Protein AF-A0A241VW50-F1 (afdb_monomer_lite)

Sequence (568 aa):
MLEAFLEDLKKFKINITIPTWKNSWKRPGNKAQGTSKEDREWQEERLLSSFEIGALADAFRLAKTPYQKFYSAQSALLLAAPSRGGELGFLTVDCLSSEELSEIEKKNTGLDQLWNIAWKAEKGGGLIKKPIHPYIVPTIQLAIERLKEIGEPARKATQWAIEHPDEFYRHEECITSPDHGEDEPLTIEQFAGAMCIQSLPSDTKAWRLTDTEVFAQVFTQKWIHKLIKGKKCITYRDLAKYTIDKYKEKFTNWPFIPETGKPVSELLCLVRENEFHAVFAPKLYSFECPNLNLLNDALGAIHERISGKDSLFSQLGLVNEDGTNLVITSHQIRVWLSTEAERGEMNSLDLAMYAGRSRVEDNLAYDLRTLEEKTEESRKLLTKLGLESLDGTKSLTAVKLNVPVTFKMLGHKDRVGTVQVSGYGYCEHDWTMTPCTKAGECISCKEHACVKGLPKNLEKLKELEVVYQDELNRAAAATNDGFAGANSWLIYHGKKLAIIKTLIKYLENDQLPDGLILRIPEELDISLTKIALGEQKLVNAVNEKNPISAQIIKESSTSFLALLTGEL

pLDDT: mean 87.78, std 12.62, range [35.25, 98.69]

Secondary structure (DSSP, 8-state):
-HHHHHHHHHHTT--SS---PPPSSPPPP-GGG--SHHHHHHHHHHSPPHHHHHHHHHHHHH--SHHHHHHHHHHHHHHHS---GGGGGG-BTT-EEEEEPPHHHHHHHS-SEEEEEEEEETTTTEEEEEE--GGGHHHHHHHHHHHHHHHHHHHHHHHHHHH-TTS----TT--S-TT--TTSPPPHHHHHHHTT-----S-TTGGG---HHHHHHH---HHHHHHHTT-SS--HHHHHHHHHHHHHHHSTTTTB-TTT--BGGGBTT-B-TTTT-SSSPP-TT--BPPPHHHHHIIIIITTTTSTT---HHHHTT-B-TTSPBP---HHHHHHHHHHHHHHTT--HHHHHHHTT-S-GGGGGGT----HHHHHHHHHHHHHHTT--SS-HHHHHHHHHTT-PPBTGGGT-TT--SBPEE-SSSEE---TTSSPPTTTT--TT-TTEEEETT-TTHHHHHHHHHHHHHHHHHHHHHHHHTT-TTHHHHHHHHHHHHHHHHHHHHHHH-TTSPTT-EEE--GGG---HHHHHHHHTT---------HHHHHHHHHHHHHHHHHHHT--

Foldseek 3Di:
DVVVVVVVCVVVVPDPPPPPDDPPDDDDDLLLPDPDPVSLVVLVVLADDPLLVVLLVVLCVLDDDLLSLQLSLLLLVCLFFLAFSQQLLFFFLPQKDKDADDPVVCVVPVDRIWIWGFTFHPPPLGTATFTGDPVCVVVNVSSLVSLCVQQVLQLVLLVCCQVPLQAADDDPLQPDDPPQDQPHFDFQSNVCSLQVPDDFPPDPPSRRDFAVVSVVVGDVDPLSVVLCPPHGGDGRSSVSNSQVVVVCVVQVPPQAHPRPRHGPSRRSQKHFVCSPPPPGDGGSSGIDHDGQVLSQVLQPVVCVVDPPDDHSCVVSVHDDPVRHRGGDHSNSSSLNVLQVCVVVVPDLVRSCSSNSHPDSVVSSSSNNDDPVSVVVVLVVVCVVVVLQAQFLVSVQVCVVVVHFAFPRNVRDPPDGDGFDDLLQFTQQDDPVDDPDPCVSVQLLAQRGKGFAPHPCNLVVLVVVLVVLVVQLVVLVVCVVVPPPPSVVSNVVSVLSNVSSVVVNVQNPDPVDDGSDIDGNDPVSHDDPVCVVCVVVVNDDPPPPPPVVVVVVVVVVVVVVVCVVVVND

Structure (mmCIF, N/CA/C/O backbone):
data_AF-A0A241VW50-F1
#
_entry.id   AF-A0A241VW50-F1
#
loop_
_atom_site.group_PDB
_atom_site.id
_atom_site.type_symbol
_atom_site.label_atom_id
_atom_site.label_alt_id
_atom_site.label_comp_id
_atom_site.label_asym_id
_atom_site.label_entity_id
_atom_site.label_seq_id
_atom_site.pdbx_PDB_ins_code
_atom_site.Cartn_x
_atom_site.Cartn_y
_atom_site.Cartn_z
_atom_site.occupancy
_atom_site.B_iso_or_equiv
_atom_site.auth_seq_id
_atom_site.auth_comp_id
_atom_site.auth_asym_id
_atom_site.auth_atom_id
_atom_site.pdbx_PDB_model_num
ATOM 1 N N . MET A 1 1 ? -4.156 -56.706 14.209 1.00 63.91 1 MET A N 1
ATOM 2 C CA . MET A 1 1 ? -3.513 -55.952 13.103 1.00 63.91 1 MET A CA 1
ATOM 3 C C . MET A 1 1 ? -3.191 -54.516 13.522 1.00 63.91 1 MET A C 1
ATOM 5 O O . MET A 1 1 ? -2.037 -54.136 13.416 1.00 63.91 1 MET A O 1
ATOM 9 N N . LEU A 1 2 ? -4.148 -53.749 14.064 1.00 60.38 2 LEU A N 1
ATOM 10 C CA . LEU A 1 2 ? -3.903 -52.382 14.559 1.00 60.38 2 LEU A CA 1
ATOM 11 C C . LEU A 1 2 ? -2.971 -52.329 15.786 1.00 60.38 2 LEU A C 1
ATOM 13 O O . LEU A 1 2 ? -2.111 -51.462 15.865 1.00 60.38 2 LEU A O 1
ATOM 17 N N . GLU A 1 3 ? -3.102 -53.276 16.717 1.00 67.81 3 GLU A N 1
ATOM 18 C CA . GLU A 1 3 ? -2.244 -53.339 17.912 1.00 67.81 3 GLU A CA 1
ATOM 19 C C . GLU A 1 3 ? -0.782 -53.619 17.558 1.00 67.81 3 GLU A C 1
ATOM 21 O O . GLU A 1 3 ? 0.088 -52.867 17.979 1.00 67.81 3 GLU A O 1
ATOM 26 N N . ALA A 1 4 ? -0.529 -54.606 16.693 1.00 78.94 4 ALA A N 1
ATOM 27 C CA . ALA A 1 4 ? 0.810 -54.896 16.177 1.00 78.94 4 ALA A CA 1
ATOM 28 C C . ALA A 1 4 ? 1.421 -53.688 15.441 1.00 78.94 4 ALA A C 1
ATOM 30 O O . ALA A 1 4 ? 2.586 -53.367 15.640 1.00 78.94 4 ALA A O 1
ATOM 31 N N . PHE A 1 5 ? 0.615 -52.957 14.662 1.00 78.44 5 PHE A N 1
ATOM 32 C CA . PHE A 1 5 ? 1.053 -51.729 13.994 1.00 78.44 5 PHE A CA 1
ATOM 33 C C . PHE A 1 5 ? 1.441 -50.623 14.992 1.00 78.44 5 PHE A C 1
ATOM 35 O O . PHE A 1 5 ? 2.476 -49.981 14.834 1.00 78.44 5 PHE A O 1
ATOM 42 N N . LEU A 1 6 ? 0.658 -50.415 16.055 1.00 74.50 6 LEU A N 1
ATOM 43 C CA . LEU A 1 6 ? 0.988 -49.452 17.115 1.00 74.50 6 LEU A CA 1
ATOM 44 C C . LEU A 1 6 ? 2.232 -49.869 17.917 1.00 74.50 6 LEU A C 1
ATOM 46 O O . LEU A 1 6 ? 2.992 -49.011 18.373 1.00 74.50 6 LEU A O 1
ATOM 50 N N . GLU A 1 7 ? 2.444 -51.172 18.090 1.00 78.81 7 GLU A N 1
ATOM 51 C CA . GLU A 1 7 ? 3.606 -51.742 18.770 1.00 78.81 7 GLU A CA 1
ATOM 52 C C . GLU A 1 7 ? 4.885 -51.577 17.938 1.00 78.81 7 GLU A C 1
ATOM 54 O O . GLU A 1 7 ? 5.913 -51.149 18.468 1.00 78.81 7 GLU A O 1
ATOM 59 N N . ASP A 1 8 ? 4.794 -51.777 16.622 1.00 84.94 8 ASP A N 1
ATOM 60 C CA . ASP A 1 8 ? 5.868 -51.484 15.675 1.00 84.94 8 ASP A CA 1
ATOM 61 C C . ASP A 1 8 ? 6.217 -49.989 15.673 1.00 84.94 8 ASP A C 1
ATOM 63 O O . ASP A 1 8 ? 7.388 -49.631 15.799 1.00 84.94 8 ASP A O 1
ATOM 67 N N . LEU A 1 9 ? 5.226 -49.090 15.633 1.00 80.19 9 LEU A N 1
ATOM 68 C CA . LEU A 1 9 ? 5.469 -47.641 15.700 1.00 80.19 9 LEU A CA 1
ATOM 69 C C . LEU A 1 9 ? 6.212 -47.236 16.985 1.00 80.19 9 LEU A C 1
ATOM 71 O O . LEU A 1 9 ? 7.160 -46.447 16.929 1.00 80.19 9 LEU A O 1
ATOM 75 N N . LYS A 1 10 ? 5.849 -47.822 18.136 1.00 76.19 10 LYS A N 1
ATOM 76 C CA . LYS A 1 10 ? 6.571 -47.625 19.406 1.00 76.19 10 LYS A CA 1
ATOM 77 C C . LYS A 1 10 ? 7.991 -48.188 19.351 1.00 76.19 10 LYS A C 1
ATOM 79 O O . LYS A 1 10 ? 8.926 -47.506 19.774 1.00 76.19 10 LYS A O 1
ATOM 84 N N . LYS A 1 11 ? 8.169 -49.396 18.808 1.00 83.19 11 LYS A N 1
ATOM 85 C CA . LYS A 1 11 ? 9.473 -50.062 18.655 1.00 83.19 11 LYS A CA 1
ATOM 86 C C . LYS A 1 11 ? 10.430 -49.252 17.781 1.00 83.19 11 LYS A C 1
ATOM 88 O O . LYS A 1 11 ? 11.602 -49.116 18.124 1.00 83.19 11 LYS A O 1
ATOM 93 N N . PHE A 1 12 ? 9.928 -48.660 16.700 1.00 84.81 12 PHE A N 1
ATOM 94 C CA . PHE A 1 12 ? 10.703 -47.799 15.805 1.00 84.81 12 PHE A CA 1
ATOM 95 C C . PHE A 1 12 ? 10.819 -46.345 16.292 1.00 84.81 12 PHE A C 1
ATOM 97 O O . PHE A 1 12 ? 11.417 -45.523 15.602 1.00 84.81 12 PHE A O 1
ATOM 104 N N . LYS A 1 13 ? 10.284 -46.014 17.480 1.00 77.88 13 LYS A N 1
ATOM 105 C CA . LYS A 1 13 ? 10.232 -44.647 18.035 1.00 77.88 13 LYS A CA 1
ATOM 106 C C . LYS A 1 13 ? 9.589 -43.629 17.082 1.00 77.88 13 LYS A C 1
ATOM 108 O O . LYS A 1 13 ? 9.896 -42.438 17.135 1.00 77.88 13 LYS A O 1
ATOM 113 N N . ILE A 1 14 ? 8.688 -44.092 16.219 1.00 77.25 14 ILE A N 1
ATOM 114 C CA . ILE A 1 14 ? 7.940 -43.242 15.301 1.00 77.25 14 ILE A CA 1
ATOM 115 C C . ILE A 1 14 ? 6.793 -42.635 16.102 1.00 77.25 14 ILE A C 1
ATOM 117 O O . ILE A 1 14 ? 5.795 -43.288 16.409 1.00 77.25 14 ILE A O 1
ATOM 121 N N . ASN A 1 15 ? 6.969 -41.376 16.494 1.00 65.19 15 ASN A N 1
ATOM 122 C CA . ASN A 1 15 ? 5.942 -40.631 17.200 1.00 65.19 15 ASN A CA 1
ATOM 123 C C . ASN A 1 15 ? 4.818 -40.252 16.220 1.00 65.19 15 ASN A C 1
ATOM 125 O O . ASN A 1 15 ? 5.018 -39.446 15.316 1.00 65.19 15 ASN A O 1
ATOM 129 N N . ILE A 1 16 ? 3.642 -40.855 16.402 1.00 67.38 16 ILE A N 1
ATOM 130 C CA . ILE A 1 16 ? 2.446 -40.643 15.566 1.00 67.38 16 ILE A CA 1
ATOM 131 C C . ILE A 1 16 ? 1.844 -39.245 15.767 1.00 67.38 16 ILE A C 1
ATOM 133 O O . ILE A 1 16 ? 1.127 -38.737 14.908 1.00 67.38 16 ILE A O 1
ATOM 137 N N . THR A 1 17 ? 2.156 -38.602 16.894 1.00 63.72 17 THR A N 1
ATOM 138 C CA . THR A 1 17 ? 1.928 -37.172 17.078 1.00 63.72 17 THR A CA 1
ATOM 139 C C . THR A 1 17 ? 3.135 -36.424 16.540 1.00 63.72 17 THR A C 1
ATOM 141 O O . THR A 1 17 ? 4.173 -36.364 17.197 1.00 63.72 17 THR A O 1
ATOM 144 N N . ILE A 1 18 ? 3.001 -35.843 15.345 1.00 62.31 18 ILE A N 1
ATOM 145 C CA . ILE A 1 18 ? 3.923 -34.804 14.881 1.00 62.31 18 ILE A CA 1
ATOM 146 C C . ILE A 1 18 ? 3.883 -33.716 15.962 1.00 62.31 18 ILE A C 1
ATOM 148 O O . ILE A 1 18 ? 2.818 -33.121 16.156 1.00 62.31 18 ILE A O 1
ATOM 152 N N . PRO A 1 19 ? 4.968 -33.470 16.720 1.00 64.06 19 PRO A N 1
ATOM 153 C CA . PRO A 1 19 ? 4.963 -32.383 17.679 1.00 64.06 19 PRO A CA 1
ATOM 154 C C . PRO A 1 19 ? 4.684 -31.107 16.892 1.00 64.06 19 PRO A C 1
ATOM 156 O O . PRO A 1 19 ? 5.433 -30.765 15.978 1.00 64.06 19 PRO A O 1
ATOM 159 N N . THR A 1 20 ? 3.578 -30.428 17.203 1.00 62.78 20 THR A N 1
ATOM 160 C CA . THR A 1 20 ? 3.281 -29.118 16.623 1.00 62.78 20 THR A CA 1
ATOM 161 C C . THR A 1 20 ? 4.454 -28.208 16.938 1.00 62.78 20 THR A C 1
ATOM 163 O O . THR A 1 20 ? 4.623 -27.777 18.081 1.00 62.78 20 THR A O 1
ATOM 166 N N . TRP A 1 21 ? 5.293 -27.955 15.936 1.00 71.31 21 TRP A N 1
ATOM 167 C CA . TRP A 1 21 ? 6.380 -27.006 16.057 1.00 71.31 21 TRP A CA 1
ATOM 168 C C . TRP A 1 21 ? 5.770 -25.651 16.418 1.00 71.31 21 TRP A C 1
ATOM 170 O O . TRP A 1 21 ? 4.972 -25.090 15.666 1.00 71.31 21 TRP A O 1
ATOM 180 N N . LYS A 1 22 ? 6.106 -25.151 17.606 1.00 67.25 22 LYS A N 1
ATOM 181 C CA . LYS A 1 22 ? 5.809 -23.783 18.022 1.00 67.25 22 LYS A CA 1
ATOM 182 C C . LYS A 1 22 ? 7.102 -22.995 17.922 1.00 67.25 22 LYS A C 1
ATOM 184 O O . LYS A 1 22 ? 8.088 -23.348 18.563 1.00 67.25 22 LYS A O 1
ATOM 189 N N . ASN A 1 23 ? 7.082 -21.934 17.122 1.00 76.25 23 ASN A N 1
ATOM 190 C CA . ASN A 1 23 ? 8.193 -20.999 17.034 1.00 76.25 23 ASN A CA 1
ATOM 191 C C . ASN A 1 23 ? 8.508 -20.438 18.436 1.00 76.25 23 ASN A C 1
ATOM 193 O O . ASN A 1 23 ? 7.620 -19.878 19.081 1.00 76.25 23 ASN A O 1
ATOM 197 N N . SER A 1 24 ? 9.744 -20.605 18.915 1.00 81.75 24 SER A N 1
ATOM 198 C CA . SER A 1 24 ? 10.206 -20.065 20.203 1.00 81.75 24 SER A CA 1
ATOM 199 C C . SER A 1 24 ? 10.354 -18.542 20.179 1.00 81.75 24 SER A C 1
ATOM 201 O O . SER A 1 24 ? 10.317 -17.899 21.229 1.00 81.75 24 SER A O 1
ATOM 203 N N . TRP A 1 25 ? 10.479 -17.956 18.988 1.00 75.81 25 TRP A N 1
ATOM 204 C CA . TRP A 1 25 ? 10.490 -16.518 18.783 1.00 75.81 25 TRP A CA 1
ATOM 205 C C . TRP A 1 25 ? 9.055 -16.007 18.732 1.00 75.81 25 TRP A C 1
ATOM 207 O O . TRP A 1 25 ? 8.262 -16.400 17.869 1.00 75.81 25 TRP A O 1
ATOM 217 N N . LYS A 1 26 ? 8.713 -15.104 19.656 1.00 72.25 26 LYS A N 1
ATOM 218 C CA . LYS A 1 26 ? 7.445 -14.379 19.579 1.00 72.25 26 LYS A CA 1
ATOM 219 C C . LYS A 1 26 ? 7.416 -13.623 18.255 1.00 72.25 26 LYS A C 1
ATOM 221 O O . LYS A 1 26 ? 8.382 -12.946 17.903 1.00 72.25 26 LYS A O 1
ATOM 226 N N . ARG A 1 27 ? 6.306 -13.736 17.525 1.00 69.19 27 ARG A N 1
ATOM 227 C CA . ARG A 1 27 ? 6.069 -12.886 16.357 1.00 69.19 27 ARG A CA 1
ATOM 228 C C . ARG A 1 27 ? 6.183 -11.427 16.829 1.00 69.19 27 ARG A C 1
ATOM 230 O O . ARG A 1 27 ? 5.581 -11.120 17.862 1.00 69.19 27 ARG A O 1
ATOM 237 N N . PRO A 1 28 ? 6.956 -10.564 16.144 1.00 68.62 28 PRO A N 1
ATOM 238 C CA . PRO A 1 28 ? 7.027 -9.153 16.496 1.00 68.62 28 PRO A CA 1
ATOM 239 C C . PRO A 1 28 ? 5.618 -8.572 16.616 1.00 68.62 28 PRO A C 1
ATOM 241 O O . PRO A 1 28 ? 4.725 -8.963 15.855 1.00 68.62 28 PRO A O 1
ATOM 244 N N . GLY A 1 29 ? 5.417 -7.681 17.588 1.00 71.25 29 GLY A N 1
ATOM 245 C CA . GLY A 1 29 ? 4.154 -6.966 17.735 1.00 71.25 29 GLY A CA 1
ATOM 246 C C . GLY A 1 29 ? 3.799 -6.227 16.443 1.00 71.25 29 GLY A C 1
ATOM 247 O O . GLY A 1 29 ? 4.680 -5.809 15.690 1.00 71.25 29 GLY A O 1
ATOM 248 N N . ASN A 1 30 ? 2.506 -6.094 16.159 1.00 82.56 30 ASN A N 1
ATOM 249 C CA . ASN A 1 30 ? 2.053 -5.312 15.017 1.00 82.56 30 ASN A CA 1
ATOM 250 C C . ASN A 1 30 ? 2.243 -3.820 15.329 1.00 82.56 30 ASN A C 1
ATOM 252 O O . ASN A 1 30 ? 1.431 -3.257 16.063 1.00 82.56 30 ASN A O 1
ATOM 256 N N . LYS A 1 31 ? 3.289 -3.190 14.771 1.00 88.69 31 LYS A N 1
ATOM 257 C CA . LYS A 1 31 ? 3.595 -1.765 14.996 1.00 88.69 31 LYS A CA 1
ATOM 258 C C . LYS A 1 31 ? 2.418 -0.844 14.667 1.00 88.69 31 LYS A C 1
ATOM 260 O O . LYS A 1 31 ? 2.238 0.152 15.350 1.00 88.69 31 LYS A O 1
ATOM 265 N N . ALA A 1 32 ? 1.551 -1.205 13.715 1.00 88.50 32 ALA A N 1
ATOM 266 C CA . ALA A 1 32 ? 0.341 -0.436 13.394 1.00 88.50 32 ALA A CA 1
ATOM 267 C C . ALA A 1 32 ? -0.674 -0.367 14.555 1.00 88.50 32 ALA A C 1
ATOM 269 O O . ALA A 1 32 ? -1.449 0.577 14.659 1.00 88.50 32 ALA A O 1
ATOM 270 N N . GLN A 1 33 ? -0.667 -1.359 15.450 1.00 85.75 33 GLN A N 1
ATOM 271 C CA . GLN A 1 33 ? -1.524 -1.409 16.643 1.00 85.75 33 GLN A CA 1
ATOM 272 C C . GLN A 1 33 ? -0.757 -1.103 17.934 1.00 85.75 33 GLN A C 1
ATOM 274 O O . GLN A 1 33 ? -1.339 -1.107 19.019 1.00 85.75 33 GLN A O 1
ATOM 279 N N . GLY A 1 34 ? 0.551 -0.884 17.827 1.00 85.81 34 GLY A N 1
ATOM 280 C CA . GLY A 1 34 ? 1.416 -0.625 18.958 1.00 85.81 34 GLY A CA 1
ATOM 281 C C . GLY A 1 34 ? 1.137 0.732 19.599 1.00 85.81 34 GLY A C 1
ATOM 282 O O . GLY A 1 34 ? 0.740 1.697 18.940 1.00 85.81 34 GLY A O 1
ATOM 283 N N . THR A 1 35 ? 1.329 0.795 20.914 1.00 87.25 35 THR A N 1
ATOM 284 C CA . THR A 1 35 ? 1.142 2.009 21.720 1.00 87.25 35 THR A CA 1
ATOM 285 C C . THR A 1 35 ? 2.455 2.540 22.286 1.00 87.25 35 THR A C 1
ATOM 287 O O . THR A 1 35 ? 2.430 3.505 23.048 1.00 87.25 35 THR A O 1
ATOM 290 N N . SER A 1 36 ? 3.592 1.907 21.971 1.00 89.62 36 SER A N 1
ATOM 291 C CA . SER A 1 36 ? 4.901 2.399 22.402 1.00 89.62 36 SER A CA 1
ATOM 292 C C . SER A 1 36 ? 5.288 3.661 21.629 1.00 89.62 36 SER A C 1
ATOM 294 O O . SER A 1 36 ? 4.763 3.920 20.548 1.00 89.62 36 SER A O 1
ATOM 296 N N . LYS A 1 37 ? 6.227 4.446 22.169 1.00 91.69 37 LYS A N 1
ATOM 297 C CA . LYS A 1 37 ? 6.739 5.642 21.485 1.00 91.69 37 LYS A CA 1
ATOM 298 C C . LYS A 1 37 ? 7.322 5.305 20.105 1.00 91.69 37 LYS A C 1
ATOM 300 O O . LYS A 1 37 ? 6.998 5.980 19.140 1.00 91.69 37 LYS A O 1
ATOM 305 N N . GLU A 1 38 ? 8.094 4.220 20.016 1.00 92.25 38 GLU A N 1
ATOM 306 C CA . GLU A 1 38 ? 8.671 3.734 18.754 1.00 92.25 38 GLU A CA 1
ATOM 307 C C . GLU A 1 38 ? 7.583 3.337 17.743 1.00 92.25 38 GLU A C 1
ATOM 309 O O . GLU A 1 38 ? 7.715 3.602 16.551 1.00 92.25 38 GLU A O 1
ATOM 314 N N . ASP A 1 39 ? 6.487 2.719 18.202 1.00 91.50 39 ASP A N 1
ATOM 315 C CA . ASP A 1 39 ? 5.367 2.379 17.320 1.00 91.50 39 ASP A CA 1
ATOM 316 C C . ASP A 1 39 ? 4.674 3.635 16.784 1.00 91.50 39 ASP A C 1
ATOM 318 O O . ASP A 1 39 ? 4.290 3.652 15.619 1.00 91.50 39 ASP A O 1
ATOM 322 N N . ARG A 1 40 ? 4.527 4.685 17.607 1.00 90.56 40 ARG A N 1
ATOM 323 C CA . ARG A 1 40 ? 3.927 5.964 17.190 1.00 90.56 40 ARG A CA 1
ATOM 324 C C . ARG A 1 40 ? 4.791 6.704 16.177 1.00 90.56 40 ARG A C 1
ATOM 326 O O . ARG A 1 40 ? 4.276 7.075 15.132 1.00 90.56 40 ARG A O 1
ATOM 333 N N . GLU A 1 41 ? 6.090 6.828 16.442 1.00 92.75 41 GLU A N 1
ATOM 334 C CA . GLU A 1 41 ? 7.045 7.426 15.498 1.00 92.75 41 GLU A CA 1
ATOM 335 C C . GLU A 1 41 ? 7.032 6.659 14.162 1.00 92.75 41 GLU A C 1
ATOM 337 O O . GLU A 1 41 ? 6.929 7.259 13.095 1.00 92.75 41 GLU A O 1
ATOM 342 N N . TRP A 1 42 ? 7.016 5.321 14.214 1.00 93.00 42 TRP A N 1
ATOM 343 C CA . TRP A 1 42 ? 6.899 4.486 13.016 1.00 93.00 42 TRP A CA 1
ATOM 344 C C . TRP A 1 42 ? 5.569 4.683 12.271 1.00 93.00 42 TRP A C 1
ATOM 346 O O . TRP A 1 42 ? 5.555 4.667 11.044 1.00 93.00 42 TRP A O 1
ATOM 356 N N . GLN A 1 43 ? 4.445 4.836 12.979 1.00 93.44 43 GLN A N 1
ATOM 357 C CA . GLN A 1 43 ? 3.132 5.087 12.368 1.00 93.44 43 GLN A CA 1
ATOM 358 C C . GLN A 1 43 ? 3.106 6.440 11.645 1.00 93.44 43 GLN A C 1
ATOM 360 O O . GLN A 1 43 ? 2.625 6.504 10.516 1.00 93.44 43 GLN A O 1
ATOM 365 N N . GLU A 1 44 ? 3.638 7.488 12.278 1.00 91.31 44 GLU A N 1
ATOM 366 C CA . GLU A 1 44 ? 3.706 8.846 11.725 1.00 91.31 44 GLU A CA 1
ATOM 367 C C . GLU A 1 44 ? 4.584 8.902 10.472 1.00 91.31 44 GLU A C 1
ATOM 369 O O . GLU A 1 44 ? 4.142 9.403 9.446 1.00 91.31 44 GLU A O 1
ATOM 374 N N . GLU A 1 45 ? 5.776 8.299 10.503 1.00 91.31 45 GLU A N 1
ATOM 375 C CA . GLU A 1 45 ? 6.664 8.215 9.333 1.00 91.31 45 GLU A CA 1
ATOM 376 C C . GLU A 1 45 ? 6.036 7.399 8.185 1.00 91.31 45 GLU A C 1
ATOM 378 O O . GLU A 1 45 ? 6.264 7.641 6.997 1.00 91.31 45 GLU A O 1
ATOM 383 N N . ARG A 1 46 ? 5.232 6.381 8.518 1.00 93.81 46 ARG A N 1
ATOM 384 C CA . ARG A 1 46 ? 4.665 5.456 7.528 1.00 93.81 46 ARG A CA 1
ATOM 385 C C . ARG A 1 46 ? 3.370 5.953 6.889 1.00 93.81 46 ARG A C 1
ATOM 387 O O . ARG A 1 46 ? 3.006 5.442 5.825 1.00 93.81 46 ARG A O 1
ATOM 394 N N . LEU A 1 47 ? 2.658 6.881 7.515 1.00 95.88 47 LEU A N 1
ATOM 395 C CA . LEU A 1 47 ? 1.437 7.453 6.963 1.00 95.88 47 LEU A CA 1
ATOM 396 C C . LEU A 1 47 ? 1.775 8.724 6.184 1.00 95.88 47 LEU A C 1
ATOM 398 O O . LEU A 1 47 ? 2.252 9.689 6.764 1.00 95.88 47 LEU A O 1
ATOM 402 N N . LEU A 1 48 ? 1.489 8.739 4.879 1.00 96.06 48 LEU A N 1
ATOM 403 C CA . LEU A 1 48 ? 1.746 9.927 4.062 1.00 96.06 48 LEU A CA 1
ATOM 404 C C . LEU A 1 48 ? 0.927 11.123 4.551 1.00 96.06 48 LEU A C 1
ATOM 406 O O . LEU A 1 48 ? -0.286 11.029 4.760 1.00 96.06 48 LEU A O 1
ATOM 410 N N . SER A 1 49 ? 1.599 12.257 4.664 1.00 94.62 49 SER A N 1
ATOM 411 C CA . SER A 1 49 ? 0.997 13.561 4.896 1.00 94.62 49 SER A CA 1
ATOM 412 C C . SER A 1 49 ? 0.265 14.072 3.650 1.00 94.62 49 SER A C 1
ATOM 414 O O . SER A 1 49 ? 0.540 13.674 2.515 1.00 94.62 49 SER A O 1
ATOM 416 N N . SER A 1 50 ? -0.643 15.034 3.837 1.00 94.25 50 SER A N 1
ATOM 417 C CA . SER A 1 50 ? -1.302 15.721 2.716 1.00 94.25 50 SER A CA 1
ATOM 418 C C . SER A 1 50 ? -0.302 16.402 1.777 1.00 94.25 50 SER A C 1
ATOM 420 O O . SER A 1 50 ? -0.546 16.471 0.573 1.00 94.25 50 SER A O 1
ATOM 422 N N . PHE A 1 51 ? 0.827 16.879 2.314 1.00 95.62 51 PHE A N 1
ATOM 423 C CA . PHE A 1 51 ? 1.907 17.474 1.532 1.00 95.62 51 PHE A CA 1
ATOM 424 C C . PHE A 1 51 ? 2.538 16.450 0.580 1.00 95.62 51 PHE A C 1
ATOM 426 O O . PHE A 1 51 ? 2.637 16.701 -0.617 1.00 95.62 51 PHE A O 1
ATOM 433 N N . GLU A 1 52 ? 2.890 15.267 1.081 1.00 96.31 52 GLU A N 1
ATOM 434 C CA . GLU A 1 52 ? 3.482 14.187 0.280 1.00 96.31 52 GLU A CA 1
ATOM 435 C C . GLU A 1 52 ? 2.526 13.661 -0.799 1.00 96.31 52 GLU A C 1
ATOM 437 O O . GLU A 1 52 ? 2.939 13.405 -1.933 1.00 96.31 52 GLU A O 1
ATOM 442 N N . ILE A 1 53 ? 1.230 13.557 -0.486 1.00 96.75 53 ILE A N 1
ATOM 443 C CA . ILE A 1 53 ? 0.197 13.243 -1.485 1.00 96.75 53 ILE A CA 1
ATOM 444 C C . ILE A 1 53 ? 0.119 14.346 -2.550 1.00 96.75 53 ILE A C 1
ATOM 446 O O . ILE A 1 53 ? 0.047 14.050 -3.746 1.00 96.75 53 ILE A O 1
ATOM 450 N N . GLY A 1 54 ? 0.198 15.614 -2.136 1.00 96.94 54 GLY A N 1
ATOM 451 C CA . GLY A 1 54 ? 0.305 16.761 -3.035 1.00 96.94 54 GLY A CA 1
ATOM 452 C C . GLY A 1 54 ? 1.535 16.681 -3.941 1.00 96.94 54 GLY A C 1
ATOM 453 O O . GLY A 1 54 ? 1.415 16.870 -5.149 1.00 96.94 54 GLY A O 1
ATOM 454 N N . ALA A 1 55 ? 2.692 16.296 -3.402 1.00 97.44 55 ALA A N 1
ATOM 455 C CA . ALA A 1 55 ? 3.926 16.134 -4.165 1.00 97.44 55 ALA A CA 1
ATOM 456 C C . ALA A 1 55 ? 3.834 15.009 -5.210 1.00 97.44 55 ALA A C 1
ATOM 458 O O . ALA A 1 55 ? 4.339 15.167 -6.322 1.00 97.44 55 ALA A O 1
ATOM 459 N N . LEU A 1 56 ? 3.153 13.895 -4.910 1.00 97.94 56 LEU A N 1
ATOM 460 C CA . LEU A 1 56 ? 2.863 12.852 -5.905 1.00 97.94 56 LEU A CA 1
ATOM 461 C C . LEU A 1 56 ? 1.981 13.388 -7.044 1.00 97.94 56 LEU A C 1
ATOM 463 O O . LEU A 1 56 ? 2.241 13.102 -8.217 1.00 97.94 56 LEU A O 1
ATOM 467 N N . ALA A 1 57 ? 0.963 14.188 -6.712 1.00 97.62 57 ALA A N 1
ATOM 468 C CA . ALA A 1 57 ? 0.085 14.812 -7.699 1.00 97.62 57 ALA A CA 1
ATOM 469 C C . ALA A 1 57 ? 0.830 15.847 -8.562 1.00 97.62 57 ALA A C 1
ATOM 471 O O . ALA A 1 57 ? 0.706 15.837 -9.791 1.00 97.62 57 ALA A O 1
ATOM 472 N N . ASP A 1 58 ? 1.658 16.695 -7.950 1.00 98.25 58 ASP A N 1
ATOM 473 C CA . ASP A 1 58 ? 2.497 17.654 -8.665 1.00 98.25 58 ASP A CA 1
ATOM 474 C C . ASP A 1 58 ? 3.540 16.958 -9.534 1.00 98.25 58 ASP A C 1
ATOM 476 O O . ASP A 1 58 ? 3.738 17.366 -10.678 1.00 98.25 58 ASP A O 1
ATOM 480 N N . ALA A 1 59 ? 4.139 15.860 -9.066 1.00 98.44 59 ALA A N 1
ATOM 481 C CA . ALA A 1 59 ? 5.057 15.069 -9.874 1.00 98.44 59 ALA A CA 1
ATOM 482 C C . ALA A 1 59 ? 4.377 14.552 -11.152 1.00 98.44 59 ALA A C 1
ATOM 484 O O . ALA A 1 59 ? 4.940 14.656 -12.243 1.00 98.44 59 ALA A O 1
ATOM 485 N N . PHE A 1 60 ? 3.137 14.060 -11.049 1.00 98.56 60 PHE A N 1
ATOM 486 C CA . PHE A 1 60 ? 2.350 13.629 -12.208 1.00 98.56 60 PHE A CA 1
ATOM 487 C C . PHE A 1 60 ? 1.990 14.778 -13.153 1.00 98.56 60 PHE A C 1
ATOM 48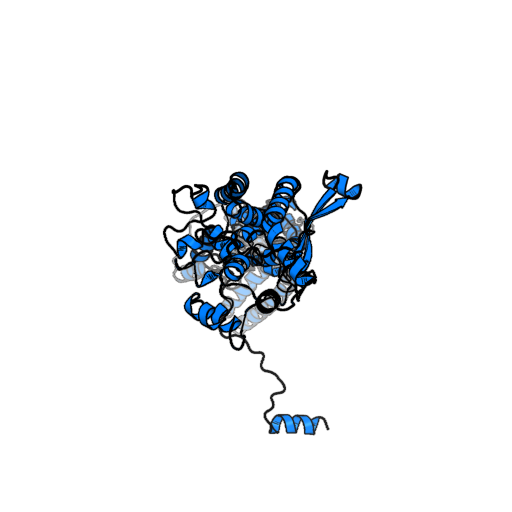9 O O . PHE A 1 60 ? 2.057 14.623 -14.380 1.00 98.56 60 PHE A O 1
ATOM 496 N N . ARG A 1 61 ? 1.629 15.939 -12.602 1.00 98.19 61 ARG A N 1
ATOM 497 C CA . ARG A 1 61 ? 1.265 17.135 -13.369 1.00 98.19 61 ARG A CA 1
ATOM 498 C C . ARG A 1 61 ? 2.463 17.748 -14.098 1.00 98.19 61 ARG A C 1
ATOM 500 O O . ARG A 1 61 ? 2.327 18.160 -15.247 1.00 98.19 61 ARG A O 1
ATOM 507 N N . LEU A 1 62 ? 3.620 17.814 -13.441 1.00 98.38 62 LEU A N 1
ATOM 508 C CA . LEU A 1 62 ? 4.835 18.463 -13.940 1.00 98.38 62 LEU A CA 1
ATOM 509 C C . LEU A 1 62 ? 5.696 17.554 -14.825 1.00 98.38 62 LEU A C 1
ATOM 511 O O . LEU A 1 62 ? 6.602 18.058 -15.490 1.00 98.38 62 LEU A O 1
ATOM 515 N N . ALA A 1 63 ? 5.428 16.246 -14.855 1.00 98.38 63 ALA A N 1
ATOM 516 C CA . ALA A 1 63 ? 6.195 15.273 -15.622 1.00 98.38 63 ALA A CA 1
ATOM 517 C C . ALA A 1 63 ? 6.265 15.598 -17.126 1.00 98.38 63 ALA A C 1
ATOM 519 O O . ALA A 1 63 ? 5.249 15.645 -17.827 1.00 98.38 63 ALA A O 1
ATOM 520 N N . LYS A 1 64 ? 7.490 15.750 -17.643 1.00 97.19 64 LYS A N 1
ATOM 521 C CA . LYS A 1 64 ? 7.772 16.063 -19.056 1.00 97.19 64 LYS A CA 1
ATOM 522 C C . LYS A 1 64 ? 8.560 14.965 -19.756 1.00 97.19 64 LYS A C 1
ATOM 524 O O . LYS A 1 64 ? 8.207 14.587 -20.872 1.00 97.19 64 LYS A O 1
ATOM 529 N N . THR A 1 65 ? 9.613 14.457 -19.119 1.00 97.31 65 THR A N 1
ATOM 530 C CA . THR A 1 65 ? 10.487 13.431 -19.711 1.00 97.31 65 THR A CA 1
ATOM 531 C C . THR A 1 65 ? 9.830 12.044 -19.671 1.00 97.31 65 THR A C 1
ATOM 533 O O . THR A 1 65 ? 8.941 11.824 -18.842 1.00 97.31 65 THR A O 1
ATOM 536 N N . PRO A 1 66 ? 10.256 11.080 -20.514 1.00 97.25 66 PRO A N 1
ATOM 537 C CA . PRO A 1 66 ? 9.770 9.700 -20.439 1.00 97.25 66 PRO A CA 1
ATOM 538 C C . PRO A 1 66 ? 9.928 9.091 -19.040 1.00 97.25 66 PRO A C 1
ATOM 540 O O . PRO A 1 66 ? 8.972 8.540 -18.508 1.00 97.25 66 PRO A O 1
ATOM 543 N N . TYR A 1 67 ? 11.084 9.291 -18.396 1.00 97.50 67 TYR A N 1
ATOM 544 C CA . TYR A 1 67 ? 11.329 8.861 -17.015 1.00 97.50 67 TYR A CA 1
ATOM 545 C C . TYR A 1 67 ? 10.290 9.432 -16.039 1.00 97.50 67 TYR A C 1
ATOM 547 O O . TYR A 1 67 ? 9.666 8.689 -15.281 1.00 97.50 67 TYR A O 1
ATOM 555 N N . GLN A 1 68 ? 10.057 10.749 -16.092 1.00 98.25 68 GLN A N 1
ATOM 556 C CA . GLN A 1 68 ? 9.118 11.413 -15.190 1.00 98.25 68 GLN A CA 1
ATOM 557 C C . GLN A 1 68 ? 7.683 10.935 -15.415 1.00 98.25 68 GLN A C 1
ATOM 559 O O . GLN A 1 68 ? 6.967 10.632 -14.461 1.00 98.25 68 GLN A O 1
ATOM 564 N N . LYS A 1 69 ? 7.259 10.844 -16.680 1.00 98.62 69 LYS A N 1
ATOM 565 C CA . LYS A 1 69 ? 5.915 10.391 -17.056 1.00 98.62 69 LYS A CA 1
ATOM 566 C C . LYS A 1 69 ? 5.680 8.940 -16.647 1.00 98.62 69 LYS A C 1
ATOM 568 O O . LYS A 1 69 ? 4.604 8.642 -16.143 1.00 98.62 69 LYS A O 1
ATOM 573 N N . PHE A 1 70 ? 6.678 8.072 -16.813 1.00 98.56 70 PHE A N 1
ATOM 574 C CA . PHE A 1 70 ? 6.587 6.655 -16.471 1.00 98.56 70 PHE A CA 1
ATOM 575 C C . PHE A 1 70 ? 6.377 6.442 -14.968 1.00 98.56 70 PHE A C 1
ATOM 577 O O . PHE A 1 70 ? 5.369 5.867 -14.559 1.00 98.56 70 PHE A O 1
ATOM 584 N N . TYR A 1 71 ? 7.282 6.955 -14.129 1.00 98.38 71 TYR A N 1
ATOM 585 C CA . TYR A 1 71 ? 7.205 6.708 -12.685 1.00 98.38 71 TYR A CA 1
ATOM 586 C C . TYR A 1 71 ? 6.072 7.480 -12.008 1.00 98.38 71 TYR A C 1
ATOM 588 O O . TYR A 1 71 ? 5.414 6.937 -11.124 1.00 98.38 71 TYR A O 1
ATOM 596 N N . SER A 1 72 ? 5.763 8.702 -12.452 1.00 98.50 72 SER A N 1
ATOM 597 C CA . SER A 1 72 ? 4.598 9.416 -11.918 1.00 98.50 72 SER A CA 1
ATOM 598 C C . SER A 1 72 ? 3.274 8.745 -12.301 1.00 98.50 72 SER A C 1
ATOM 600 O O . SER A 1 72 ? 2.358 8.705 -11.481 1.00 98.50 72 SER A O 1
ATOM 602 N N . ALA A 1 73 ? 3.162 8.167 -13.505 1.00 98.62 73 ALA A N 1
ATOM 603 C CA . ALA A 1 73 ? 1.988 7.389 -13.900 1.00 98.62 73 ALA A CA 1
ATOM 604 C C . ALA A 1 73 ? 1.829 6.118 -13.057 1.00 98.62 73 ALA A C 1
ATOM 606 O O . ALA A 1 73 ? 0.720 5.813 -12.625 1.00 98.62 73 ALA A O 1
ATOM 607 N N . GLN A 1 74 ? 2.925 5.417 -12.751 1.00 98.31 74 GLN A N 1
ATOM 608 C CA . GLN A 1 74 ? 2.898 4.286 -11.819 1.00 98.31 74 GLN A CA 1
ATOM 609 C C . GLN A 1 74 ? 2.397 4.701 -10.428 1.00 98.31 74 GLN A C 1
ATOM 611 O O . GLN A 1 74 ? 1.541 4.024 -9.859 1.00 98.31 74 GLN A O 1
ATOM 616 N N . SER A 1 75 ? 2.860 5.840 -9.907 1.00 97.62 75 SER A N 1
ATOM 617 C CA . SER A 1 75 ? 2.363 6.397 -8.643 1.00 97.62 75 SER A CA 1
ATOM 618 C C . SER A 1 75 ? 0.874 6.740 -8.688 1.00 97.62 75 SER A C 1
ATOM 620 O O . SER A 1 75 ? 0.157 6.433 -7.740 1.00 97.62 75 SER A O 1
ATOM 622 N N . ALA A 1 76 ? 0.384 7.316 -9.792 1.00 97.75 76 ALA A N 1
ATOM 623 C CA . ALA A 1 76 ? -1.040 7.601 -9.976 1.00 97.75 76 ALA A CA 1
ATOM 624 C C . ALA A 1 76 ? -1.889 6.317 -9.962 1.00 97.75 76 ALA A C 1
ATOM 626 O O . ALA A 1 76 ? -2.928 6.276 -9.306 1.00 97.75 76 ALA A O 1
ATOM 627 N N . LEU A 1 77 ? -1.423 5.239 -10.606 1.00 97.69 77 LEU A N 1
ATOM 628 C CA . LEU A 1 77 ? -2.086 3.929 -10.549 1.00 97.69 77 LEU A CA 1
ATOM 629 C C . LEU A 1 77 ? -2.138 3.364 -9.122 1.00 97.69 77 LEU A C 1
ATOM 631 O O . LEU A 1 77 ? -3.173 2.843 -8.711 1.00 97.69 77 LEU A O 1
ATOM 635 N N . LEU A 1 78 ? -1.053 3.497 -8.353 1.00 97.00 78 LEU A N 1
ATOM 636 C CA . LEU A 1 78 ? -1.014 3.082 -6.945 1.00 97.00 78 LEU A CA 1
ATOM 637 C C . LEU A 1 78 ? -1.878 3.964 -6.032 1.00 97.00 78 LEU A C 1
ATOM 639 O O . LEU A 1 78 ? -2.311 3.491 -4.989 1.00 97.00 78 LEU A O 1
ATOM 643 N N . LEU A 1 79 ? -2.150 5.217 -6.409 1.00 95.56 79 LEU A N 1
ATOM 644 C CA . LEU A 1 79 ? -3.094 6.101 -5.713 1.00 95.56 79 LEU A CA 1
ATOM 645 C C . LEU A 1 79 ? -4.562 5.806 -6.063 1.00 95.56 79 LEU A C 1
ATOM 647 O O . LEU A 1 79 ? -5.450 6.159 -5.294 1.00 95.56 79 LEU A O 1
ATOM 651 N N . ALA A 1 80 ? -4.838 5.141 -7.186 1.00 94.12 80 ALA A N 1
ATOM 652 C CA . ALA A 1 80 ? -6.190 4.695 -7.530 1.00 94.12 80 ALA A CA 1
ATOM 653 C C . ALA A 1 80 ? -6.574 3.343 -6.929 1.00 94.12 80 ALA A C 1
ATOM 655 O O . ALA A 1 80 ? -7.751 3.003 -6.919 1.00 94.12 80 ALA A O 1
ATOM 656 N N . ALA A 1 81 ? -5.601 2.556 -6.474 1.00 90.88 81 ALA A N 1
ATOM 657 C CA . ALA A 1 81 ? -5.838 1.225 -5.945 1.00 90.88 81 ALA A CA 1
ATOM 658 C C . ALA A 1 81 ? -4.778 0.876 -4.890 1.00 90.88 81 ALA A C 1
ATOM 660 O O . ALA A 1 81 ? -3.589 0.951 -5.201 1.00 90.88 81 ALA A O 1
ATOM 661 N N . PRO A 1 82 ? -5.154 0.393 -3.686 1.00 90.88 82 PRO A N 1
ATOM 662 C CA . PRO A 1 82 ? -4.221 -0.017 -2.639 1.00 90.88 82 PRO A CA 1
ATOM 663 C C . PRO A 1 82 ? -3.588 -1.366 -2.992 1.00 90.88 82 PRO A C 1
ATOM 665 O O . PRO A 1 82 ? -3.771 -2.369 -2.306 1.00 90.88 82 PRO A O 1
ATOM 668 N N . SER A 1 83 ? -2.850 -1.406 -4.093 1.00 91.88 83 SER A N 1
ATOM 669 C CA . SER A 1 83 ? -2.133 -2.548 -4.650 1.00 91.88 83 SER A CA 1
ATOM 670 C C . SER A 1 83 ? -0.653 -2.494 -4.266 1.00 91.88 83 SER A C 1
ATOM 672 O O . SER A 1 83 ? -0.181 -1.506 -3.705 1.00 91.88 83 SER A O 1
ATOM 674 N N . ARG A 1 84 ? 0.094 -3.582 -4.468 1.00 92.12 84 ARG A N 1
ATOM 675 C CA . ARG A 1 84 ? 1.545 -3.570 -4.210 1.00 92.12 84 ARG A CA 1
ATOM 676 C C . ARG A 1 84 ? 2.273 -3.003 -5.422 1.00 92.12 84 ARG A C 1
ATOM 678 O O . ARG A 1 84 ? 1.900 -3.288 -6.553 1.00 92.12 84 ARG A O 1
ATOM 685 N N . GLY A 1 85 ? 3.370 -2.281 -5.191 1.00 93.38 85 GLY A N 1
ATOM 686 C CA . GLY A 1 85 ? 4.194 -1.750 -6.283 1.00 93.38 85 GLY A CA 1
ATOM 687 C C . GLY A 1 85 ? 4.744 -2.838 -7.216 1.00 93.38 85 GLY A C 1
ATOM 688 O O . GLY A 1 85 ? 4.833 -2.616 -8.415 1.00 93.38 85 GLY A O 1
ATOM 689 N N . GLY A 1 86 ? 5.050 -4.032 -6.690 1.00 92.62 86 GLY A N 1
ATOM 690 C CA . GLY A 1 86 ? 5.493 -5.174 -7.505 1.00 92.62 86 GLY A CA 1
ATOM 691 C C . GLY A 1 86 ? 4.443 -5.647 -8.515 1.00 92.62 86 GLY A C 1
ATOM 692 O O . GLY A 1 86 ? 4.792 -6.095 -9.603 1.00 92.62 86 GLY A O 1
ATOM 693 N N . GLU A 1 87 ? 3.160 -5.440 -8.208 1.00 93.88 87 GLU A N 1
ATOM 694 C CA . GLU A 1 87 ? 2.046 -5.893 -9.041 1.00 93.88 87 GLU A CA 1
ATOM 695 C C . GLU A 1 87 ? 1.867 -5.038 -10.311 1.00 93.88 87 GLU A C 1
ATOM 697 O O . GLU A 1 87 ? 1.244 -5.471 -11.277 1.00 93.88 87 GLU A O 1
ATOM 702 N N . LEU A 1 88 ? 2.477 -3.846 -10.363 1.00 95.19 88 LEU A N 1
ATOM 703 C CA . LEU A 1 88 ? 2.550 -3.041 -11.589 1.00 95.19 88 LEU A CA 1
ATOM 704 C C . LEU A 1 88 ? 3.274 -3.781 -12.723 1.00 95.19 88 LEU A C 1
ATOM 706 O O . LEU A 1 88 ? 3.014 -3.507 -13.895 1.00 95.19 88 LEU A O 1
ATOM 710 N N . GLY A 1 89 ? 4.175 -4.710 -12.378 1.00 92.06 89 GLY A N 1
ATOM 711 C CA . GLY A 1 89 ? 5.017 -5.423 -13.335 1.00 92.06 89 GLY A CA 1
ATOM 712 C C . GLY A 1 89 ? 4.289 -6.451 -14.199 1.00 92.06 89 GLY A C 1
ATOM 713 O O . GLY A 1 89 ? 4.860 -6.932 -15.172 1.00 92.06 89 GLY A O 1
ATOM 714 N N . PHE A 1 90 ? 3.033 -6.763 -13.879 1.00 90.56 90 PHE A N 1
ATOM 715 C CA . PHE A 1 90 ? 2.195 -7.662 -14.676 1.00 90.56 90 PHE A CA 1
ATOM 716 C C . PHE A 1 90 ? 0.848 -7.040 -15.086 1.00 90.56 90 PHE A C 1
ATOM 718 O O . PHE A 1 90 ? -0.029 -7.745 -15.590 1.00 90.56 90 PHE A O 1
ATOM 725 N N . LEU A 1 91 ? 0.655 -5.728 -14.886 1.00 94.88 91 LEU A N 1
ATOM 726 C CA . LEU A 1 91 ? -0.481 -5.014 -15.477 1.00 94.88 91 LEU A CA 1
ATOM 727 C C . LEU A 1 91 ? -0.388 -5.058 -17.001 1.00 94.88 91 LEU A C 1
ATOM 729 O O . LEU A 1 91 ? 0.699 -4.959 -17.567 1.00 94.88 91 LEU A O 1
ATOM 733 N N . THR A 1 92 ? -1.537 -5.164 -17.658 1.00 95.50 92 THR A N 1
ATOM 734 C CA . THR A 1 92 ? -1.637 -5.280 -19.118 1.00 95.50 92 THR A CA 1
ATOM 735 C C . THR A 1 92 ? -2.312 -4.061 -19.738 1.00 95.50 92 THR A C 1
ATOM 737 O O . THR A 1 92 ? -2.958 -3.274 -19.048 1.00 95.50 92 THR A O 1
ATOM 740 N N . VAL A 1 93 ? -2.110 -3.847 -21.038 1.00 96.62 93 VAL A N 1
ATOM 741 C CA . VAL A 1 93 ? -2.587 -2.653 -21.762 1.00 96.62 93 VAL A CA 1
ATOM 742 C C . VAL A 1 93 ? -4.115 -2.495 -21.788 1.00 96.62 93 VAL A C 1
ATOM 744 O O . VAL A 1 93 ? -4.614 -1.388 -21.998 1.00 96.62 93 VAL A O 1
ATOM 747 N N . ASP A 1 94 ? -4.864 -3.567 -21.560 1.00 94.44 94 ASP A N 1
ATOM 748 C CA . ASP A 1 94 ? -6.326 -3.605 -21.463 1.00 94.44 94 ASP A CA 1
ATOM 749 C C . ASP A 1 94 ? -6.823 -3.634 -20.007 1.00 94.44 94 ASP A C 1
ATOM 751 O O . ASP A 1 94 ? -7.963 -4.004 -19.740 1.00 94.44 94 ASP A O 1
ATOM 755 N N . CYS A 1 95 ? -5.988 -3.228 -19.043 1.00 95.06 95 CYS A N 1
ATOM 756 C CA . CYS A 1 95 ? -6.366 -3.245 -17.632 1.00 95.06 95 CYS A CA 1
ATOM 757 C C . CYS A 1 95 ? -7.522 -2.294 -17.286 1.00 95.06 95 CYS A C 1
ATOM 759 O O . CYS A 1 95 ? -8.170 -2.499 -16.266 1.00 95.06 95 CYS A O 1
ATOM 761 N N . LEU A 1 96 ? -7.794 -1.263 -18.090 1.00 96.50 96 LEU A N 1
ATOM 762 C CA . LEU A 1 96 ? -8.875 -0.312 -17.834 1.00 96.50 96 LEU A CA 1
ATOM 763 C C . LEU A 1 96 ? -10.163 -0.749 -18.532 1.00 96.50 96 LEU A C 1
ATOM 765 O O . LEU A 1 96 ? -10.183 -0.928 -19.747 1.00 96.50 96 LEU A O 1
ATOM 769 N N . SER A 1 97 ? -11.248 -0.845 -17.769 1.00 95.12 97 SER A N 1
ATOM 770 C CA . SER A 1 97 ? -12.587 -1.162 -18.277 1.00 95.12 97 SER A CA 1
ATOM 771 C C . SER A 1 97 ? -13.638 -0.270 -17.622 1.00 95.12 97 SER A C 1
ATOM 773 O O . SER A 1 97 ? -13.420 0.240 -16.521 1.00 95.12 97 SER A O 1
ATOM 775 N N . SER A 1 98 ? -14.771 -0.080 -18.291 1.00 94.50 98 SER A N 1
ATOM 776 C CA . SER A 1 98 ? -15.955 0.555 -17.71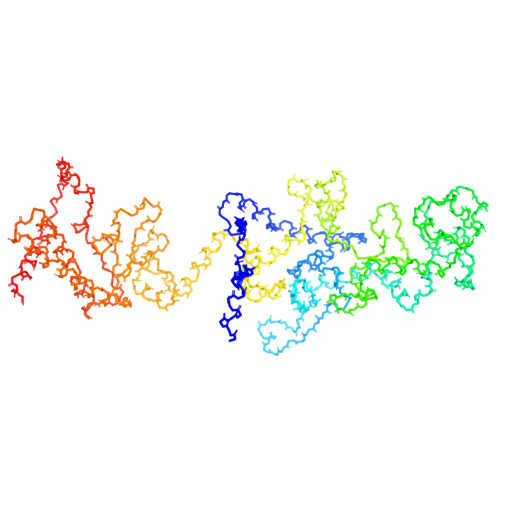6 1.00 94.50 98 SER A CA 1
ATOM 777 C C . SER A 1 98 ? -17.161 -0.369 -17.829 1.00 94.50 98 SER A C 1
ATOM 779 O O . SER A 1 98 ? -17.248 -1.196 -18.738 1.00 94.50 98 SER A O 1
ATOM 781 N N . GLU A 1 99 ? -18.074 -0.245 -16.874 1.00 92.94 99 GLU A N 1
ATOM 782 C CA . GLU A 1 99 ? -19.328 -0.992 -16.825 1.00 92.94 99 GLU A CA 1
ATOM 783 C C . GLU A 1 99 ? -20.478 -0.000 -16.624 1.00 92.94 99 GLU A C 1
ATOM 785 O O . GLU A 1 99 ? -20.367 0.923 -15.812 1.00 92.94 99 GLU A O 1
ATOM 790 N N . GLU A 1 100 ? -21.565 -0.160 -17.383 1.00 92.44 100 GLU A N 1
ATOM 791 C CA . GLU A 1 100 ? -22.783 0.624 -17.170 1.00 92.44 100 GLU A CA 1
ATOM 792 C C . GLU A 1 100 ? -23.452 0.195 -15.867 1.00 92.44 100 GLU A C 1
ATOM 794 O O . GLU A 1 100 ? -23.628 -0.997 -15.605 1.00 92.44 100 GLU A O 1
ATOM 799 N N . LEU A 1 101 ? -23.839 1.176 -15.057 1.00 90.44 101 LEU A N 1
ATOM 800 C CA . LEU A 1 101 ? -24.530 0.920 -13.803 1.00 90.44 101 LEU A CA 1
ATOM 801 C C . LEU A 1 101 ? -26.019 0.662 -14.051 1.00 90.44 101 LEU A C 1
ATOM 803 O O . LEU A 1 101 ? -26.638 1.261 -14.932 1.00 90.44 101 LEU A O 1
ATOM 807 N N . SER A 1 102 ? -26.630 -0.213 -13.253 1.00 90.50 102 SER A N 1
ATOM 808 C CA . SER A 1 102 ? -28.084 -0.385 -13.264 1.00 90.50 102 SER A CA 1
ATOM 809 C C . SER A 1 102 ? -28.792 0.896 -12.807 1.00 90.50 102 SER A C 1
ATOM 811 O O . SER A 1 102 ? -28.230 1.708 -12.076 1.00 90.50 102 SER A O 1
ATOM 813 N N . GLU A 1 103 ? -30.068 1.071 -13.158 1.00 90.19 103 GLU A N 1
ATOM 814 C CA . GLU A 1 103 ? -30.853 2.249 -12.741 1.00 90.19 103 GLU A CA 1
ATOM 815 C C . GLU A 1 103 ? -30.872 2.462 -11.214 1.00 90.19 103 GLU A C 1
ATOM 817 O O . GLU A 1 103 ? -30.901 3.595 -10.731 1.00 90.19 103 GLU A O 1
ATOM 822 N N . ILE A 1 104 ? -30.805 1.376 -10.435 1.00 89.38 104 ILE A N 1
ATOM 823 C CA . ILE A 1 104 ? -30.717 1.435 -8.970 1.00 89.38 104 ILE A CA 1
ATOM 824 C C . ILE A 1 104 ? -29.350 1.984 -8.537 1.00 89.38 104 ILE A C 1
ATOM 826 O O . ILE A 1 104 ? -29.278 2.862 -7.677 1.00 89.38 104 ILE A O 1
ATOM 830 N N . GLU A 1 105 ? -28.265 1.501 -9.136 1.00 87.12 105 GLU A N 1
ATOM 831 C CA . GLU A 1 105 ? -26.903 1.942 -8.825 1.00 87.12 105 GLU A CA 1
ATOM 832 C C . GLU A 1 105 ? -26.655 3.384 -9.268 1.00 87.12 105 GLU A C 1
ATOM 834 O O . GLU A 1 105 ? -26.071 4.154 -8.505 1.00 87.12 105 GLU A O 1
ATOM 839 N N . LYS A 1 106 ? -27.174 3.789 -10.433 1.00 90.38 106 LYS A N 1
ATOM 840 C CA . LYS A 1 106 ? -27.149 5.186 -10.887 1.00 90.38 106 LYS A CA 1
ATOM 841 C C . LYS A 1 106 ? -27.821 6.102 -9.874 1.00 90.38 106 LYS A C 1
ATOM 843 O O . LYS A 1 106 ? -27.262 7.126 -9.496 1.00 90.38 106 LYS A O 1
ATOM 848 N N . LYS A 1 107 ? -28.995 5.712 -9.366 1.00 89.31 107 LYS A N 1
ATOM 849 C CA . LYS A 1 107 ? -29.721 6.493 -8.355 1.00 89.31 107 LYS A CA 1
ATOM 850 C C . LYS A 1 107 ? -28.961 6.589 -7.028 1.00 89.31 107 LYS A C 1
ATOM 852 O O . LYS A 1 107 ? -29.027 7.627 -6.376 1.00 89.31 107 LYS A O 1
ATOM 857 N N . ASN A 1 108 ? -28.259 5.529 -6.631 1.00 86.44 108 ASN A N 1
ATOM 858 C CA . ASN A 1 108 ? -27.507 5.492 -5.374 1.00 86.44 108 ASN A CA 1
ATOM 859 C C . ASN A 1 108 ? -26.164 6.232 -5.450 1.00 86.44 108 ASN A C 1
ATOM 861 O O . ASN A 1 108 ? -25.733 6.808 -4.457 1.00 86.44 108 ASN A O 1
ATOM 865 N N . THR A 1 109 ? -25.496 6.196 -6.604 1.00 83.44 109 THR A N 1
ATOM 866 C CA . THR A 1 109 ? -24.131 6.724 -6.773 1.00 83.44 109 THR A CA 1
ATOM 867 C C . THR A 1 109 ? -24.082 8.076 -7.483 1.00 83.44 109 THR A C 1
ATOM 869 O O . THR A 1 109 ? -23.116 8.814 -7.313 1.00 83.44 109 THR A O 1
ATOM 872 N N . GLY A 1 110 ? -25.103 8.414 -8.276 1.00 87.88 110 GLY A N 1
ATOM 873 C CA . GLY A 1 110 ? -25.095 9.573 -9.170 1.00 87.88 110 GLY A CA 1
ATOM 874 C C . GLY A 1 110 ? -24.180 9.409 -10.389 1.00 87.88 110 GLY A C 1
ATOM 875 O O . GLY A 1 110 ? -23.839 10.406 -11.021 1.00 87.88 110 GLY A O 1
ATOM 876 N N . LEU A 1 111 ? -23.751 8.182 -10.701 1.00 87.94 111 LEU A N 1
ATOM 877 C CA . LEU A 1 111 ? -22.831 7.872 -11.796 1.00 87.94 111 LEU A CA 1
ATOM 878 C C . LEU A 1 111 ? -23.533 7.046 -12.870 1.00 87.94 111 LEU A C 1
ATOM 880 O O . LEU A 1 111 ? -24.277 6.130 -12.540 1.00 87.94 111 LEU A O 1
ATOM 884 N N . ASP A 1 112 ? -23.235 7.312 -14.141 1.00 87.88 112 ASP A N 1
ATOM 885 C CA . ASP A 1 112 ? -23.744 6.504 -15.260 1.00 87.88 112 ASP A CA 1
ATOM 886 C C . ASP A 1 112 ? -22.937 5.216 -15.477 1.00 87.88 112 ASP A C 1
ATOM 888 O O . ASP A 1 112 ? -23.479 4.184 -15.874 1.00 87.88 112 ASP A O 1
ATOM 892 N N . GLN A 1 113 ? -21.634 5.278 -15.206 1.00 91.88 113 GLN A N 1
ATOM 893 C CA . GLN A 1 113 ? -20.685 4.194 -15.440 1.00 91.88 113 GLN A CA 1
ATOM 894 C C . GLN A 1 113 ? -19.663 4.104 -14.308 1.00 91.88 113 GLN A C 1
ATOM 896 O O . GLN A 1 113 ? -19.254 5.120 -13.737 1.00 91.88 113 GLN A O 1
ATOM 901 N N . LEU A 1 114 ? -19.203 2.886 -14.040 1.00 92.19 114 LEU A N 1
ATOM 902 C CA . LEU A 1 114 ? -18.133 2.598 -13.094 1.00 92.19 114 LEU A CA 1
ATOM 903 C C . LEU A 1 114 ? -16.869 2.190 -13.847 1.00 92.19 114 LEU A C 1
ATOM 905 O O . LEU A 1 114 ? -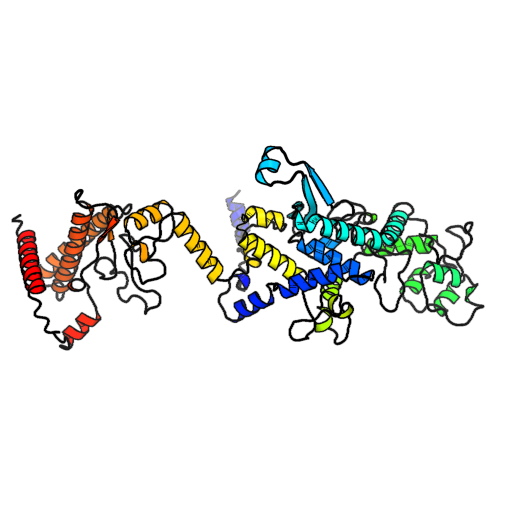16.864 1.218 -14.601 1.00 92.19 114 LEU A O 1
ATOM 909 N N . TRP A 1 115 ? -15.784 2.927 -13.622 1.00 95.50 115 TRP A N 1
ATOM 910 C CA . TRP A 1 115 ? -14.471 2.601 -14.172 1.00 95.50 115 TRP A CA 1
ATOM 911 C C . TRP A 1 115 ? -13.699 1.694 -13.221 1.00 95.50 115 TRP A C 1
ATOM 913 O O . TRP A 1 115 ? -13.687 1.919 -12.012 1.00 95.50 115 TRP A O 1
ATOM 923 N N . ASN A 1 116 ? -13.020 0.696 -13.781 1.00 95.44 116 ASN A N 1
ATOM 924 C CA . ASN A 1 116 ? -12.291 -0.320 -13.038 1.00 95.44 116 ASN A CA 1
ATOM 925 C C . ASN A 1 116 ? -10.903 -0.574 -13.634 1.00 95.44 116 ASN A C 1
ATOM 927 O O . ASN A 1 116 ? -10.750 -0.644 -14.856 1.00 95.44 116 ASN A O 1
ATOM 931 N N . ILE A 1 117 ? -9.916 -0.815 -12.766 1.00 95.31 117 ILE A N 1
ATOM 932 C CA . ILE A 1 117 ? -8.621 -1.393 -13.148 1.00 95.31 117 ILE A CA 1
ATOM 933 C C . ILE A 1 117 ? -8.636 -2.889 -12.825 1.00 95.31 117 ILE A C 1
ATOM 935 O O . ILE A 1 117 ? -8.766 -3.281 -11.665 1.00 95.31 117 ILE A O 1
ATOM 939 N N . ALA A 1 118 ? -8.482 -3.734 -13.839 1.00 93.31 118 ALA A N 1
ATOM 940 C CA . ALA A 1 118 ? -8.245 -5.160 -13.690 1.00 93.31 118 ALA A CA 1
ATOM 941 C C . ALA A 1 118 ? -6.812 -5.385 -13.195 1.00 93.31 118 ALA A C 1
ATOM 943 O O . ALA A 1 118 ? -5.834 -5.153 -13.906 1.00 93.31 118 ALA A O 1
ATOM 944 N N . TRP A 1 119 ? -6.694 -5.830 -11.948 1.00 92.00 119 TRP A N 1
ATOM 945 C CA . TRP A 1 119 ? -5.433 -5.908 -11.231 1.00 92.00 119 TRP A CA 1
ATOM 946 C C . TRP A 1 119 ? -5.252 -7.293 -10.620 1.00 92.00 119 TRP A C 1
ATOM 948 O O . TRP A 1 119 ? -6.084 -7.753 -9.836 1.00 92.00 119 TRP A O 1
ATOM 958 N N . LYS A 1 120 ? -4.160 -7.978 -10.959 1.00 89.19 120 LYS A N 1
ATOM 959 C CA . LYS A 1 120 ? -3.847 -9.281 -10.368 1.00 89.19 120 LYS A CA 1
ATOM 960 C C . LYS A 1 120 ? -3.171 -9.081 -9.009 1.00 89.19 120 LYS A C 1
ATOM 962 O O . LYS A 1 120 ? -2.149 -8.426 -8.899 1.00 89.19 120 LYS A O 1
ATOM 967 N N . ALA A 1 121 ? -3.745 -9.604 -7.941 1.00 85.06 121 ALA A N 1
ATOM 968 C CA . ALA A 1 121 ? -3.127 -9.533 -6.627 1.00 85.06 121 ALA A CA 1
ATOM 969 C C . ALA A 1 121 ? -2.097 -10.660 -6.457 1.00 85.06 121 ALA A C 1
ATOM 971 O O . ALA A 1 121 ? -2.375 -11.832 -6.739 1.00 85.06 121 ALA A O 1
ATOM 972 N N . GLU A 1 122 ? -0.917 -10.311 -5.944 1.00 81.50 122 GLU A N 1
ATOM 973 C CA . GLU A 1 122 ? 0.070 -11.293 -5.494 1.00 81.50 122 GLU A CA 1
ATOM 974 C C . GLU A 1 122 ? -0.468 -12.119 -4.308 1.00 81.50 122 GLU A C 1
ATOM 976 O O . GLU A 1 122 ? -1.482 -11.792 -3.686 1.00 81.50 122 GLU A O 1
ATOM 981 N N . LYS A 1 123 ? 0.247 -13.194 -3.949 1.00 75.56 123 LYS A N 1
ATOM 982 C CA . LYS A 1 123 ? -0.045 -14.036 -2.769 1.00 75.56 123 LYS A CA 1
ATOM 983 C C . LYS A 1 123 ? -1.450 -14.658 -2.774 1.00 75.56 123 LYS A C 1
ATOM 985 O O . LYS A 1 123 ? -2.056 -14.847 -1.722 1.00 75.56 123 LYS A O 1
ATOM 990 N N . GLY A 1 124 ? -1.943 -15.008 -3.962 1.00 67.56 124 GLY A N 1
ATOM 991 C CA . GLY A 1 124 ? -3.185 -15.764 -4.132 1.00 67.56 124 GLY A CA 1
ATOM 992 C C . GLY A 1 124 ? -4.466 -14.927 -4.145 1.00 67.56 124 GLY A C 1
ATOM 993 O O . GLY A 1 124 ? -5.541 -15.513 -4.108 1.00 67.56 124 GLY A O 1
ATOM 994 N N . GLY A 1 125 ? -4.386 -13.592 -4.226 1.00 67.94 125 GLY A N 1
ATOM 995 C CA . GLY A 1 125 ? -5.576 -12.729 -4.266 1.00 67.94 125 GLY A CA 1
ATOM 996 C C . GLY A 1 125 ? -6.357 -12.749 -5.593 1.00 67.94 125 GLY A C 1
ATOM 997 O O . GLY A 1 125 ? -7.473 -12.248 -5.644 1.00 67.94 125 GLY A O 1
ATOM 998 N N . GLY A 1 126 ? -5.812 -13.347 -6.659 1.00 82.94 126 GLY A N 1
ATOM 999 C CA . GLY A 1 126 ? -6.519 -13.505 -7.938 1.00 82.94 126 GLY A CA 1
ATOM 1000 C C . GLY A 1 126 ? -6.611 -12.215 -8.761 1.00 82.94 126 GLY A C 1
ATOM 1001 O O . GLY A 1 126 ? -5.951 -11.228 -8.453 1.00 82.94 126 GLY A O 1
ATOM 1002 N N . LEU A 1 127 ? -7.349 -12.246 -9.878 1.00 88.25 127 LEU A N 1
ATOM 1003 C CA . LEU A 1 127 ? -7.594 -11.062 -10.714 1.00 88.25 127 LEU A CA 1
ATOM 1004 C C . LEU A 1 127 ? -8.811 -10.317 -10.161 1.00 88.25 127 LEU A C 1
ATOM 1006 O O . LEU A 1 127 ? -9.879 -10.909 -10.040 1.00 88.25 127 LEU A O 1
ATOM 1010 N N . ILE A 1 128 ? -8.643 -9.040 -9.830 1.00 90.31 128 ILE A N 1
ATOM 1011 C CA . ILE A 1 128 ? -9.645 -8.226 -9.139 1.00 90.31 128 ILE A CA 1
ATOM 1012 C C . ILE A 1 128 ? -9.937 -6.992 -9.989 1.00 90.31 128 ILE A C 1
ATOM 1014 O O . ILE A 1 128 ? -9.011 -6.295 -10.399 1.00 90.31 128 ILE A O 1
ATOM 1018 N N . LYS A 1 129 ? -11.217 -6.701 -10.232 1.00 91.81 129 LYS A N 1
ATOM 1019 C CA . LYS A 1 129 ? -11.646 -5.414 -10.792 1.00 91.81 129 LYS A CA 1
ATOM 1020 C C . LYS A 1 129 ? -11.714 -4.400 -9.657 1.00 91.81 129 LYS A C 1
ATOM 1022 O O . LYS A 1 129 ? -12.502 -4.570 -8.731 1.00 91.81 129 LYS A O 1
ATOM 1027 N N . LYS A 1 130 ? -10.836 -3.401 -9.689 1.00 93.00 130 LYS A N 1
ATOM 1028 C CA . LYS A 1 130 ? -10.739 -2.379 -8.645 1.00 93.00 130 LYS A CA 1
ATOM 1029 C C . LYS A 1 130 ? -11.442 -1.106 -9.110 1.00 93.00 130 LYS A C 1
ATOM 1031 O O . LYS A 1 130 ? -10.968 -0.530 -10.094 1.00 93.00 130 LYS A O 1
ATOM 1036 N N . PRO A 1 131 ? -12.524 -0.673 -8.441 1.00 92.69 131 PRO A N 1
ATOM 1037 C CA . PRO A 1 131 ? -13.239 0.535 -8.825 1.00 92.69 131 PRO A CA 1
ATOM 1038 C C . PRO A 1 131 ? -12.359 1.769 -8.636 1.00 92.69 131 PRO A C 1
ATOM 1040 O O . PRO A 1 131 ? -11.581 1.852 -7.686 1.00 92.69 131 PRO A O 1
ATOM 1043 N N . ILE A 1 132 ? -12.494 2.729 -9.547 1.00 93.88 132 ILE A N 1
ATOM 1044 C CA . ILE A 1 132 ? -11.753 3.989 -9.547 1.00 93.88 132 ILE A CA 1
ATOM 1045 C C . ILE A 1 132 ? -12.696 5.106 -9.114 1.00 93.88 132 ILE A C 1
ATOM 1047 O O . ILE A 1 132 ? -13.807 5.230 -9.632 1.00 93.88 132 ILE A O 1
ATOM 1051 N N . HIS A 1 133 ? -12.239 5.964 -8.202 1.00 91.38 133 HIS A N 1
ATOM 1052 C CA . HIS A 1 133 ? -13.018 7.129 -7.802 1.00 91.38 133 HIS A CA 1
ATOM 1053 C C . HIS A 1 133 ? -13.270 8.063 -9.014 1.00 91.38 133 HIS A C 1
ATOM 1055 O O . HIS A 1 133 ? -12.311 8.420 -9.705 1.00 91.38 133 HIS A O 1
ATOM 1061 N N . PRO A 1 134 ? -14.509 8.531 -9.271 1.00 91.88 134 PRO A N 1
ATOM 1062 C CA . PRO A 1 134 ? -14.858 9.300 -10.476 1.00 91.88 134 PRO A CA 1
ATOM 1063 C C . PRO A 1 134 ? -13.954 10.508 -10.749 1.00 91.88 134 PRO A C 1
ATOM 1065 O O . PRO A 1 134 ? -13.533 10.731 -11.880 1.00 91.88 134 PRO A O 1
ATOM 1068 N N . TYR A 1 135 ? -13.586 11.252 -9.701 1.00 92.62 135 TYR A N 1
ATOM 1069 C CA . TYR A 1 135 ? -12.722 12.434 -9.822 1.00 92.62 135 TYR A CA 1
ATOM 1070 C C . TYR A 1 135 ? -11.292 12.151 -10.293 1.00 92.62 135 TYR A C 1
ATOM 1072 O O . TYR A 1 135 ? -10.640 13.070 -10.781 1.00 92.62 135 TYR A O 1
ATOM 1080 N N . ILE A 1 136 ? -10.797 10.916 -10.177 1.00 94.75 136 ILE A N 1
ATOM 1081 C CA . ILE A 1 136 ? -9.443 10.563 -10.628 1.00 94.75 136 ILE A CA 1
ATOM 1082 C C . ILE A 1 136 ? -9.445 9.751 -11.925 1.00 94.75 136 ILE A C 1
ATOM 1084 O O . ILE A 1 136 ? -8.373 9.487 -12.463 1.00 94.75 136 ILE A O 1
ATOM 1088 N N . VAL A 1 137 ? -10.614 9.393 -12.472 1.00 96.06 137 VAL A N 1
ATOM 1089 C CA . VAL A 1 137 ? -10.716 8.636 -13.733 1.00 96.06 137 VAL A CA 1
ATOM 1090 C C . VAL A 1 137 ? -9.920 9.293 -14.872 1.00 96.06 137 VAL A C 1
ATOM 1092 O O . VAL A 1 137 ? -9.119 8.580 -15.481 1.00 96.06 137 VAL A O 1
ATOM 1095 N N . PRO A 1 138 ? -10.021 10.616 -15.133 1.00 97.12 138 PRO A N 1
ATOM 1096 C CA . PRO A 1 138 ? -9.233 11.251 -16.194 1.00 97.12 138 PRO A CA 1
ATOM 1097 C C . PRO A 1 138 ? -7.719 11.139 -15.961 1.00 97.12 138 PRO A C 1
ATOM 1099 O O . PRO A 1 138 ? -6.951 10.902 -16.892 1.00 97.12 138 PRO A O 1
ATOM 1102 N N . THR A 1 139 ? -7.283 11.249 -14.703 1.00 98.00 139 THR A N 1
ATOM 1103 C CA . THR A 1 139 ? -5.876 11.090 -14.309 1.00 98.00 139 THR A CA 1
ATOM 1104 C C . THR A 1 139 ? -5.381 9.676 -14.595 1.00 98.00 139 THR A C 1
ATOM 1106 O O . THR A 1 139 ? -4.280 9.504 -15.116 1.00 98.00 139 THR A O 1
ATOM 1109 N N . ILE A 1 140 ? -6.194 8.659 -14.300 1.00 98.06 140 ILE A N 1
ATOM 1110 C CA . ILE A 1 140 ? -5.840 7.257 -14.542 1.00 98.06 140 ILE A CA 1
ATOM 1111 C C . ILE A 1 140 ? -5.839 6.914 -16.028 1.00 98.06 140 ILE A C 1
ATOM 1113 O O . ILE A 1 140 ? -4.927 6.226 -16.484 1.00 98.06 140 ILE A O 1
ATOM 1117 N N . GLN A 1 141 ? -6.789 7.438 -16.801 1.00 98.31 141 GLN A N 1
ATOM 1118 C CA . GLN A 1 141 ? -6.780 7.305 -18.259 1.00 98.31 141 GLN A CA 1
ATOM 1119 C C . GLN A 1 141 ? -5.481 7.865 -18.852 1.00 98.31 141 GLN A C 1
ATOM 1121 O O . GLN A 1 141 ? -4.784 7.150 -19.571 1.00 98.31 141 GLN A O 1
ATOM 1126 N N . LEU A 1 142 ? -5.096 9.083 -18.456 1.00 98.62 142 LEU A N 1
ATOM 1127 C CA . LEU A 1 142 ? -3.847 9.706 -18.896 1.00 98.62 142 LEU A CA 1
ATOM 1128 C C . LEU A 1 142 ? -2.601 8.943 -18.412 1.00 98.62 142 LEU A C 1
ATOM 1130 O O . LEU A 1 142 ? -1.612 8.842 -19.135 1.00 98.62 142 LEU A O 1
ATOM 1134 N N . ALA A 1 143 ? -2.616 8.400 -17.191 1.00 98.62 143 ALA A N 1
ATOM 1135 C CA . ALA A 1 143 ? -1.512 7.590 -16.676 1.00 98.62 143 ALA A CA 1
ATOM 1136 C C . ALA A 1 143 ? -1.301 6.329 -17.529 1.00 98.62 143 ALA A C 1
ATOM 1138 O O . ALA A 1 143 ? -0.174 6.019 -17.913 1.00 98.62 143 ALA A O 1
ATOM 1139 N N . ILE A 1 144 ? -2.387 5.634 -17.872 1.00 98.56 144 ILE A N 1
ATOM 1140 C CA . ILE A 1 144 ? -2.349 4.441 -18.724 1.00 98.56 144 ILE A CA 1
ATOM 1141 C C . ILE A 1 144 ? -1.914 4.803 -20.145 1.00 98.56 144 ILE A C 1
ATOM 1143 O O . ILE A 1 144 ? -1.106 4.081 -20.722 1.00 98.56 144 ILE A O 1
ATOM 1147 N N . GLU A 1 145 ? -2.392 5.918 -20.697 1.00 98.62 145 GLU A N 1
ATOM 1148 C CA . GLU A 1 145 ? -1.968 6.423 -22.006 1.00 98.62 145 GLU A CA 1
ATOM 1149 C C . GLU A 1 145 ? -0.460 6.702 -22.044 1.00 98.62 145 GLU A C 1
ATOM 1151 O O . GLU A 1 145 ? 0.232 6.160 -22.901 1.00 98.62 145 GLU A O 1
ATOM 1156 N N . ARG A 1 146 ? 0.086 7.421 -21.054 1.00 98.62 146 ARG A N 1
ATOM 1157 C CA . ARG A 1 146 ? 1.536 7.673 -20.945 1.00 98.62 146 ARG A CA 1
ATOM 1158 C C . ARG A 1 146 ? 2.347 6.376 -20.916 1.00 98.62 146 ARG A C 1
ATOM 1160 O O . ARG A 1 146 ? 3.369 6.277 -21.588 1.00 98.62 146 ARG A O 1
ATOM 1167 N N . LEU A 1 147 ? 1.911 5.381 -20.140 1.00 98.69 147 LEU A N 1
ATOM 1168 C CA . LEU A 1 147 ? 2.591 4.082 -20.056 1.00 98.69 147 LEU A CA 1
ATOM 1169 C C . LEU A 1 147 ? 2.481 3.292 -21.368 1.00 98.69 147 LEU A C 1
ATOM 1171 O O . LEU A 1 147 ? 3.448 2.654 -21.792 1.00 98.69 147 LEU A O 1
ATOM 1175 N N . LYS A 1 148 ? 1.335 3.376 -22.055 1.00 98.62 148 LYS A N 1
ATOM 1176 C CA . LYS A 1 148 ? 1.183 2.838 -23.409 1.00 98.62 148 LYS A CA 1
ATOM 1177 C C . LYS A 1 148 ? 2.171 3.516 -24.354 1.00 98.62 148 LYS A C 1
ATOM 1179 O O . LYS A 1 148 ? 2.993 2.814 -24.923 1.00 98.62 148 LYS A O 1
ATOM 1184 N N . GLU A 1 149 ? 2.169 4.831 -24.483 1.00 98.38 149 GLU A N 1
ATOM 1185 C CA . GLU A 1 149 ? 3.083 5.540 -25.390 1.00 98.38 149 GLU A CA 1
ATOM 1186 C C . GLU A 1 149 ? 4.555 5.186 -25.131 1.00 98.38 149 GLU A C 1
ATOM 1188 O O . GLU A 1 149 ? 5.270 4.773 -26.042 1.00 98.38 149 GLU A O 1
ATOM 1193 N N . ILE A 1 150 ? 5.001 5.264 -23.873 1.00 98.50 150 ILE A N 1
ATOM 1194 C CA . ILE A 1 150 ? 6.402 5.011 -23.500 1.00 98.50 150 ILE A CA 1
ATOM 1195 C C . ILE A 1 150 ? 6.805 3.560 -23.776 1.00 98.50 150 ILE A C 1
ATOM 1197 O O . ILE A 1 150 ? 7.914 3.301 -24.237 1.00 98.50 150 ILE A O 1
ATOM 1201 N N . GLY A 1 151 ? 5.913 2.607 -23.504 1.00 98.31 151 GLY A N 1
ATOM 1202 C CA . GLY A 1 151 ? 6.206 1.191 -23.695 1.00 98.31 151 GLY A CA 1
ATOM 1203 C C . GLY A 1 151 ? 5.979 0.663 -25.109 1.00 98.31 151 GLY A C 1
ATOM 1204 O O . GLY A 1 151 ? 6.283 -0.499 -25.375 1.00 98.31 151 GLY A O 1
ATOM 1205 N N . GLU A 1 152 ? 5.435 1.469 -26.025 1.00 98.38 152 GLU A N 1
ATOM 1206 C CA . GLU A 1 152 ? 5.109 1.026 -27.385 1.00 98.38 152 GLU A CA 1
ATOM 1207 C C . GLU A 1 152 ? 6.316 0.438 -28.137 1.00 98.38 152 GLU A C 1
ATOM 1209 O O . GLU A 1 152 ? 6.171 -0.665 -28.674 1.00 98.38 152 GLU A O 1
ATOM 1214 N N . PRO A 1 153 ? 7.514 1.064 -28.143 1.00 98.25 153 PRO A N 1
ATOM 1215 C CA . PRO A 1 153 ? 8.667 0.509 -28.852 1.00 98.25 153 PRO A CA 1
ATOM 1216 C C . PRO A 1 153 ? 9.090 -0.861 -28.309 1.00 98.25 153 PRO A C 1
ATOM 1218 O O . PRO A 1 153 ? 9.359 -1.782 -29.078 1.00 98.25 153 PRO A O 1
ATOM 1221 N N . ALA A 1 154 ? 9.085 -1.023 -26.983 1.00 98.25 154 ALA A N 1
ATOM 1222 C CA . ALA A 1 154 ? 9.426 -2.287 -26.338 1.00 98.25 154 ALA A CA 1
ATOM 1223 C C . ALA A 1 154 ? 8.395 -3.377 -26.651 1.00 98.25 154 ALA A C 1
ATOM 1225 O O . ALA A 1 154 ? 8.765 -4.516 -26.937 1.00 98.25 154 ALA A O 1
ATOM 1226 N N . ARG A 1 155 ? 7.099 -3.036 -26.650 1.00 98.25 155 ARG A N 1
ATOM 1227 C CA . ARG A 1 155 ? 6.033 -3.982 -27.010 1.00 98.25 155 ARG A CA 1
ATOM 1228 C C . ARG A 1 155 ? 6.114 -4.405 -28.474 1.00 98.25 155 ARG A C 1
ATOM 1230 O O . ARG A 1 155 ? 5.917 -5.585 -28.737 1.00 98.25 155 ARG A O 1
ATOM 1237 N N . LYS A 1 156 ? 6.478 -3.509 -29.403 1.00 98.38 156 LYS A N 1
ATOM 1238 C CA . LYS A 1 156 ? 6.734 -3.865 -30.815 1.00 98.38 156 LYS A CA 1
ATOM 1239 C C . LYS A 1 156 ? 7.885 -4.862 -30.952 1.00 98.38 156 LYS A C 1
ATOM 1241 O O . LYS A 1 156 ? 7.698 -5.908 -31.566 1.00 98.38 156 LYS A O 1
ATOM 1246 N N . ALA A 1 157 ? 9.026 -4.587 -30.316 1.00 98.12 157 ALA A N 1
ATOM 1247 C CA . ALA A 1 157 ? 10.169 -5.503 -30.320 1.00 98.12 157 ALA A CA 1
ATOM 1248 C C . ALA A 1 157 ? 9.826 -6.863 -29.685 1.00 98.12 157 ALA A C 1
ATOM 1250 O O . ALA A 1 157 ? 10.212 -7.914 -30.191 1.00 98.12 157 ALA A O 1
ATOM 1251 N N . THR A 1 158 ? 9.047 -6.850 -28.600 1.00 98.06 158 THR A N 1
ATOM 1252 C CA . THR A 1 158 ? 8.583 -8.074 -27.930 1.00 98.06 158 THR A CA 1
ATOM 1253 C C . THR A 1 158 ? 7.632 -8.872 -28.811 1.00 98.06 158 THR A C 1
ATOM 1255 O O . THR A 1 158 ? 7.791 -10.082 -28.922 1.00 98.06 158 THR A O 1
ATOM 1258 N N . GLN A 1 159 ? 6.651 -8.217 -29.440 1.00 98.31 159 GLN A N 1
ATOM 1259 C CA . GLN A 1 159 ? 5.674 -8.874 -30.310 1.00 98.31 159 GLN A CA 1
ATOM 1260 C C . GLN A 1 159 ? 6.379 -9.522 -31.503 1.00 98.31 159 GLN A C 1
ATOM 1262 O O . GLN A 1 159 ? 6.145 -10.696 -31.773 1.00 98.31 159 GLN A O 1
ATOM 1267 N N . TRP A 1 160 ? 7.324 -8.809 -32.125 1.00 98.31 160 TRP A N 1
ATOM 1268 C CA . TRP A 1 160 ? 8.162 -9.371 -33.181 1.00 98.31 160 TRP A CA 1
ATOM 1269 C C . TRP A 1 160 ? 8.930 -10.605 -32.711 1.00 98.31 160 TRP A C 1
ATOM 1271 O O . TRP A 1 160 ? 8.895 -11.636 -33.366 1.00 98.31 160 TRP A O 1
ATOM 1281 N N . ALA A 1 161 ? 9.584 -10.537 -31.548 1.00 97.38 161 ALA A N 1
ATOM 1282 C CA . ALA A 1 161 ? 10.330 -11.668 -30.997 1.00 97.38 161 ALA A CA 1
ATOM 1283 C C . ALA A 1 161 ? 9.436 -12.894 -30.706 1.00 97.38 161 ALA A C 1
ATOM 1285 O O . ALA A 1 161 ? 9.909 -14.030 -30.729 1.00 97.38 161 ALA A O 1
ATOM 1286 N N . ILE A 1 162 ? 8.149 -12.680 -30.419 1.00 97.31 162 ILE A N 1
ATOM 1287 C CA . ILE A 1 162 ? 7.169 -13.754 -30.217 1.00 97.31 162 ILE A CA 1
ATOM 1288 C C . ILE A 1 162 ? 6.740 -14.364 -31.559 1.00 97.31 162 ILE A C 1
ATOM 1290 O O . ILE A 1 162 ? 6.679 -15.587 -31.674 1.00 97.31 162 ILE A O 1
ATOM 1294 N N . GLU A 1 163 ? 6.441 -13.531 -32.556 1.00 97.94 163 GLU A N 1
ATOM 1295 C CA . GLU A 1 163 ? 5.934 -13.951 -33.872 1.00 97.94 163 GLU A CA 1
ATOM 1296 C C . GLU A 1 163 ? 7.026 -14.531 -34.779 1.00 97.94 163 GLU A C 1
ATOM 1298 O O . GLU A 1 163 ? 6.781 -15.486 -35.516 1.00 97.94 163 GLU A O 1
ATOM 1303 N N . HIS A 1 164 ? 8.241 -13.995 -34.674 1.00 97.00 164 HIS A N 1
ATOM 1304 C CA . HIS A 1 164 ? 9.386 -14.291 -35.527 1.00 97.00 164 HIS A CA 1
ATOM 1305 C C . HIS A 1 164 ? 10.609 -14.703 -34.683 1.00 97.00 164 HIS A C 1
ATOM 1307 O O . HIS A 1 164 ? 11.623 -14.005 -34.660 1.00 97.00 164 HIS A O 1
ATOM 1313 N N . PRO A 1 165 ? 10.569 -15.845 -33.970 1.00 95.19 165 PRO A N 1
ATOM 1314 C CA . PRO A 1 165 ? 11.620 -16.227 -33.017 1.00 95.19 165 PRO A CA 1
ATOM 1315 C C . PRO A 1 165 ? 12.993 -16.492 -33.660 1.00 95.19 165 PRO A C 1
ATOM 1317 O O . PRO A 1 165 ? 14.009 -16.500 -32.962 1.00 95.19 165 PRO A O 1
ATOM 1320 N N . ASP A 1 166 ? 13.023 -16.728 -34.972 1.00 96.56 166 ASP A N 1
ATOM 1321 C CA . ASP A 1 166 ? 14.234 -16.961 -35.759 1.00 96.56 166 ASP A CA 1
ATOM 1322 C C . ASP A 1 166 ? 14.699 -15.727 -36.554 1.00 96.56 166 ASP A C 1
ATOM 1324 O O . ASP A 1 166 ? 15.733 -15.814 -37.218 1.00 96.56 166 ASP A O 1
ATOM 1328 N N . GLU A 1 167 ? 13.980 -14.598 -36.484 1.00 97.19 167 GLU A N 1
ATOM 1329 C CA . GLU A 1 167 ? 14.307 -13.361 -37.207 1.00 97.19 167 GLU A CA 1
ATOM 1330 C C . GLU A 1 167 ? 14.585 -12.217 -36.230 1.00 97.19 167 GLU A C 1
ATOM 1332 O O . GLU A 1 167 ? 13.828 -11.967 -35.287 1.00 97.19 167 GLU A O 1
ATOM 1337 N N . PHE A 1 168 ? 15.675 -11.483 -36.440 1.00 97.31 168 PHE A N 1
ATOM 1338 C CA . PHE A 1 168 ? 16.010 -10.375 -35.546 1.00 97.31 168 PHE A CA 1
ATOM 1339 C C . PHE A 1 168 ? 15.070 -9.182 -35.753 1.00 97.31 168 PHE A C 1
ATOM 1341 O O . PHE A 1 168 ? 14.740 -8.831 -36.883 1.00 97.31 168 PHE A O 1
ATOM 1348 N N . TYR A 1 169 ? 14.683 -8.502 -34.667 1.00 97.38 169 TYR A N 1
ATOM 1349 C CA . TYR A 1 169 ? 13.923 -7.254 -34.767 1.00 97.38 169 TYR A CA 1
ATOM 1350 C C . TYR A 1 169 ? 14.815 -6.136 -35.317 1.00 97.38 169 TYR A C 1
ATOM 1352 O O . TYR A 1 169 ? 15.561 -5.485 -34.578 1.00 97.38 169 TYR A O 1
ATOM 1360 N N . ARG A 1 170 ? 14.751 -5.924 -36.633 1.00 95.94 170 ARG A N 1
ATOM 1361 C CA . ARG A 1 170 ? 15.500 -4.867 -37.314 1.00 95.94 170 ARG A CA 1
ATOM 1362 C C . ARG A 1 170 ? 14.852 -3.511 -37.034 1.00 95.94 170 ARG A C 1
ATOM 1364 O O . ARG A 1 170 ? 13.674 -3.302 -37.304 1.00 95.94 170 ARG A O 1
ATOM 1371 N N . HIS A 1 171 ? 15.643 -2.591 -36.500 1.00 95.44 171 HIS A N 1
ATOM 1372 C CA . HIS A 1 171 ? 15.242 -1.232 -36.123 1.00 95.44 171 HIS A CA 1
ATOM 1373 C C . HIS A 1 171 ? 16.067 -0.186 -36.883 1.00 95.44 171 HIS A C 1
ATOM 1375 O O . HIS A 1 171 ? 16.951 -0.540 -37.656 1.00 95.44 171 HIS A O 1
ATOM 1381 N N . GLU A 1 172 ? 15.831 1.103 -36.645 1.00 94.06 172 GLU A N 1
ATOM 1382 C CA . GLU A 1 172 ? 16.441 2.210 -37.393 1.00 94.06 172 GLU A CA 1
ATOM 1383 C C . GLU A 1 172 ? 17.984 2.213 -37.392 1.00 94.06 172 GLU A C 1
ATOM 1385 O O . GLU A 1 172 ? 18.593 2.582 -38.390 1.00 94.06 172 GLU A O 1
ATOM 1390 N N . GLU A 1 173 ? 18.625 1.727 -36.324 1.00 94.19 173 GLU A N 1
ATOM 1391 C CA . GLU A 1 173 ? 20.095 1.578 -36.252 1.00 94.19 173 GLU A CA 1
ATOM 1392 C C . GLU A 1 173 ? 20.646 0.315 -36.964 1.00 94.19 173 GLU A C 1
ATOM 1394 O O . GLU A 1 173 ? 21.851 0.057 -36.953 1.00 94.19 173 GLU A O 1
ATOM 1399 N N . CYS A 1 174 ? 19.797 -0.510 -37.589 1.00 94.75 174 CYS A N 1
ATOM 1400 C CA . CYS A 1 174 ? 20.235 -1.629 -38.430 1.00 94.75 174 CYS A CA 1
ATOM 1401 C C . CYS A 1 174 ? 20.587 -1.129 -39.839 1.00 94.75 174 CYS A C 1
ATOM 1403 O O . CYS A 1 174 ? 19.714 -0.920 -40.673 1.00 94.75 174 CYS A O 1
ATOM 1405 N N . ILE A 1 175 ? 21.882 -0.990 -40.124 1.00 93.81 175 ILE A N 1
ATOM 1406 C CA . ILE A 1 175 ? 22.403 -0.388 -41.369 1.00 93.81 175 ILE A CA 1
ATOM 1407 C C . ILE A 1 175 ? 22.567 -1.372 -42.549 1.00 93.81 175 ILE A C 1
ATOM 1409 O O . ILE A 1 175 ? 23.299 -1.093 -43.501 1.00 93.81 175 ILE A O 1
ATOM 1413 N N . THR A 1 176 ? 21.967 -2.560 -42.473 1.00 94.75 176 THR A N 1
ATOM 1414 C CA . THR A 1 176 ? 22.006 -3.549 -43.562 1.00 94.75 176 THR A CA 1
ATOM 1415 C C . THR A 1 176 ? 21.050 -3.168 -44.695 1.00 94.75 176 THR A C 1
ATOM 1417 O O . THR A 1 176 ? 20.120 -2.385 -44.512 1.00 94.75 176 THR A O 1
ATOM 1420 N N . SER A 1 177 ? 21.284 -3.714 -45.893 1.00 93.19 177 SER A N 1
ATOM 1421 C CA . SER A 1 177 ? 20.322 -3.598 -46.997 1.00 93.19 177 SER A CA 1
ATOM 1422 C C . SER A 1 177 ? 19.008 -4.308 -46.629 1.00 93.19 177 SER A C 1
ATOM 1424 O O . SER A 1 177 ? 19.072 -5.345 -45.963 1.00 93.19 177 SER A O 1
ATOM 1426 N N . PRO A 1 178 ? 17.832 -3.839 -47.093 1.00 89.00 178 PRO A N 1
ATOM 1427 C CA . PRO A 1 178 ? 16.566 -4.554 -46.911 1.00 89.00 178 PRO A CA 1
ATOM 1428 C C . PRO A 1 178 ? 16.602 -6.015 -47.383 1.00 89.00 178 PRO A C 1
ATOM 1430 O O . PRO A 1 178 ? 15.949 -6.862 -46.782 1.00 89.00 178 PRO A O 1
ATOM 1433 N N . ASP A 1 179 ? 17.408 -6.312 -48.407 1.00 92.25 179 ASP A N 1
ATOM 1434 C CA . ASP A 1 179 ? 17.548 -7.657 -48.980 1.00 92.25 179 ASP A CA 1
ATOM 1435 C C . ASP A 1 179 ? 18.560 -8.552 -48.235 1.00 92.25 179 ASP A C 1
ATOM 1437 O O . ASP A 1 179 ? 18.723 -9.713 -48.598 1.00 92.25 179 ASP A O 1
ATOM 1441 N N . HIS A 1 180 ? 19.259 -8.036 -47.212 1.00 95.31 180 HIS A N 1
ATOM 1442 C CA . HIS A 1 180 ? 20.237 -8.809 -46.430 1.00 95.31 180 HIS A CA 1
ATOM 1443 C C . HIS A 1 180 ? 19.520 -9.937 -45.681 1.00 95.31 180 HIS A C 1
ATOM 1445 O O . HIS A 1 180 ? 18.676 -9.662 -44.826 1.00 95.31 180 HIS A O 1
ATOM 1451 N N . GLY A 1 181 ? 19.840 -11.195 -45.970 1.00 96.06 181 GLY A N 1
ATOM 1452 C CA . GLY A 1 181 ? 19.208 -12.363 -45.355 1.00 96.06 181 GLY A CA 1
ATOM 1453 C C . GLY A 1 181 ? 19.553 -12.566 -43.873 1.00 96.06 181 GLY A C 1
ATOM 1454 O O . GLY A 1 181 ? 20.573 -12.096 -43.375 1.00 96.06 181 GLY A O 1
ATOM 1455 N N . GLU A 1 182 ? 18.719 -13.314 -43.143 1.00 96.06 182 GLU A N 1
ATOM 1456 C CA . GLU A 1 182 ? 18.933 -13.590 -41.707 1.00 96.06 182 GLU A CA 1
ATOM 1457 C C . GLU A 1 182 ? 20.215 -14.388 -41.411 1.00 96.06 182 GLU A C 1
ATOM 1459 O O . GLU A 1 182 ? 20.777 -14.256 -40.325 1.00 96.06 182 GLU A O 1
ATOM 1464 N N . ASP A 1 183 ? 20.680 -15.193 -42.372 1.00 97.06 183 ASP A N 1
ATOM 1465 C CA . ASP A 1 183 ? 21.879 -16.041 -42.282 1.00 97.06 183 ASP A CA 1
ATOM 1466 C C . ASP A 1 183 ? 23.118 -15.415 -42.950 1.00 97.06 183 ASP A C 1
ATOM 1468 O O . ASP A 1 183 ? 24.187 -16.030 -42.991 1.00 97.06 183 ASP A O 1
ATOM 1472 N N . GLU A 1 184 ? 22.998 -14.199 -43.487 1.00 97.12 184 GLU A N 1
ATOM 1473 C CA . GLU A 1 184 ? 24.127 -13.506 -44.101 1.00 97.12 184 GLU A CA 1
ATOM 1474 C C . GLU A 1 184 ? 25.057 -12.898 -43.034 1.00 97.12 184 GLU A C 1
ATOM 1476 O O . GLU A 1 184 ? 24.575 -12.289 -42.068 1.00 97.12 184 GLU A O 1
ATOM 1481 N N . PRO A 1 185 ? 26.392 -13.024 -43.192 1.00 97.31 185 PRO A N 1
ATOM 1482 C CA . PRO A 1 185 ? 27.358 -12.482 -42.243 1.00 97.31 185 PRO A CA 1
ATOM 1483 C C . PRO A 1 185 ? 27.204 -10.972 -42.035 1.00 97.31 185 PRO A C 1
ATOM 1485 O O . PRO A 1 185 ? 27.226 -10.197 -42.989 1.00 97.31 185 PRO A O 1
ATOM 1488 N N . LEU A 1 186 ? 27.126 -10.556 -40.775 1.00 96.94 186 LEU A N 1
ATOM 1489 C CA . LEU A 1 186 ? 27.155 -9.160 -40.363 1.00 96.94 186 LEU A CA 1
ATOM 1490 C C . LEU A 1 186 ? 28.596 -8.689 -40.205 1.00 96.94 186 LEU A C 1
ATOM 1492 O O . LEU A 1 186 ? 29.433 -9.361 -39.593 1.00 96.94 186 LEU A O 1
ATOM 1496 N N . THR A 1 187 ? 28.872 -7.492 -40.708 1.00 94.69 187 THR A N 1
ATOM 1497 C CA . THR A 1 187 ? 30.104 -6.785 -40.368 1.00 94.69 187 THR A CA 1
ATOM 1498 C C . THR A 1 187 ? 30.076 -6.325 -38.909 1.00 94.69 187 THR A C 1
ATOM 1500 O O . THR A 1 187 ? 29.014 -6.219 -38.289 1.00 94.69 187 THR A O 1
ATOM 1503 N N . ILE A 1 188 ? 31.242 -6.004 -38.345 1.00 91.94 188 ILE A N 1
ATOM 1504 C CA . ILE A 1 188 ? 31.351 -5.442 -36.987 1.00 91.94 188 ILE A CA 1
ATOM 1505 C C . ILE A 1 188 ? 30.500 -4.172 -36.830 1.00 91.94 188 ILE A C 1
ATOM 1507 O O . ILE A 1 188 ? 29.853 -3.994 -35.798 1.00 91.94 188 ILE A O 1
ATOM 1511 N N . GLU A 1 189 ? 30.464 -3.314 -37.854 1.00 91.62 189 GLU A N 1
ATOM 1512 C CA . GLU A 1 189 ? 29.630 -2.104 -37.876 1.00 91.62 189 GLU A CA 1
ATOM 1513 C C . GLU A 1 189 ? 28.131 -2.441 -37.844 1.00 91.62 189 GLU A C 1
ATOM 1515 O O . GLU A 1 189 ? 27.387 -1.894 -37.032 1.00 91.62 189 GLU A O 1
ATOM 1520 N N . GLN A 1 190 ? 27.694 -3.386 -38.684 1.00 94.75 190 GLN A N 1
ATOM 1521 C CA . GLN A 1 190 ? 26.296 -3.822 -38.754 1.00 94.75 190 GLN A CA 1
ATOM 1522 C C . GLN A 1 190 ? 25.843 -4.478 -37.446 1.00 94.75 190 GLN A C 1
ATOM 1524 O O . GLN A 1 190 ? 24.745 -4.204 -36.965 1.00 94.75 190 GLN A O 1
ATOM 1529 N N . PHE A 1 191 ? 26.703 -5.297 -36.834 1.00 95.38 191 PHE A N 1
ATOM 1530 C CA . PHE A 1 191 ? 26.462 -5.879 -35.516 1.00 95.38 191 PHE A CA 1
ATOM 1531 C C . PHE A 1 191 ? 26.351 -4.806 -34.426 1.00 95.38 191 PHE A C 1
ATOM 1533 O O . PHE A 1 191 ? 25.451 -4.871 -33.589 1.00 95.38 191 PHE A O 1
ATOM 1540 N N . ALA A 1 192 ? 27.251 -3.819 -34.422 1.00 92.69 192 ALA A N 1
ATOM 1541 C CA . ALA A 1 192 ? 27.223 -2.741 -33.441 1.00 92.69 192 ALA A CA 1
ATOM 1542 C C . ALA A 1 192 ? 25.945 -1.903 -33.552 1.00 92.69 192 ALA A C 1
ATOM 1544 O O . ALA A 1 192 ? 25.337 -1.611 -32.522 1.00 92.69 192 ALA A O 1
ATOM 1545 N N . GLY A 1 193 ? 25.511 -1.591 -34.777 1.00 93.69 193 GLY A N 1
ATOM 1546 C CA . GLY A 1 193 ? 24.232 -0.933 -35.042 1.00 93.69 193 GLY A CA 1
ATOM 1547 C C . GLY A 1 193 ? 23.051 -1.757 -34.527 1.00 93.69 193 GLY A C 1
ATOM 1548 O O . GLY A 1 193 ? 22.285 -1.281 -33.691 1.00 93.69 193 GLY A O 1
ATOM 1549 N N . ALA A 1 194 ? 22.973 -3.034 -34.915 1.00 96.00 194 ALA A N 1
ATOM 1550 C CA . ALA A 1 194 ? 21.916 -3.955 -34.489 1.00 96.00 194 ALA A CA 1
ATOM 1551 C C . ALA A 1 194 ? 21.843 -4.154 -32.964 1.00 96.00 194 ALA A C 1
ATOM 1553 O O . ALA A 1 194 ? 20.765 -4.308 -32.406 1.00 96.00 194 ALA A O 1
ATOM 1554 N N . MET A 1 195 ? 22.979 -4.128 -32.263 1.00 94.56 195 MET A N 1
ATOM 1555 C CA . MET A 1 195 ? 23.030 -4.303 -30.806 1.00 94.56 195 MET A CA 1
ATOM 1556 C C . MET A 1 195 ? 23.085 -2.975 -30.027 1.00 94.56 195 MET A C 1
ATOM 1558 O O . MET A 1 195 ? 23.264 -2.994 -28.803 1.00 94.56 195 MET A O 1
ATOM 1562 N N . CYS A 1 196 ? 22.925 -1.837 -30.713 1.00 93.31 196 CYS A N 1
ATOM 1563 C CA . CYS A 1 196 ? 22.975 -0.473 -30.172 1.00 93.31 196 CYS A CA 1
ATOM 1564 C C . CYS A 1 196 ? 24.250 -0.175 -29.351 1.00 93.31 196 CYS A C 1
ATOM 1566 O O . CYS A 1 196 ? 24.191 0.355 -28.238 1.00 93.31 196 CYS A O 1
ATOM 1568 N N . ILE A 1 197 ? 25.424 -0.541 -29.873 1.00 89.06 197 ILE A N 1
ATOM 1569 C CA . ILE A 1 197 ? 26.721 -0.350 -29.208 1.00 89.06 197 ILE A CA 1
ATOM 1570 C C . ILE A 1 197 ? 27.355 0.969 -29.671 1.00 89.06 197 ILE A C 1
ATOM 1572 O O . ILE A 1 197 ? 27.817 1.084 -30.799 1.00 89.06 197 ILE A O 1
ATOM 1576 N N . GLN A 1 198 ? 27.420 1.956 -28.771 1.00 71.38 198 GLN A N 1
ATOM 1577 C CA . GLN A 1 198 ? 27.823 3.335 -29.097 1.00 71.38 198 GLN A CA 1
ATOM 1578 C C . GLN A 1 198 ? 29.341 3.598 -29.136 1.00 71.38 198 GLN A C 1
ATOM 1580 O O . GLN A 1 198 ? 29.765 4.635 -29.638 1.00 71.38 198 GLN A O 1
ATOM 1585 N N . SER A 1 199 ? 30.178 2.710 -28.590 1.00 63.34 199 SER A N 1
ATOM 1586 C CA . SER A 1 199 ? 31.633 2.919 -28.524 1.00 63.34 199 SER A CA 1
ATOM 1587 C C . SER A 1 199 ? 32.348 1.993 -29.501 1.00 63.34 199 SER A C 1
ATOM 1589 O O . SER A 1 199 ? 32.591 0.826 -29.192 1.00 63.34 199 SER A O 1
ATOM 1591 N N . LEU A 1 200 ? 32.662 2.520 -30.685 1.00 62.38 200 LEU A N 1
ATOM 1592 C CA . LEU A 1 200 ? 33.499 1.848 -31.676 1.00 62.38 200 LEU A CA 1
ATOM 1593 C C . LEU A 1 200 ? 34.923 2.445 -31.647 1.00 62.38 200 LEU A C 1
ATOM 1595 O O . LEU A 1 200 ? 35.060 3.670 -31.668 1.00 62.38 200 LEU A O 1
ATOM 1599 N N . PRO A 1 201 ? 35.994 1.627 -31.584 1.00 58.28 201 PRO A N 1
ATOM 1600 C CA . PRO A 1 201 ? 37.378 2.106 -31.662 1.00 58.28 201 PRO A CA 1
ATOM 1601 C C . PRO A 1 201 ? 37.677 2.710 -33.036 1.00 58.28 201 PRO A C 1
ATOM 1603 O O . PRO A 1 201 ? 37.256 2.136 -34.028 1.00 58.28 201 PRO A O 1
ATOM 1606 N N . SER A 1 202 ? 38.476 3.778 -33.110 1.00 58.25 202 SER A N 1
ATOM 1607 C CA . SER A 1 202 ? 38.720 4.625 -34.298 1.00 58.25 202 SER A CA 1
ATOM 1608 C C . SER A 1 202 ? 39.221 3.945 -35.591 1.00 58.25 202 SER A C 1
ATOM 1610 O O . SER A 1 202 ? 39.372 4.628 -36.605 1.00 58.25 202 SER A O 1
ATOM 1612 N N . ASP A 1 203 ? 39.525 2.644 -35.586 1.00 64.38 203 ASP A N 1
ATOM 1613 C CA . ASP A 1 203 ? 40.037 1.928 -36.760 1.00 64.38 203 ASP A CA 1
ATOM 1614 C C . ASP A 1 203 ? 38.905 1.464 -37.691 1.00 64.38 203 ASP A C 1
ATOM 1616 O O . ASP A 1 203 ? 38.273 0.426 -37.499 1.00 64.38 203 ASP A O 1
ATOM 1620 N N . THR A 1 204 ? 38.691 2.243 -38.747 1.00 67.50 204 THR A N 1
ATOM 1621 C CA . THR A 1 204 ? 37.607 2.077 -39.722 1.00 67.50 204 THR A CA 1
ATOM 1622 C C . THR A 1 204 ? 37.736 0.844 -40.622 1.00 67.50 204 THR A C 1
ATOM 1624 O O . THR A 1 204 ? 36.746 0.434 -41.230 1.00 67.50 204 THR A O 1
ATOM 1627 N N . LYS A 1 205 ? 38.921 0.220 -40.733 1.00 75.81 205 LYS A N 1
ATOM 1628 C CA . LYS A 1 205 ? 39.113 -0.937 -41.631 1.00 75.81 205 LYS A CA 1
ATOM 1629 C C . LYS A 1 205 ? 38.592 -2.239 -41.033 1.00 75.81 205 LYS A C 1
ATOM 1631 O O . LYS A 1 205 ? 37.989 -3.033 -41.752 1.00 75.81 205 LYS A O 1
ATOM 1636 N N . ALA A 1 206 ? 38.777 -2.439 -39.728 1.00 78.50 206 ALA A N 1
ATOM 1637 C CA . ALA A 1 206 ? 38.285 -3.625 -39.029 1.00 78.50 206 ALA A CA 1
ATOM 1638 C C . ALA A 1 206 ? 36.748 -3.723 -39.069 1.00 78.50 206 ALA A C 1
ATOM 1640 O O . ALA A 1 206 ? 36.193 -4.816 -39.086 1.00 78.50 206 ALA A O 1
ATOM 1641 N N . TRP A 1 207 ? 36.052 -2.587 -39.155 1.00 80.06 207 TRP A N 1
ATOM 1642 C CA . TRP A 1 207 ? 34.591 -2.512 -39.079 1.00 80.06 207 TRP A CA 1
ATOM 1643 C C . TRP A 1 207 ? 33.849 -3.183 -40.239 1.00 80.06 207 TRP A C 1
ATOM 1645 O O . TRP A 1 207 ? 32.689 -3.562 -40.085 1.00 80.06 207 TRP A O 1
ATOM 1655 N N . ARG A 1 208 ? 34.509 -3.333 -41.396 1.00 87.06 208 ARG A N 1
ATOM 1656 C CA . ARG A 1 208 ? 33.956 -3.993 -42.591 1.00 87.06 208 ARG A CA 1
ATOM 1657 C C . ARG A 1 208 ? 34.168 -5.511 -42.590 1.00 87.06 208 ARG A C 1
ATOM 1659 O O . ARG A 1 208 ? 33.677 -6.178 -43.493 1.00 87.06 208 ARG A O 1
ATOM 1666 N N . LEU A 1 209 ? 34.892 -6.046 -41.606 1.00 91.12 209 LEU A N 1
ATOM 1667 C CA . LEU A 1 209 ? 35.170 -7.476 -41.483 1.00 91.12 209 LEU A CA 1
ATOM 1668 C C . LEU A 1 209 ? 34.025 -8.206 -40.775 1.00 91.12 209 LEU A C 1
ATOM 1670 O O . LEU A 1 209 ? 33.287 -7.614 -39.985 1.00 91.12 209 LEU A O 1
ATOM 1674 N N . THR A 1 210 ? 33.905 -9.501 -41.058 1.00 92.69 210 THR A N 1
ATOM 1675 C CA . THR A 1 210 ? 32.863 -10.396 -40.523 1.00 92.69 210 THR A CA 1
ATOM 1676 C C . THR A 1 210 ? 33.431 -11.497 -39.616 1.00 92.69 210 THR A C 1
ATOM 1678 O O . THR A 1 210 ? 32.668 -12.222 -38.978 1.00 92.69 210 THR A O 1
ATOM 1681 N N . ASP A 1 211 ? 34.762 -11.614 -39.528 1.00 91.31 211 ASP A N 1
ATOM 1682 C CA . ASP A 1 211 ? 35.461 -12.658 -38.774 1.00 91.31 211 ASP A CA 1
ATOM 1683 C C . ASP A 1 211 ? 35.348 -12.466 -37.258 1.00 91.31 211 ASP A C 1
ATOM 1685 O O . ASP A 1 211 ? 35.751 -11.441 -36.699 1.00 91.31 211 ASP A O 1
ATOM 1689 N N . THR A 1 212 ? 34.877 -13.497 -36.556 1.00 90.88 212 THR A N 1
ATOM 1690 C CA . THR A 1 212 ? 34.681 -13.466 -35.095 1.00 90.88 212 THR A CA 1
ATOM 1691 C C . THR A 1 212 ? 35.968 -13.261 -34.292 1.00 90.88 212 THR A C 1
ATOM 1693 O O . THR A 1 212 ? 35.914 -12.746 -33.174 1.00 90.88 212 THR A O 1
ATOM 1696 N N . GLU A 1 213 ? 37.135 -13.598 -34.845 1.00 89.00 213 GLU A N 1
ATOM 1697 C CA . GLU A 1 213 ? 38.433 -13.299 -34.224 1.00 89.00 213 GLU A CA 1
ATOM 1698 C C . GLU A 1 213 ? 38.654 -11.788 -34.071 1.00 89.00 213 GLU A C 1
ATOM 1700 O O . GLU A 1 213 ? 39.166 -11.337 -33.046 1.00 89.00 213 GLU A O 1
ATOM 1705 N N . VAL A 1 214 ? 38.200 -10.996 -35.048 1.00 87.50 214 VAL A N 1
ATOM 1706 C CA . VAL A 1 214 ? 38.265 -9.530 -35.003 1.00 87.50 214 VAL A CA 1
ATOM 1707 C C . VAL A 1 214 ? 37.198 -8.980 -34.054 1.00 87.50 214 VAL A C 1
ATOM 1709 O O . VAL A 1 214 ? 37.486 -8.068 -33.281 1.00 87.50 214 VAL A O 1
ATOM 1712 N N . PHE A 1 215 ? 35.999 -9.579 -34.014 1.00 88.75 215 PHE A N 1
ATOM 1713 C CA . PHE A 1 215 ? 34.970 -9.221 -33.022 1.00 88.75 215 PHE A CA 1
ATOM 1714 C C . PHE A 1 215 ? 35.505 -9.325 -31.588 1.00 88.75 215 PHE A C 1
ATOM 1716 O O . PHE A 1 215 ? 35.264 -8.425 -30.786 1.00 88.75 215 PHE A O 1
ATOM 1723 N N . ALA A 1 216 ? 36.247 -10.392 -31.268 1.00 87.69 216 ALA A N 1
ATOM 1724 C CA . ALA A 1 216 ? 36.828 -10.601 -29.939 1.00 87.69 216 ALA A CA 1
ATOM 1725 C C . ALA A 1 216 ? 37.882 -9.541 -29.563 1.00 87.69 216 ALA A C 1
ATOM 1727 O O . ALA A 1 216 ? 38.079 -9.254 -28.385 1.00 87.69 216 ALA A O 1
ATOM 1728 N N . GLN A 1 217 ? 38.557 -8.950 -30.554 1.00 87.56 217 GLN A N 1
ATOM 1729 C CA . GLN A 1 217 ? 39.527 -7.872 -30.339 1.00 87.56 217 GLN A CA 1
ATOM 1730 C C . GLN A 1 217 ? 38.841 -6.511 -30.158 1.00 87.56 217 GLN A C 1
ATOM 1732 O O . GLN A 1 217 ? 39.296 -5.697 -29.358 1.00 87.56 217 GLN A O 1
ATOM 1737 N N . VAL A 1 218 ? 37.746 -6.267 -30.888 1.00 86.44 218 VAL A N 1
ATOM 1738 C CA . VAL A 1 218 ? 37.003 -4.996 -30.854 1.00 86.44 218 VAL A CA 1
ATOM 1739 C C . VAL A 1 218 ? 36.109 -4.890 -29.618 1.00 86.44 218 VAL A C 1
ATOM 1741 O O . VAL A 1 218 ? 36.043 -3.835 -28.987 1.00 86.44 218 VAL A O 1
ATOM 1744 N N . PHE A 1 219 ? 35.421 -5.971 -29.256 1.00 88.12 219 PHE A N 1
ATOM 1745 C CA . PHE A 1 219 ? 34.430 -5.973 -28.187 1.00 88.12 219 PHE A CA 1
ATOM 1746 C C . PHE A 1 219 ? 34.944 -6.701 -26.953 1.00 88.12 219 PHE A C 1
ATOM 1748 O O . PHE A 1 219 ? 35.126 -7.911 -26.970 1.00 88.12 219 PHE A O 1
ATOM 1755 N N . THR A 1 220 ? 35.090 -5.990 -25.836 1.00 87.25 220 THR A N 1
ATOM 1756 C CA . THR A 1 220 ? 35.565 -6.561 -24.561 1.00 87.25 220 THR A CA 1
ATOM 1757 C C . THR A 1 220 ? 34.453 -7.209 -23.728 1.00 87.25 220 THR A C 1
ATOM 1759 O O . THR A 1 220 ? 34.710 -7.866 -22.716 1.00 87.25 220 THR A O 1
ATOM 1762 N N . GLN A 1 221 ? 33.189 -7.045 -24.125 1.00 89.44 221 GLN A N 1
ATOM 1763 C CA . GLN A 1 221 ? 32.039 -7.492 -23.349 1.00 89.44 221 GLN A CA 1
ATOM 1764 C C . GLN A 1 221 ? 31.959 -9.029 -23.313 1.00 89.44 221 GLN A C 1
ATOM 1766 O O . GLN A 1 221 ? 31.952 -9.706 -24.343 1.00 89.44 221 GLN A O 1
ATOM 1771 N N . LYS A 1 222 ? 31.829 -9.601 -22.107 1.00 92.81 222 LYS A N 1
ATOM 1772 C CA . LYS A 1 222 ? 31.785 -11.063 -21.891 1.00 92.81 222 LYS A CA 1
ATOM 1773 C C . LYS A 1 222 ? 30.638 -11.758 -22.632 1.00 92.81 222 LYS A C 1
ATOM 1775 O O . LYS A 1 222 ? 30.793 -12.889 -23.083 1.00 92.81 222 LYS A O 1
ATOM 1780 N N . TRP A 1 223 ? 29.487 -11.098 -22.748 1.00 92.94 223 TRP A N 1
ATOM 1781 C CA . TRP A 1 223 ? 28.326 -11.670 -23.432 1.00 92.94 223 TRP A CA 1
ATOM 1782 C C . TRP A 1 223 ? 28.554 -11.789 -24.948 1.00 92.94 223 TRP A C 1
ATOM 1784 O O . TRP A 1 223 ? 28.126 -12.777 -25.536 1.00 92.94 223 TRP A O 1
ATOM 1794 N N . ILE A 1 224 ? 29.306 -10.861 -25.556 1.00 93.06 224 ILE A N 1
ATOM 1795 C CA . ILE A 1 224 ? 29.685 -10.921 -26.978 1.00 93.06 224 ILE A CA 1
ATOM 1796 C C . ILE A 1 224 ? 30.643 -12.089 -27.205 1.00 93.06 224 ILE A C 1
ATOM 1798 O O . ILE A 1 224 ? 30.416 -12.906 -28.089 1.00 93.06 224 ILE A O 1
ATOM 1802 N N . HIS A 1 225 ? 31.644 -12.251 -26.336 1.00 93.06 225 HIS A N 1
ATOM 1803 C CA . HIS A 1 225 ? 32.549 -13.404 -26.380 1.00 93.06 225 HIS A CA 1
ATOM 1804 C C . HIS A 1 225 ? 31.810 -14.746 -26.274 1.00 93.06 225 HIS A C 1
ATOM 1806 O O . HIS A 1 225 ? 32.176 -15.712 -26.940 1.00 93.06 225 HIS A O 1
ATOM 1812 N N . LYS A 1 226 ? 30.753 -14.819 -25.451 1.00 94.19 226 LYS A N 1
ATOM 1813 C CA . LYS A 1 226 ? 29.886 -16.004 -25.367 1.00 94.19 226 LYS A CA 1
ATOM 1814 C C . LYS A 1 226 ? 29.109 -16.221 -26.671 1.00 94.19 226 LYS A C 1
ATOM 1816 O O . LYS A 1 226 ? 29.008 -17.361 -27.110 1.00 94.19 226 LYS A O 1
ATOM 1821 N N . LEU A 1 227 ? 28.597 -15.151 -27.282 1.00 94.38 227 LEU A N 1
ATOM 1822 C CA . LEU A 1 227 ? 27.815 -15.192 -28.520 1.00 94.38 227 LEU A CA 1
ATOM 1823 C C . LEU A 1 227 ? 28.627 -15.673 -29.734 1.00 94.38 227 LEU A C 1
ATOM 1825 O O . LEU A 1 227 ? 28.121 -16.472 -30.523 1.00 94.38 227 LEU A O 1
ATOM 1829 N N . ILE A 1 228 ? 29.872 -15.206 -29.873 1.00 94.88 228 ILE A N 1
ATOM 1830 C CA . ILE A 1 228 ? 30.754 -15.525 -31.012 1.00 94.88 228 ILE A CA 1
ATOM 1831 C C . ILE A 1 228 ? 31.470 -16.877 -30.876 1.00 94.88 228 ILE A C 1
ATOM 1833 O O . ILE A 1 228 ? 32.045 -17.377 -31.843 1.00 94.88 228 ILE A O 1
ATOM 1837 N N . LYS A 1 229 ? 31.470 -17.481 -29.681 1.00 93.06 229 LYS A N 1
ATOM 1838 C CA . LYS A 1 229 ? 32.244 -18.694 -29.392 1.00 93.06 229 LYS A CA 1
ATOM 1839 C C . LYS A 1 229 ? 31.861 -19.841 -30.333 1.00 93.06 229 LYS A C 1
ATOM 1841 O O . LYS A 1 229 ? 30.721 -20.294 -30.339 1.00 93.06 229 LYS A O 1
ATOM 1846 N N . GLY A 1 230 ? 32.847 -20.356 -31.070 1.00 90.94 230 GLY A N 1
ATOM 1847 C CA . GLY A 1 230 ? 32.670 -21.484 -31.992 1.00 90.94 230 GLY A CA 1
ATOM 1848 C C . GLY A 1 230 ? 32.010 -21.123 -33.328 1.00 90.94 230 GLY A C 1
ATOM 1849 O O . GLY A 1 230 ? 31.701 -22.029 -34.099 1.00 90.94 230 GLY A O 1
ATOM 1850 N N . LYS A 1 231 ? 31.805 -19.832 -33.618 1.00 93.44 231 LYS A N 1
ATOM 1851 C CA . LYS A 1 231 ? 31.238 -19.336 -34.880 1.00 93.44 231 LYS A CA 1
ATOM 1852 C C . LYS A 1 231 ? 32.317 -18.658 -35.717 1.00 93.44 231 LYS A C 1
ATOM 1854 O O . LYS A 1 231 ? 33.226 -18.053 -35.158 1.00 93.44 231 LYS A O 1
ATOM 1859 N N . LYS A 1 232 ? 32.214 -18.746 -37.048 1.00 93.38 232 LYS A N 1
ATOM 1860 C CA . LYS A 1 232 ? 33.121 -18.045 -37.982 1.00 93.38 232 LYS A CA 1
ATOM 1861 C C . LYS A 1 232 ? 32.696 -16.598 -38.239 1.00 93.38 232 LYS A C 1
ATOM 1863 O O . LYS A 1 232 ? 33.543 -15.723 -38.336 1.00 93.38 232 LYS A O 1
ATOM 1868 N N . CYS A 1 233 ? 31.390 -16.361 -38.305 1.00 94.81 233 CYS A N 1
ATOM 1869 C CA . CYS A 1 233 ? 30.767 -15.048 -38.448 1.00 94.81 233 CYS A CA 1
ATOM 1870 C C . CYS A 1 233 ? 29.521 -14.965 -37.553 1.00 94.81 233 CYS A C 1
ATOM 1872 O O . CYS A 1 233 ? 29.084 -15.984 -37.009 1.00 94.81 233 CYS A O 1
ATOM 1874 N N . ILE A 1 234 ? 28.981 -13.757 -37.388 1.00 97.06 234 ILE A N 1
ATOM 1875 C CA . ILE A 1 234 ? 27.703 -13.500 -36.713 1.00 97.06 234 ILE A CA 1
ATOM 1876 C C . ILE A 1 234 ? 26.661 -13.085 -37.743 1.00 97.06 234 ILE A C 1
ATOM 1878 O O . ILE A 1 234 ? 26.974 -12.333 -38.655 1.00 97.06 234 ILE A O 1
ATOM 1882 N N . THR A 1 235 ? 25.432 -13.557 -37.573 1.00 97.56 235 THR A N 1
ATOM 1883 C CA . THR A 1 235 ? 24.284 -13.296 -38.454 1.00 97.56 235 THR A CA 1
ATOM 1884 C C . THR A 1 235 ? 23.120 -12.692 -37.663 1.00 97.56 235 THR A C 1
ATOM 1886 O O . THR A 1 235 ? 23.141 -12.713 -36.428 1.00 97.56 235 THR A O 1
ATOM 1889 N N . TYR A 1 236 ? 22.077 -12.183 -38.325 1.00 98.19 236 TYR A N 1
ATOM 1890 C CA . TYR A 1 236 ? 20.875 -11.737 -37.609 1.00 98.19 236 TYR A CA 1
ATOM 1891 C C . TYR A 1 236 ? 20.177 -12.888 -36.879 1.00 98.19 236 TYR A C 1
ATOM 1893 O O . TYR A 1 236 ? 19.783 -12.714 -35.724 1.00 98.19 236 TYR A O 1
ATOM 1901 N N . ARG A 1 237 ? 20.155 -14.098 -37.454 1.00 97.62 237 ARG A N 1
ATOM 1902 C CA . ARG A 1 237 ? 19.621 -15.293 -36.782 1.00 97.62 237 ARG A CA 1
ATOM 1903 C C . ARG A 1 237 ? 20.335 -15.583 -35.459 1.00 97.62 237 ARG A C 1
ATOM 1905 O O . ARG A 1 237 ? 19.716 -16.031 -34.492 1.00 97.62 237 ARG A O 1
ATOM 1912 N N . ASP A 1 238 ? 21.639 -15.316 -35.377 1.00 97.56 238 ASP A N 1
ATOM 1913 C CA . ASP A 1 238 ? 22.383 -15.437 -34.120 1.00 97.56 238 ASP A CA 1
ATOM 1914 C C . ASP A 1 238 ? 21.934 -14.409 -33.074 1.00 97.56 238 ASP A C 1
ATOM 1916 O O . ASP A 1 238 ? 21.851 -14.743 -31.888 1.00 97.56 238 ASP A O 1
ATOM 1920 N N . LEU A 1 239 ? 21.635 -13.178 -33.501 1.00 97.56 239 LEU A N 1
ATOM 1921 C CA . LEU A 1 239 ? 21.131 -12.115 -32.628 1.00 97.56 239 LEU A CA 1
ATOM 1922 C C . LEU A 1 239 ? 19.702 -12.398 -32.163 1.00 97.56 239 LEU A C 1
ATOM 1924 O O . LEU A 1 239 ? 19.400 -12.174 -30.989 1.00 97.56 239 LEU A O 1
ATOM 1928 N N . ALA A 1 240 ? 18.849 -12.936 -33.040 1.00 97.25 240 ALA A N 1
ATOM 1929 C CA . ALA A 1 240 ? 17.493 -13.369 -32.709 1.00 97.25 240 ALA A CA 1
ATOM 1930 C C . ALA A 1 240 ? 17.527 -14.433 -31.606 1.00 97.25 240 ALA A C 1
ATOM 1932 O O . ALA A 1 240 ? 16.982 -14.227 -30.520 1.00 97.25 240 ALA A O 1
ATOM 1933 N N . LYS A 1 241 ? 18.298 -15.510 -31.818 1.00 96.19 241 LYS A N 1
ATOM 1934 C CA . LYS A 1 241 ? 18.477 -16.588 -30.831 1.00 96.19 241 LYS A CA 1
ATOM 1935 C C . LYS A 1 241 ? 19.012 -16.072 -29.500 1.00 96.19 241 LYS A C 1
ATOM 1937 O O . LYS A 1 241 ? 18.458 -16.391 -28.453 1.00 96.19 241 LYS A O 1
ATOM 1942 N N . TYR A 1 242 ? 20.045 -15.230 -29.534 1.00 95.81 242 TYR A N 1
ATOM 1943 C CA . TYR A 1 242 ? 20.596 -14.616 -28.326 1.00 95.81 242 TYR A CA 1
ATOM 1944 C C . TYR A 1 242 ? 19.559 -13.789 -27.558 1.00 95.81 242 TYR A C 1
ATOM 1946 O O . TYR A 1 242 ? 19.479 -13.874 -26.332 1.00 95.81 242 TYR A O 1
ATOM 1954 N N . THR A 1 243 ? 18.767 -12.994 -28.276 1.00 94.75 243 THR A N 1
ATOM 1955 C CA . THR A 1 243 ? 17.724 -12.143 -27.698 1.00 94.75 243 THR A CA 1
ATOM 1956 C C . THR A 1 243 ? 16.640 -12.994 -27.038 1.00 94.75 243 THR A C 1
ATOM 1958 O O . THR A 1 243 ? 16.316 -12.771 -25.872 1.00 94.75 243 THR A O 1
ATOM 1961 N N . ILE A 1 244 ? 16.149 -14.028 -27.726 1.00 94.81 244 ILE A N 1
ATOM 1962 C CA . ILE A 1 244 ? 15.157 -14.962 -27.184 1.00 94.81 244 ILE A CA 1
ATOM 1963 C C . ILE A 1 244 ? 15.689 -15.699 -25.955 1.00 94.81 244 ILE A C 1
ATOM 1965 O O . ILE A 1 244 ? 15.000 -15.754 -24.938 1.00 94.81 244 ILE A O 1
ATOM 1969 N N . ASP A 1 245 ? 16.908 -16.236 -26.007 1.00 94.62 245 ASP A N 1
ATOM 1970 C CA . ASP A 1 245 ? 17.498 -16.965 -24.880 1.00 94.62 245 ASP A CA 1
ATOM 1971 C C . ASP A 1 245 ? 17.652 -16.063 -23.650 1.00 94.62 245 ASP A C 1
ATOM 1973 O O . ASP A 1 245 ? 17.269 -16.443 -22.542 1.00 94.62 245 ASP A O 1
ATOM 1977 N N . LYS A 1 246 ? 18.113 -14.823 -23.851 1.00 94.00 246 LYS A N 1
ATOM 1978 C CA . LYS A 1 246 ? 18.201 -13.817 -22.787 1.00 94.00 246 LYS A CA 1
ATOM 1979 C C . LYS A 1 246 ? 16.842 -13.546 -22.136 1.00 94.00 246 LYS A C 1
ATOM 1981 O O . LYS A 1 246 ? 16.762 -13.414 -20.914 1.00 94.00 246 LYS A O 1
ATOM 1986 N N . TYR A 1 247 ? 15.774 -13.435 -22.923 1.00 93.31 247 TYR A N 1
ATOM 1987 C CA . TYR A 1 247 ? 14.452 -13.119 -22.381 1.00 93.31 247 TYR A CA 1
ATOM 1988 C C . TYR A 1 247 ? 13.696 -14.327 -21.842 1.00 93.31 247 TYR A C 1
ATOM 1990 O O . TYR A 1 247 ? 12.912 -14.149 -20.917 1.00 93.31 247 TYR A O 1
ATOM 1998 N N . LYS A 1 248 ? 14.002 -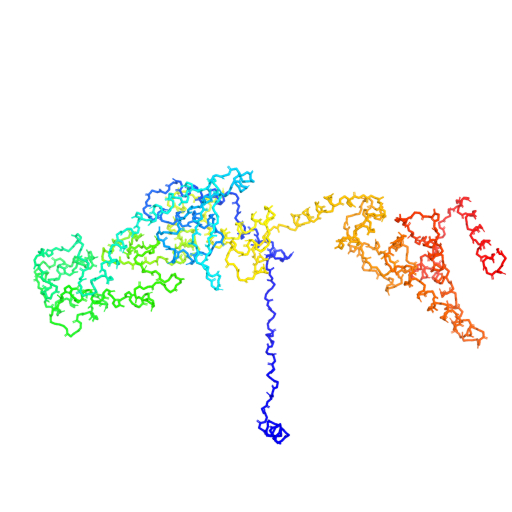15.549 -22.284 1.00 93.69 248 LYS A N 1
ATOM 1999 C CA . LYS A 1 248 ? 13.570 -16.778 -21.599 1.00 93.69 248 LYS A CA 1
ATOM 2000 C C . LYS A 1 248 ? 14.139 -16.874 -20.184 1.00 93.69 248 LYS A C 1
ATOM 2002 O O . LYS A 1 248 ? 13.438 -17.306 -19.277 1.00 93.69 248 LYS A O 1
ATOM 2007 N N . GLU A 1 249 ? 15.385 -16.441 -19.975 1.00 91.06 249 GLU A N 1
ATOM 2008 C CA . GLU A 1 249 ? 15.973 -16.369 -18.629 1.00 91.06 249 GLU A CA 1
ATOM 2009 C C . GLU A 1 249 ? 15.294 -15.294 -17.761 1.00 91.06 249 GLU A C 1
ATOM 2011 O O . GLU A 1 249 ? 15.133 -15.478 -16.555 1.00 91.06 249 GLU A O 1
ATOM 2016 N N . LYS A 1 250 ? 14.881 -14.172 -18.365 1.00 89.75 250 LYS A N 1
ATOM 2017 C CA . LYS A 1 250 ? 14.242 -13.053 -17.655 1.00 89.75 250 LYS A CA 1
ATOM 2018 C C . LYS A 1 250 ? 12.754 -13.282 -17.367 1.00 89.75 250 LYS A C 1
ATOM 2020 O O . LYS A 1 250 ? 12.265 -12.851 -16.326 1.00 89.75 250 LYS A O 1
ATOM 2025 N N . PHE A 1 251 ? 12.048 -13.945 -18.278 1.00 90.94 251 PHE A N 1
ATOM 2026 C CA . PHE A 1 251 ? 10.625 -14.258 -18.196 1.00 90.94 251 PHE A CA 1
ATOM 2027 C C . PHE A 1 251 ? 10.447 -15.777 -18.129 1.00 90.94 251 PHE A C 1
ATOM 2029 O O . PHE A 1 251 ? 10.399 -16.455 -19.153 1.00 90.94 251 PHE A O 1
ATOM 2036 N N . THR A 1 252 ? 10.309 -16.308 -16.911 1.00 84.75 252 THR A N 1
ATOM 2037 C CA . THR A 1 252 ? 10.312 -17.753 -16.612 1.00 84.75 252 THR A CA 1
ATOM 2038 C C . THR A 1 252 ? 9.329 -18.585 -17.448 1.00 84.75 252 THR A C 1
ATOM 2040 O O . THR A 1 252 ? 9.583 -19.762 -17.682 1.00 84.75 252 THR A O 1
ATOM 2043 N N . ASN A 1 253 ? 8.213 -17.998 -17.896 1.00 92.12 253 ASN A N 1
ATOM 2044 C CA . ASN A 1 253 ? 7.183 -18.671 -18.697 1.00 92.12 253 ASN A CA 1
ATOM 2045 C C . ASN A 1 253 ? 7.046 -18.082 -20.114 1.00 92.12 253 ASN A C 1
ATOM 2047 O O . ASN A 1 253 ? 5.949 -18.050 -20.671 1.00 92.12 253 ASN A O 1
ATOM 2051 N N . TRP A 1 254 ? 8.151 -17.584 -20.684 1.00 93.25 254 TRP A N 1
ATOM 2052 C CA . TRP A 1 254 ? 8.190 -17.004 -22.029 1.00 93.25 254 TRP A CA 1
ATOM 2053 C C . TRP A 1 254 ? 7.414 -17.853 -23.062 1.00 93.25 254 TRP A C 1
ATOM 2055 O O . TRP A 1 254 ? 7.645 -19.064 -23.134 1.00 93.25 254 TRP A O 1
ATOM 2065 N N . PRO A 1 255 ? 6.535 -17.251 -23.891 1.00 95.00 255 PRO A N 1
ATOM 2066 C CA . PRO A 1 255 ? 6.295 -15.810 -24.055 1.00 95.00 255 PRO A CA 1
ATOM 2067 C C . PRO A 1 255 ? 5.177 -15.234 -23.167 1.00 95.00 255 PRO A C 1
ATOM 2069 O O . PRO A 1 255 ? 4.727 -14.116 -23.409 1.00 95.00 255 PRO A O 1
ATOM 2072 N N . PHE A 1 256 ? 4.707 -15.973 -22.160 1.00 95.56 256 PHE A N 1
ATOM 2073 C CA . PHE A 1 256 ? 3.554 -15.603 -21.339 1.00 95.56 256 PHE A CA 1
ATOM 2074 C C . PHE A 1 256 ? 3.944 -15.129 -19.935 1.00 95.56 256 PHE A C 1
ATOM 2076 O O . PHE A 1 256 ? 4.932 -15.562 -19.341 1.00 95.56 256 PHE A O 1
ATOM 2083 N N . ILE A 1 257 ? 3.103 -14.269 -19.370 1.00 90.81 257 ILE A N 1
ATOM 2084 C CA . ILE A 1 257 ? 3.174 -13.798 -17.989 1.00 90.81 257 ILE A CA 1
ATOM 2085 C C . ILE A 1 257 ? 2.453 -14.827 -17.100 1.00 90.81 257 ILE A C 1
ATOM 2087 O O . ILE A 1 257 ? 1.254 -15.043 -17.297 1.00 90.81 257 ILE A O 1
ATOM 2091 N N . PRO A 1 258 ? 3.115 -15.465 -16.119 1.00 89.12 258 PRO A N 1
ATOM 2092 C CA . PRO A 1 258 ? 2.477 -16.459 -15.247 1.00 89.12 258 PRO A CA 1
ATOM 2093 C C . PRO A 1 258 ? 1.223 -15.945 -14.524 1.00 89.12 258 PRO A C 1
ATOM 2095 O O . PRO A 1 258 ? 0.252 -16.675 -14.332 1.00 89.12 258 PRO A O 1
ATOM 2098 N N . GLU A 1 259 ? 1.237 -14.679 -14.115 1.00 88.44 259 GLU A N 1
ATOM 2099 C CA . GLU A 1 259 ? 0.219 -14.062 -13.272 1.00 88.44 259 GLU A CA 1
ATOM 2100 C C . GLU A 1 259 ? -1.109 -13.838 -14.007 1.00 88.44 259 GLU A C 1
ATOM 2102 O O . GLU A 1 259 ? -2.186 -14.008 -13.415 1.00 88.44 259 GLU A O 1
ATOM 2107 N N . THR A 1 260 ? -1.042 -13.472 -15.289 1.00 87.81 260 THR A N 1
ATOM 2108 C CA . THR A 1 260 ? -2.203 -13.099 -16.115 1.00 87.81 260 THR A CA 1
ATOM 2109 C C . THR A 1 260 ? -2.489 -14.084 -17.246 1.00 87.81 260 THR A C 1
ATOM 2111 O O . THR A 1 260 ? -3.598 -14.080 -17.771 1.00 87.81 260 THR A O 1
ATOM 2114 N N . GLY A 1 261 ? -1.523 -14.925 -17.625 1.00 90.38 261 GLY A N 1
ATOM 2115 C CA . GLY A 1 261 ? -1.594 -15.802 -18.797 1.00 90.38 261 GLY A CA 1
ATOM 2116 C C . GLY A 1 261 ? -1.458 -15.071 -20.137 1.00 90.38 261 GLY A C 1
ATOM 2117 O O . GLY A 1 261 ? -1.521 -15.709 -21.184 1.00 90.38 261 GLY A O 1
ATOM 2118 N N . LYS A 1 262 ? -1.274 -13.746 -20.121 1.00 93.31 262 LYS A N 1
ATOM 2119 C CA . LYS A 1 262 ? -1.163 -12.916 -21.324 1.00 93.31 262 LYS A CA 1
ATOM 2120 C C . LYS A 1 262 ? 0.270 -12.901 -21.868 1.00 93.31 262 LYS A C 1
ATOM 2122 O O . LYS A 1 262 ? 1.203 -13.141 -21.097 1.00 93.31 262 LYS A O 1
ATOM 2127 N N . PRO A 1 263 ? 0.476 -12.631 -23.167 1.00 96.38 263 PRO A N 1
ATOM 2128 C CA . PRO A 1 263 ? 1.810 -12.438 -23.728 1.00 96.38 263 PRO A CA 1
ATOM 2129 C C . PRO A 1 263 ? 2.573 -11.300 -23.036 1.00 96.38 263 PRO A C 1
ATOM 2131 O O . PRO A 1 263 ? 1.981 -10.294 -22.647 1.00 96.38 263 PRO A O 1
ATOM 2134 N N . VAL A 1 264 ? 3.900 -11.413 -22.932 1.00 96.69 264 VAL A N 1
ATOM 2135 C CA . VAL A 1 264 ? 4.771 -10.342 -22.398 1.00 96.69 264 VAL A CA 1
ATOM 2136 C C . VAL A 1 264 ? 4.613 -9.042 -23.200 1.00 96.69 264 VAL A C 1
ATOM 2138 O O . VAL A 1 264 ? 4.710 -7.954 -22.633 1.00 96.69 264 VAL A O 1
ATOM 2141 N N . SER A 1 265 ? 4.293 -9.138 -24.495 1.00 96.88 265 SER A N 1
ATOM 2142 C CA . SER A 1 265 ? 4.003 -7.991 -25.361 1.00 96.88 265 SER A CA 1
ATOM 2143 C C . SER A 1 265 ? 2.750 -7.205 -24.958 1.00 96.88 265 SER A C 1
ATOM 2145 O O . SER A 1 265 ? 2.583 -6.086 -25.429 1.00 96.88 265 SER A O 1
ATOM 2147 N N . GLU A 1 266 ? 1.900 -7.717 -24.060 1.00 96.69 266 GLU A N 1
ATOM 2148 C CA . GLU A 1 266 ? 0.743 -6.989 -23.521 1.00 96.69 266 GLU A CA 1
ATOM 2149 C C . GLU A 1 266 ? 1.041 -6.224 -22.222 1.00 96.69 266 GLU A C 1
ATOM 2151 O O . GLU A 1 266 ? 0.153 -5.537 -21.712 1.00 96.69 266 GLU A O 1
ATOM 2156 N N . LEU A 1 267 ? 2.256 -6.308 -21.667 1.00 96.94 267 LEU A N 1
ATOM 2157 C CA . LEU A 1 267 ? 2.610 -5.609 -20.428 1.00 96.94 267 LEU A CA 1
ATOM 2158 C C . LEU A 1 267 ? 2.518 -4.085 -20.575 1.00 96.94 267 LEU A C 1
ATOM 2160 O O . LEU A 1 267 ? 3.121 -3.478 -21.459 1.00 96.94 267 LEU A O 1
ATOM 2164 N N . LEU A 1 268 ? 1.812 -3.447 -19.642 1.00 97.81 268 LEU A N 1
ATOM 2165 C CA . LEU A 1 268 ? 1.640 -1.997 -19.599 1.00 97.81 268 LEU A CA 1
ATOM 2166 C C . LEU A 1 268 ? 2.953 -1.279 -19.257 1.00 97.81 268 LEU A C 1
ATOM 2168 O O . LEU A 1 268 ? 3.287 -0.281 -19.888 1.00 97.81 268 LEU A O 1
ATOM 2172 N N . CYS A 1 269 ? 3.706 -1.801 -18.285 1.00 97.06 269 CYS A N 1
ATOM 2173 C CA . CYS A 1 269 ? 4.945 -1.202 -17.772 1.00 97.06 269 CYS A CA 1
ATOM 2174 C C . CYS A 1 269 ? 6.215 -1.716 -18.481 1.00 97.06 269 CYS A C 1
ATOM 2176 O O . CYS A 1 269 ? 7.284 -1.758 -17.873 1.00 97.06 269 CYS A O 1
ATOM 2178 N N . LEU A 1 270 ? 6.103 -2.143 -19.740 1.00 97.25 270 LEU A N 1
ATOM 2179 C CA . LEU A 1 270 ? 7.234 -2.626 -20.531 1.00 97.25 270 LEU A CA 1
ATOM 2180 C C . LEU A 1 270 ? 8.016 -1.453 -21.135 1.00 97.25 270 LEU A C 1
ATOM 2182 O O . LEU A 1 270 ? 7.406 -0.532 -21.662 1.00 97.25 270 LEU A O 1
ATOM 2186 N N . VAL A 1 271 ? 9.346 -1.487 -21.092 1.00 98.06 271 VAL A N 1
ATOM 2187 C CA . VAL A 1 271 ? 10.247 -0.467 -21.668 1.00 98.06 271 VAL A CA 1
ATOM 2188 C C . VAL A 1 271 ? 11.459 -1.133 -22.313 1.00 98.06 271 VAL A C 1
ATOM 2190 O O . VAL A 1 271 ? 11.676 -2.323 -22.105 1.00 98.06 271 VAL A O 1
ATOM 2193 N N . ARG A 1 272 ? 12.264 -0.414 -23.103 1.00 97.81 272 ARG A N 1
ATOM 2194 C CA . ARG A 1 272 ? 13.520 -0.976 -23.624 1.00 97.81 272 ARG A CA 1
ATOM 2195 C C . ARG A 1 272 ? 14.586 -0.976 -22.528 1.00 97.81 272 ARG A C 1
ATOM 2197 O O . ARG A 1 272 ? 14.547 -0.182 -21.590 1.00 97.81 272 ARG A O 1
ATOM 2204 N N . GLU A 1 273 ? 15.593 -1.828 -22.662 1.00 95.81 273 GLU A N 1
ATOM 2205 C CA . GLU A 1 273 ? 16.801 -1.702 -21.850 1.00 95.81 273 GLU A CA 1
ATOM 2206 C C . GLU A 1 273 ? 17.404 -0.317 -22.030 1.00 95.81 273 GLU A C 1
ATOM 2208 O O . GLU A 1 273 ? 17.539 0.158 -23.157 1.00 95.81 273 GLU A O 1
ATOM 2213 N N . ASN A 1 274 ? 17.807 0.290 -20.916 1.00 95.19 274 ASN A N 1
ATOM 2214 C CA . ASN A 1 274 ? 18.337 1.650 -20.854 1.00 95.19 274 ASN A CA 1
ATOM 2215 C C . ASN A 1 274 ? 17.345 2.756 -21.263 1.00 95.19 274 ASN A C 1
ATOM 2217 O O . ASN A 1 274 ? 17.793 3.881 -21.461 1.00 95.19 274 ASN A O 1
ATOM 2221 N N . GLU A 1 275 ? 16.027 2.500 -21.326 1.00 96.44 275 GLU A N 1
ATOM 2222 C CA . GLU A 1 275 ? 15.018 3.521 -21.695 1.00 96.44 275 GLU A CA 1
ATOM 2223 C C . GLU A 1 275 ? 15.199 4.841 -20.932 1.00 96.44 275 GLU A C 1
ATOM 2225 O O . GLU A 1 275 ? 15.044 5.929 -21.481 1.00 96.44 275 GLU A O 1
ATOM 2230 N N . PHE A 1 276 ? 15.556 4.734 -19.651 1.00 94.62 276 PHE A N 1
ATOM 2231 C CA . PHE A 1 276 ? 15.710 5.870 -18.748 1.00 94.62 276 PHE A CA 1
ATOM 2232 C C . PHE A 1 276 ? 17.143 6.073 -18.253 1.00 94.62 276 PHE A C 1
ATOM 2234 O O . PHE A 1 276 ? 17.365 6.746 -17.245 1.00 94.62 276 PHE A O 1
ATOM 2241 N N . HIS A 1 277 ? 18.127 5.446 -18.895 1.00 91.50 277 HIS A N 1
ATOM 2242 C CA . HIS A 1 277 ? 19.508 5.570 -18.457 1.00 91.50 277 HIS A CA 1
ATOM 2243 C C . HIS A 1 277 ? 20.074 6.938 -18.870 1.00 91.50 277 HIS A C 1
ATOM 2245 O O . HIS A 1 277 ? 19.948 7.349 -20.016 1.00 91.50 277 HIS A O 1
ATOM 2251 N N . ALA A 1 278 ? 20.747 7.638 -17.952 1.00 86.38 278 ALA A N 1
ATOM 2252 C CA . ALA A 1 278 ? 21.257 8.989 -18.220 1.00 86.38 278 ALA A CA 1
ATOM 2253 C C . ALA A 1 278 ? 22.377 9.029 -19.281 1.00 86.38 278 ALA A C 1
ATOM 2255 O O . ALA A 1 278 ? 22.504 10.001 -20.014 1.00 86.38 278 ALA A O 1
ATOM 2256 N N . VAL A 1 279 ? 23.208 7.980 -19.326 1.00 87.56 279 VAL A N 1
ATOM 2257 C CA . VAL A 1 279 ? 24.386 7.894 -20.216 1.00 87.56 279 VAL A CA 1
ATOM 2258 C C . VAL A 1 279 ? 24.181 7.012 -21.456 1.00 87.56 279 VAL A C 1
ATOM 2260 O O . VAL A 1 279 ? 24.629 7.381 -22.535 1.00 87.56 279 VAL A O 1
ATOM 2263 N N . PHE A 1 280 ? 23.555 5.839 -21.325 1.00 90.19 280 PHE A N 1
ATOM 2264 C CA . PHE A 1 280 ? 23.418 4.875 -22.416 1.00 90.19 280 PHE A CA 1
ATOM 2265 C C . PHE A 1 280 ? 22.081 5.047 -23.126 1.00 90.19 280 PHE A C 1
ATOM 2267 O O . PHE A 1 280 ? 21.050 5.134 -22.464 1.00 90.19 280 PHE A O 1
ATOM 2274 N N . ALA A 1 281 ? 22.094 5.024 -24.459 1.00 91.81 281 ALA A N 1
ATOM 2275 C CA . ALA A 1 281 ? 20.859 5.027 -25.232 1.00 91.81 281 ALA A CA 1
ATOM 2276 C C . ALA A 1 281 ? 20.039 3.737 -25.028 1.00 91.81 281 ALA A C 1
ATOM 2278 O O . ALA A 1 281 ? 20.611 2.680 -24.713 1.00 91.81 281 ALA A O 1
ATOM 2279 N N . PRO A 1 282 ? 18.713 3.809 -25.252 1.00 95.50 282 PRO A N 1
ATOM 2280 C CA . PRO A 1 282 ? 17.850 2.640 -25.250 1.00 95.50 282 PRO A CA 1
ATOM 2281 C C . PRO A 1 282 ? 18.291 1.620 -26.302 1.00 95.50 282 PRO A C 1
ATOM 2283 O O . PRO A 1 282 ? 18.630 1.985 -27.428 1.00 95.50 282 PRO A O 1
ATOM 2286 N N . LYS A 1 283 ? 18.246 0.329 -25.968 1.00 96.06 283 LYS A N 1
ATOM 2287 C CA . LYS A 1 283 ? 18.490 -0.732 -26.954 1.00 96.06 283 LYS A CA 1
ATOM 2288 C C . LYS A 1 283 ? 17.203 -1.037 -27.708 1.00 96.06 283 LYS A C 1
ATOM 2290 O O . LYS A 1 283 ? 16.241 -1.541 -27.133 1.00 96.06 283 LYS A O 1
ATOM 2295 N N . LEU A 1 284 ? 17.178 -0.750 -28.998 1.00 97.31 284 LEU A N 1
ATOM 2296 C CA . LEU A 1 284 ? 15.944 -0.692 -29.783 1.00 97.31 284 LEU A CA 1
ATOM 2297 C C . LEU A 1 284 ? 15.266 -2.055 -30.000 1.00 97.31 284 LEU A C 1
ATOM 2299 O O . LEU A 1 284 ? 14.046 -2.113 -30.096 1.00 97.31 284 LEU A O 1
ATOM 2303 N N . TYR A 1 285 ? 16.035 -3.145 -29.992 1.00 96.50 285 TYR A N 1
ATOM 2304 C CA . TYR A 1 285 ? 15.541 -4.527 -30.089 1.00 96.50 285 TYR A CA 1
ATOM 2305 C C . TYR A 1 285 ? 15.062 -5.131 -28.757 1.00 96.50 285 TYR A C 1
ATOM 2307 O O . TYR A 1 285 ? 14.631 -6.282 -28.706 1.00 96.50 285 TYR A O 1
ATOM 2315 N N . SER A 1 286 ? 15.219 -4.398 -27.655 1.00 97.06 286 SER A N 1
ATOM 2316 C CA . SER A 1 286 ? 15.163 -4.951 -26.302 1.00 97.06 286 SER A CA 1
ATOM 2317 C C . SER A 1 286 ? 13.854 -4.633 -25.583 1.00 97.06 286 SER A C 1
ATOM 2319 O O . SER A 1 286 ? 13.134 -3.704 -25.945 1.00 97.06 286 SER A O 1
ATOM 2321 N N . PHE A 1 287 ? 13.571 -5.374 -24.515 1.00 97.06 287 PHE A N 1
ATOM 2322 C CA . PHE A 1 287 ? 12.395 -5.157 -23.684 1.00 97.06 287 PHE A CA 1
ATOM 2323 C C . PHE A 1 287 ? 12.602 -5.643 -22.247 1.00 97.06 287 PHE A C 1
ATOM 2325 O O . PHE A 1 287 ? 13.214 -6.673 -21.977 1.00 97.06 287 PHE A O 1
ATOM 2332 N N . GLU A 1 288 ? 12.087 -4.895 -21.282 1.00 95.19 288 GLU A N 1
ATOM 2333 C CA . GLU A 1 288 ? 12.109 -5.242 -19.873 1.00 95.19 288 GLU A CA 1
ATOM 2334 C C . GLU A 1 288 ? 10.995 -4.571 -19.082 1.00 95.19 288 GLU A C 1
ATOM 2336 O O . GLU A 1 288 ? 10.487 -3.521 -19.459 1.00 95.19 288 GLU A O 1
ATOM 2341 N N . CYS A 1 289 ? 10.642 -5.168 -17.946 1.00 93.44 289 CYS A N 1
ATOM 2342 C CA . CYS A 1 289 ? 9.830 -4.497 -16.945 1.00 93.44 289 CYS A CA 1
ATOM 2343 C C . CYS A 1 289 ? 10.748 -3.948 -15.841 1.00 93.44 289 CYS A C 1
ATOM 2345 O O . CYS A 1 289 ? 11.473 -4.738 -15.220 1.00 93.44 289 CYS A O 1
ATOM 2347 N N . PRO A 1 290 ? 10.731 -2.632 -15.557 1.00 93.50 290 PRO A N 1
ATOM 2348 C CA . PRO A 1 290 ? 11.417 -2.073 -14.402 1.00 93.50 290 PRO A CA 1
ATOM 2349 C C . PRO A 1 290 ? 10.907 -2.726 -13.114 1.00 93.50 290 PRO A C 1
ATOM 2351 O O . PRO A 1 290 ? 9.709 -2.956 -12.951 1.00 93.50 290 PRO A O 1
ATOM 2354 N N . ASN A 1 291 ? 11.821 -3.055 -12.202 1.00 91.62 291 ASN A N 1
ATOM 2355 C CA . ASN A 1 291 ? 11.468 -3.709 -10.944 1.00 91.62 291 ASN A CA 1
ATOM 2356 C C . ASN A 1 291 ? 11.023 -2.697 -9.869 1.00 91.62 291 ASN A C 1
ATOM 2358 O O . ASN A 1 291 ? 11.210 -1.487 -10.000 1.00 91.62 291 ASN A O 1
ATOM 2362 N N . LEU A 1 292 ? 10.482 -3.212 -8.761 1.00 95.00 292 LEU A N 1
ATOM 2363 C CA . LEU A 1 292 ? 10.014 -2.408 -7.626 1.00 95.00 292 LEU A CA 1
ATOM 2364 C C . LEU A 1 292 ? 11.089 -1.476 -7.040 1.00 95.00 292 LEU A C 1
ATOM 2366 O O . LEU A 1 292 ? 10.766 -0.390 -6.561 1.00 95.00 292 LEU A O 1
ATOM 2370 N N . ASN A 1 293 ? 12.361 -1.879 -7.075 1.00 94.50 293 ASN A N 1
ATOM 2371 C CA . ASN A 1 293 ? 13.444 -1.050 -6.548 1.00 94.50 293 ASN A CA 1
ATOM 2372 C C . ASN A 1 293 ? 13.641 0.199 -7.404 1.00 94.50 293 ASN A C 1
ATOM 2374 O O . ASN A 1 293 ? 13.830 1.269 -6.845 1.00 94.50 293 ASN A O 1
ATOM 2378 N N . LEU A 1 294 ? 13.521 0.093 -8.731 1.00 95.00 294 LEU A N 1
ATOM 2379 C CA . LEU A 1 294 ? 13.607 1.254 -9.618 1.00 95.00 294 LEU A CA 1
ATOM 2380 C C . LEU A 1 294 ? 12.456 2.244 -9.391 1.00 95.00 294 LEU A C 1
ATOM 2382 O O . LEU A 1 294 ? 12.687 3.450 -9.416 1.00 95.00 294 LEU A O 1
ATOM 2386 N N . LEU A 1 295 ? 11.247 1.749 -9.101 1.00 96.88 295 LEU A N 1
ATOM 2387 C CA . LEU A 1 295 ? 10.133 2.605 -8.685 1.00 96.88 295 LEU A CA 1
ATOM 2388 C C . LEU A 1 295 ? 10.440 3.316 -7.361 1.00 96.88 295 LEU A C 1
ATOM 2390 O O . LEU A 1 295 ? 10.318 4.532 -7.288 1.00 96.88 295 LEU A O 1
ATOM 2394 N N . ASN A 1 296 ? 10.864 2.595 -6.319 1.00 97.00 296 ASN A N 1
ATOM 2395 C CA . ASN A 1 296 ? 11.182 3.232 -5.034 1.00 97.00 296 ASN A CA 1
ATOM 2396 C C . ASN A 1 296 ? 12.384 4.191 -5.144 1.00 97.00 296 ASN A C 1
ATOM 2398 O O . ASN A 1 296 ? 12.395 5.223 -4.482 1.00 97.00 296 ASN A O 1
ATOM 2402 N N . ASP A 1 297 ? 13.361 3.901 -6.006 1.00 95.75 297 ASP A N 1
ATOM 2403 C CA . ASP A 1 297 ? 14.475 4.804 -6.309 1.00 95.75 297 ASP A CA 1
ATOM 2404 C C . ASP A 1 297 ? 13.989 6.093 -6.962 1.00 95.75 297 ASP A C 1
ATOM 2406 O O . ASP A 1 297 ? 14.400 7.181 -6.555 1.00 95.75 297 ASP A O 1
ATOM 2410 N N . ALA A 1 298 ? 13.076 5.981 -7.932 1.00 96.56 298 ALA A N 1
ATOM 2411 C CA . ALA A 1 298 ? 12.424 7.138 -8.523 1.00 96.56 298 ALA A CA 1
ATOM 2412 C C . ALA A 1 298 ? 11.645 7.939 -7.475 1.00 96.56 298 ALA A C 1
ATOM 2414 O O . ALA A 1 298 ? 11.679 9.163 -7.507 1.00 96.56 298 ALA A O 1
ATOM 2415 N N . LEU A 1 299 ? 11.028 7.274 -6.500 1.00 97.12 299 LEU A N 1
ATOM 2416 C CA . LEU A 1 299 ? 10.337 7.920 -5.384 1.00 97.12 299 LEU A CA 1
ATOM 2417 C C . LEU A 1 299 ? 11.265 8.354 -4.231 1.00 97.12 299 LEU A C 1
ATOM 2419 O O . LEU A 1 299 ? 10.786 8.714 -3.162 1.00 97.12 299 LEU A O 1
ATOM 2423 N N . GLY A 1 300 ? 12.584 8.372 -4.440 1.00 95.56 300 GLY A N 1
ATOM 2424 C CA . GLY A 1 300 ? 13.540 9.010 -3.532 1.00 95.56 300 GLY A CA 1
ATOM 2425 C C . GLY A 1 300 ? 14.384 8.058 -2.684 1.00 95.56 300 GLY A C 1
ATOM 2426 O O . GLY A 1 300 ? 15.396 8.498 -2.147 1.00 95.56 300 GLY A O 1
ATOM 2427 N N . ALA A 1 301 ? 14.092 6.751 -2.640 1.00 93.81 301 ALA A N 1
ATOM 2428 C CA . ALA A 1 301 ? 14.894 5.777 -1.875 1.00 93.81 301 ALA A CA 1
ATOM 2429 C C . ALA A 1 301 ? 16.359 5.676 -2.355 1.00 93.81 301 ALA A C 1
ATOM 2431 O O . ALA A 1 301 ? 17.218 5.096 -1.688 1.00 93.81 301 ALA A O 1
ATOM 2432 N N . ILE A 1 302 ? 16.664 6.233 -3.532 1.00 91.88 302 ILE A N 1
ATOM 2433 C CA . ILE A 1 302 ? 18.026 6.350 -4.048 1.00 91.88 302 ILE A CA 1
ATOM 2434 C C . ILE A 1 302 ? 18.891 7.286 -3.191 1.00 91.88 302 ILE A C 1
ATOM 2436 O O . ILE A 1 302 ? 20.081 7.011 -3.037 1.00 91.88 302 ILE A O 1
ATOM 2440 N N . HIS A 1 303 ? 18.302 8.327 -2.590 1.00 89.06 303 HIS A N 1
ATOM 2441 C CA . HIS A 1 303 ? 19.007 9.330 -1.781 1.00 89.06 303 HIS A CA 1
ATOM 2442 C C . HIS A 1 303 ? 19.583 8.744 -0.495 1.00 89.06 303 HIS A C 1
ATOM 2444 O O . HIS A 1 303 ? 20.651 9.158 -0.054 1.00 89.06 303 HIS A O 1
ATOM 2450 N N . GLU A 1 304 ? 18.919 7.734 0.068 1.00 85.25 304 GLU A N 1
ATOM 2451 C CA . GLU A 1 304 ? 19.389 7.005 1.252 1.00 85.25 304 GLU A CA 1
ATOM 2452 C C . GLU A 1 304 ? 20.650 6.180 0.964 1.00 85.25 304 GLU A C 1
ATOM 2454 O O . GLU A 1 304 ? 21.438 5.894 1.865 1.00 85.25 304 GLU A O 1
ATOM 2459 N N . ARG A 1 305 ? 20.848 5.776 -0.298 1.00 86.12 305 ARG A N 1
ATOM 2460 C CA . ARG A 1 305 ? 21.949 4.890 -0.702 1.00 86.12 305 ARG A CA 1
ATOM 2461 C C . ARG A 1 305 ? 23.079 5.628 -1.406 1.00 86.12 305 ARG A C 1
ATOM 2463 O O . ARG A 1 305 ? 24.232 5.222 -1.289 1.00 86.12 305 ARG A O 1
ATOM 2470 N N . ILE A 1 306 ? 22.758 6.663 -2.183 1.00 86.44 306 ILE A N 1
ATOM 2471 C CA . ILE A 1 306 ? 23.704 7.409 -3.015 1.00 86.44 306 ILE A CA 1
ATOM 2472 C C . ILE A 1 306 ? 23.360 8.898 -2.936 1.00 86.44 306 ILE A C 1
ATOM 2474 O O . ILE A 1 306 ? 22.418 9.365 -3.574 1.00 86.44 306 ILE A O 1
ATOM 2478 N N . SER A 1 307 ? 24.166 9.651 -2.189 1.00 81.38 307 SER A N 1
ATOM 2479 C CA . SER A 1 307 ? 24.018 11.106 -2.083 1.00 81.38 307 SER A CA 1
ATOM 2480 C C . SER A 1 307 ? 24.237 11.795 -3.437 1.00 81.38 307 SER A C 1
ATOM 2482 O O . SER A 1 307 ? 25.155 11.441 -4.179 1.00 81.38 307 SER A O 1
ATOM 2484 N N . GLY A 1 308 ? 23.391 12.779 -3.758 1.00 78.31 308 GLY A N 1
ATOM 2485 C CA . GLY A 1 308 ? 23.486 13.593 -4.976 1.00 78.31 308 GLY A CA 1
ATOM 2486 C C . GLY A 1 308 ? 22.972 12.930 -6.258 1.00 78.31 308 GLY A C 1
ATOM 2487 O O . GLY A 1 308 ? 23.168 13.484 -7.337 1.00 78.31 308 GLY A O 1
ATOM 2488 N N . LYS A 1 309 ? 22.335 11.755 -6.173 1.00 86.00 309 LYS A N 1
ATOM 2489 C CA . LYS A 1 309 ? 21.720 11.099 -7.332 1.00 86.00 309 LYS A CA 1
ATOM 2490 C C . LYS A 1 309 ? 20.275 11.551 -7.520 1.00 86.00 309 LYS A C 1
ATOM 2492 O O . LYS A 1 309 ? 19.539 11.694 -6.555 1.00 86.00 309 LYS A O 1
ATOM 2497 N N . ASP A 1 310 ? 19.860 11.721 -8.769 1.00 88.81 310 ASP A N 1
ATOM 2498 C CA . ASP A 1 310 ? 18.515 12.193 -9.079 1.00 88.81 310 ASP A CA 1
ATOM 2499 C C . ASP A 1 310 ? 17.413 11.145 -8.858 1.00 88.81 310 ASP A C 1
ATOM 2501 O O . ASP A 1 310 ? 17.568 9.959 -9.155 1.00 88.81 310 ASP A O 1
ATOM 2505 N N . SER A 1 311 ? 16.269 11.646 -8.397 1.00 95.62 311 SER A N 1
ATOM 2506 C CA . SER A 1 311 ? 14.972 10.979 -8.240 1.00 95.62 311 SER A CA 1
ATOM 2507 C C . SER A 1 311 ? 13.916 11.700 -9.090 1.00 95.62 311 SER A C 1
ATOM 2509 O O . SER A 1 311 ? 14.173 12.787 -9.612 1.00 95.62 311 SER A O 1
ATOM 2511 N N . LEU A 1 312 ? 12.702 11.154 -9.190 1.00 97.25 312 LEU A N 1
ATOM 2512 C CA . LEU A 1 312 ? 11.560 11.830 -9.816 1.00 97.25 312 LEU A CA 1
ATOM 2513 C C . LEU A 1 312 ? 11.323 13.215 -9.203 1.00 97.25 312 LEU A C 1
ATOM 2515 O O . LEU A 1 312 ? 11.183 14.193 -9.934 1.00 97.25 312 LEU A O 1
ATOM 2519 N N . PHE A 1 313 ? 11.295 13.291 -7.871 1.00 97.50 313 PHE A N 1
ATOM 2520 C CA . PHE A 1 313 ? 11.011 14.528 -7.147 1.00 97.50 313 PHE A CA 1
ATOM 2521 C C . PHE A 1 313 ? 12.117 15.563 -7.350 1.00 97.50 313 PHE A C 1
ATOM 2523 O O . PHE A 1 313 ? 11.828 16.692 -7.744 1.00 97.50 313 PHE A O 1
ATOM 2530 N N . SER A 1 314 ? 13.385 15.166 -7.202 1.00 94.88 314 SER A N 1
ATOM 2531 C CA . SER A 1 314 ? 14.512 16.092 -7.371 1.00 94.88 314 SER A CA 1
ATOM 2532 C C . SER A 1 314 ? 14.641 16.615 -8.808 1.00 94.88 314 SER A C 1
ATOM 2534 O O . SER A 1 314 ? 14.873 17.808 -8.986 1.00 94.88 314 SER A O 1
ATOM 2536 N N . GLN A 1 315 ? 14.388 15.792 -9.840 1.00 95.50 315 GLN A N 1
ATOM 2537 C CA . GLN A 1 315 ? 14.358 16.263 -11.239 1.00 95.50 315 GLN A CA 1
ATOM 2538 C C . GLN A 1 315 ? 13.255 17.294 -11.513 1.00 95.50 315 GLN A C 1
ATOM 2540 O O . GLN A 1 315 ? 13.336 18.044 -12.487 1.00 95.50 315 GLN A O 1
ATOM 2545 N N . LEU A 1 316 ? 12.206 17.299 -10.691 1.00 97.06 316 LEU A N 1
ATOM 2546 C CA . LEU A 1 316 ? 11.081 18.225 -10.785 1.00 97.06 316 LEU A CA 1
ATOM 2547 C C . LEU A 1 316 ? 11.198 19.399 -9.802 1.00 97.06 316 LEU A C 1
ATOM 2549 O O . LEU A 1 316 ? 10.326 20.264 -9.800 1.00 97.06 316 LEU A O 1
ATOM 2553 N N . GLY A 1 317 ? 12.267 19.454 -8.998 1.00 95.69 317 GLY A N 1
ATOM 2554 C CA . GLY A 1 317 ? 12.466 20.483 -7.977 1.00 95.69 317 GLY A CA 1
ATOM 2555 C C . GLY A 1 317 ? 11.511 20.369 -6.785 1.00 95.69 317 GLY A C 1
ATOM 2556 O O . GLY A 1 317 ? 11.262 21.367 -6.116 1.00 95.69 317 GLY A O 1
ATOM 2557 N N . LEU A 1 318 ? 10.956 19.180 -6.537 1.00 96.50 318 LEU A N 1
ATOM 2558 C CA . LEU A 1 318 ? 10.073 18.902 -5.405 1.00 96.50 318 LEU A CA 1
ATOM 2559 C C . LEU A 1 318 ? 10.906 18.425 -4.207 1.00 96.50 318 LEU A C 1
ATOM 2561 O O . LEU A 1 318 ? 11.676 17.470 -4.318 1.00 96.50 318 LEU A O 1
ATOM 2565 N N . VAL A 1 319 ? 10.736 19.096 -3.071 1.00 94.81 319 VAL A N 1
ATOM 2566 C CA . VAL A 1 319 ? 11.437 18.853 -1.799 1.00 94.81 319 VAL A CA 1
ATOM 2567 C C . VAL A 1 319 ? 10.435 18.889 -0.648 1.00 94.81 319 VAL A C 1
ATOM 2569 O O . VAL A 1 319 ? 9.319 19.370 -0.832 1.00 94.81 319 VAL A O 1
ATOM 2572 N N . ASN A 1 320 ? 10.821 18.387 0.522 1.00 92.06 320 ASN A N 1
ATOM 2573 C CA . ASN A 1 320 ? 10.036 18.520 1.750 1.00 92.06 320 ASN A CA 1
ATOM 2574 C C . ASN A 1 320 ? 9.921 19.988 2.196 1.00 92.06 320 ASN A C 1
ATOM 2576 O O . ASN A 1 320 ? 10.678 20.850 1.746 1.00 92.06 320 ASN A O 1
ATOM 2580 N N . GLU A 1 321 ? 9.000 20.272 3.121 1.00 88.50 321 GLU A N 1
ATOM 2581 C CA . GLU A 1 321 ? 8.791 21.622 3.674 1.00 88.50 321 GLU A CA 1
ATOM 2582 C C . GLU A 1 321 ? 10.041 22.194 4.370 1.00 88.50 321 GLU A C 1
ATOM 2584 O O . GLU A 1 321 ? 10.236 23.408 4.404 1.00 88.50 321 GLU A O 1
ATOM 2589 N N . ASP A 1 322 ? 10.920 21.328 4.879 1.00 90.88 322 ASP A N 1
ATOM 2590 C CA . ASP A 1 322 ? 12.209 21.686 5.482 1.00 90.88 322 ASP A CA 1
ATOM 2591 C C . ASP A 1 322 ? 13.360 21.818 4.459 1.00 90.88 322 ASP A C 1
ATOM 2593 O O . ASP A 1 322 ? 14.501 22.101 4.830 1.00 90.88 322 ASP A O 1
ATOM 2597 N N . GLY A 1 323 ? 13.073 21.627 3.167 1.00 90.50 323 GLY A N 1
ATOM 2598 C CA . GLY A 1 323 ? 14.036 21.679 2.069 1.00 90.50 323 GLY A CA 1
ATOM 2599 C C . GLY A 1 323 ? 14.826 20.387 1.841 1.00 90.50 323 GLY A C 1
ATOM 2600 O O . GLY A 1 323 ? 15.682 20.358 0.955 1.00 90.50 323 GLY A O 1
ATOM 2601 N N . THR A 1 324 ? 14.568 19.320 2.603 1.00 91.94 324 THR A N 1
ATOM 2602 C CA . THR A 1 324 ? 15.221 18.018 2.402 1.00 91.94 324 THR A CA 1
ATOM 2603 C C . THR A 1 324 ? 14.640 17.252 1.209 1.00 91.94 324 THR A C 1
ATOM 2605 O O . THR A 1 324 ? 13.576 17.577 0.677 1.00 91.94 324 THR A O 1
ATOM 2608 N N . ASN A 1 325 ? 15.355 16.218 0.754 1.00 94.19 325 ASN A N 1
ATOM 2609 C CA . ASN A 1 325 ? 14.885 15.371 -0.339 1.00 94.19 325 ASN A CA 1
ATOM 2610 C C . ASN A 1 325 ? 13.612 14.619 0.059 1.00 94.19 325 ASN A C 1
ATOM 2612 O O . ASN A 1 325 ? 13.571 13.957 1.094 1.00 94.19 325 ASN A O 1
ATOM 2616 N N . LEU A 1 326 ? 12.614 14.659 -0.820 1.00 94.69 326 LEU A N 1
ATOM 2617 C CA . LEU A 1 326 ? 11.367 13.935 -0.636 1.00 94.69 326 LEU A CA 1
ATOM 2618 C C . LEU A 1 326 ? 11.578 12.440 -0.915 1.00 94.69 326 LEU A C 1
ATOM 2620 O O . LEU A 1 326 ? 12.100 12.066 -1.972 1.00 94.69 326 LEU A O 1
ATOM 2624 N N . VAL A 1 327 ? 11.185 11.591 0.037 1.00 95.19 327 VAL A N 1
ATOM 2625 C CA . VAL A 1 327 ? 11.330 10.133 -0.043 1.00 95.19 327 VAL A CA 1
ATOM 2626 C C . VAL A 1 327 ? 10.002 9.476 0.308 1.00 95.19 327 VAL A C 1
ATOM 2628 O O . VAL A 1 327 ? 9.577 9.477 1.456 1.00 95.19 327 VAL A O 1
ATOM 2631 N N . ILE A 1 328 ? 9.358 8.884 -0.695 1.00 96.00 328 ILE A N 1
ATOM 2632 C CA . ILE A 1 328 ? 8.118 8.124 -0.547 1.00 96.00 328 ILE A CA 1
ATOM 2633 C C . ILE A 1 328 ? 8.368 6.701 -1.027 1.00 96.00 328 ILE A C 1
ATOM 2635 O O . ILE A 1 328 ? 8.982 6.453 -2.057 1.00 96.00 328 ILE A O 1
ATOM 2639 N N . THR A 1 329 ? 7.831 5.719 -0.323 1.00 95.00 329 THR A N 1
ATOM 2640 C CA . THR A 1 329 ? 7.817 4.334 -0.792 1.00 95.00 329 THR A CA 1
ATOM 2641 C C . THR A 1 329 ? 6.467 3.990 -1.404 1.00 95.00 329 THR A C 1
ATOM 2643 O O . THR A 1 329 ? 5.410 4.393 -0.918 1.00 95.00 329 THR A O 1
ATOM 2646 N N . SER A 1 330 ? 6.474 3.131 -2.423 1.00 95.88 330 SER A N 1
ATOM 2647 C CA . SER A 1 330 ? 5.240 2.565 -2.996 1.00 95.88 330 SER A CA 1
ATOM 2648 C C . SER A 1 330 ? 4.335 1.894 -1.946 1.00 95.88 330 SER A C 1
ATOM 2650 O O . SER A 1 330 ? 3.115 1.864 -2.089 1.00 95.88 330 SER A O 1
ATOM 2652 N N . HIS A 1 331 ? 4.912 1.378 -0.854 1.00 95.12 331 HIS A N 1
ATOM 2653 C CA . HIS A 1 331 ? 4.146 0.800 0.248 1.00 95.12 331 HIS A CA 1
ATOM 2654 C C . HIS A 1 331 ? 3.428 1.854 1.103 1.00 95.12 331 HIS A C 1
ATOM 2656 O O . HIS A 1 331 ? 2.332 1.569 1.583 1.00 95.12 331 HIS A O 1
ATOM 2662 N N . GLN A 1 332 ? 4.006 3.042 1.312 1.00 96.94 332 GLN A N 1
ATOM 2663 C CA . GLN A 1 332 ? 3.335 4.123 2.047 1.00 96.94 332 GLN A CA 1
ATOM 2664 C C . GLN A 1 332 ? 2.056 4.569 1.327 1.00 96.94 332 GLN A C 1
ATOM 2666 O O . GLN A 1 332 ? 1.036 4.747 1.982 1.00 96.94 332 GLN A O 1
ATOM 2671 N N . ILE A 1 333 ? 2.051 4.603 -0.013 1.00 97.31 333 ILE A N 1
ATOM 2672 C CA . ILE A 1 333 ? 0.840 4.889 -0.809 1.00 97.31 333 ILE A CA 1
ATOM 2673 C C . ILE A 1 333 ? -0.281 3.884 -0.489 1.00 97.31 333 ILE A C 1
ATOM 2675 O O . ILE A 1 333 ? -1.419 4.261 -0.210 1.00 97.31 333 ILE A O 1
ATOM 2679 N N . ARG A 1 334 ? 0.047 2.585 -0.453 1.00 95.81 334 ARG A N 1
ATOM 2680 C CA . ARG A 1 334 ? -0.909 1.521 -0.101 1.00 95.81 334 ARG A CA 1
ATOM 2681 C C . ARG A 1 334 ? -1.439 1.651 1.333 1.00 95.81 334 ARG A C 1
ATOM 2683 O O . ARG A 1 334 ? -2.613 1.361 1.575 1.00 95.81 334 ARG A O 1
ATOM 2690 N N . VAL A 1 335 ? -0.573 2.012 2.282 1.00 96.88 335 VAL A N 1
ATOM 2691 C CA . VAL A 1 335 ? -0.938 2.235 3.693 1.00 96.88 335 VAL A CA 1
ATOM 2692 C C . VAL A 1 335 ? -1.884 3.421 3.816 1.00 96.88 335 VAL A C 1
ATOM 2694 O O . VAL A 1 335 ? -2.946 3.272 4.415 1.00 96.88 335 VAL A O 1
ATOM 2697 N N . TRP A 1 336 ? -1.539 4.543 3.184 1.00 97.31 336 TRP A N 1
ATOM 2698 C CA . TRP A 1 336 ? -2.356 5.748 3.163 1.00 97.31 336 TRP A CA 1
ATOM 2699 C C . TRP A 1 336 ? -3.759 5.458 2.626 1.00 97.31 336 TRP A C 1
ATOM 2701 O O . TRP A 1 336 ? -4.728 5.649 3.351 1.00 97.31 336 TRP A O 1
ATOM 2711 N N . LEU A 1 337 ? -3.885 4.845 1.442 1.00 95.88 337 LEU A N 1
ATOM 2712 C CA . LEU A 1 337 ? -5.197 4.485 0.886 1.00 95.88 337 LEU A CA 1
ATOM 2713 C C . LEU A 1 337 ? -6.005 3.538 1.778 1.00 95.88 337 LEU A C 1
ATOM 2715 O O . LEU A 1 337 ? -7.225 3.646 1.845 1.00 95.88 337 LEU A O 1
ATOM 2719 N N . SER A 1 338 ? -5.342 2.587 2.441 1.00 96.44 338 SER A N 1
ATOM 2720 C CA . SER A 1 338 ? -6.036 1.677 3.361 1.00 96.44 338 SER A CA 1
ATOM 2721 C C . SER A 1 338 ? -6.537 2.415 4.601 1.00 96.44 338 SER A C 1
ATOM 2723 O O . SER A 1 338 ? -7.644 2.148 5.052 1.00 96.44 338 SER A O 1
ATOM 2725 N N . THR A 1 339 ? -5.741 3.348 5.128 1.00 96.19 339 THR A N 1
ATOM 2726 C CA . THR A 1 339 ? -6.118 4.188 6.271 1.00 96.19 339 THR A CA 1
ATOM 2727 C C . THR A 1 339 ? -7.261 5.136 5.897 1.00 96.19 339 THR A C 1
ATOM 2729 O O . THR A 1 339 ? -8.219 5.249 6.653 1.00 96.19 339 THR A O 1
ATOM 2732 N N . GLU A 1 340 ? -7.226 5.753 4.713 1.00 95.44 340 GLU A N 1
ATOM 2733 C CA . GLU A 1 340 ? -8.323 6.595 4.217 1.00 95.44 340 GLU A CA 1
ATOM 2734 C C . GLU A 1 340 ? -9.609 5.802 3.962 1.00 95.44 340 GLU A C 1
ATOM 2736 O O . GLU A 1 340 ? -10.699 6.281 4.259 1.00 95.44 340 GLU A O 1
ATOM 2741 N N . ALA A 1 341 ? -9.509 4.565 3.468 1.00 94.69 341 ALA A N 1
ATOM 2742 C CA . ALA A 1 341 ? -10.674 3.698 3.315 1.00 94.69 341 ALA A CA 1
ATOM 2743 C C . ALA A 1 341 ? -11.325 3.364 4.670 1.00 94.69 341 ALA A C 1
ATOM 2745 O O . ALA A 1 341 ? -12.547 3.407 4.788 1.00 94.69 341 ALA A O 1
ATOM 2746 N N . GLU A 1 342 ? -10.520 3.088 5.700 1.00 94.50 342 GLU A N 1
ATOM 2747 C CA . GLU A 1 342 ? -11.003 2.905 7.076 1.00 94.50 342 GLU A CA 1
ATOM 2748 C C . GLU A 1 342 ? -11.633 4.196 7.633 1.00 94.50 342 GLU A C 1
ATOM 2750 O O . GLU A 1 342 ? -12.699 4.151 8.242 1.00 94.50 342 GLU A O 1
ATOM 2755 N N . ARG A 1 343 ? -11.029 5.369 7.381 1.00 93.44 343 ARG A N 1
ATOM 2756 C CA . ARG A 1 343 ? -11.613 6.682 7.733 1.00 93.44 343 ARG A CA 1
ATOM 2757 C C . ARG A 1 343 ? -12.948 6.936 7.032 1.00 93.44 343 ARG A C 1
ATOM 2759 O O . ARG A 1 343 ? -13.832 7.557 7.614 1.00 93.44 343 ARG A O 1
ATOM 2766 N N . GLY A 1 344 ? -13.093 6.438 5.807 1.00 91.88 344 GLY A N 1
ATOM 2767 C CA . GLY A 1 344 ? -14.331 6.456 5.033 1.00 91.88 344 GLY A CA 1
ATOM 2768 C C . GLY A 1 344 ? -15.368 5.412 5.461 1.00 91.88 344 GLY A C 1
ATOM 2769 O O . GLY A 1 344 ? -16.353 5.245 4.748 1.00 91.88 344 GLY A O 1
ATOM 2770 N N . GLU A 1 345 ? -15.158 4.707 6.580 1.00 90.31 345 GLU A N 1
ATOM 2771 C CA . GLU A 1 345 ? -16.040 3.651 7.098 1.00 90.31 345 GLU A CA 1
ATOM 2772 C C . GLU A 1 345 ? -16.243 2.481 6.099 1.00 90.31 345 GLU A C 1
ATOM 2774 O O . GLU A 1 345 ? -17.271 1.800 6.119 1.00 90.31 345 GLU A O 1
ATOM 2779 N N . MET A 1 346 ? -15.269 2.220 5.210 1.00 93.00 346 MET A N 1
ATOM 2780 C CA . MET A 1 346 ? -15.332 1.090 4.274 1.00 93.00 346 MET A CA 1
ATOM 2781 C C . MET A 1 346 ? -15.389 -0.238 5.039 1.00 93.00 346 MET A C 1
ATOM 2783 O O . MET A 1 346 ? -14.618 -0.474 5.969 1.00 93.00 346 MET A O 1
ATOM 2787 N N . ASN A 1 347 ? -16.274 -1.146 4.617 1.00 93.88 347 ASN A N 1
ATOM 2788 C CA . ASN A 1 347 ? -16.383 -2.464 5.234 1.00 93.88 347 ASN A CA 1
ATOM 2789 C C . ASN A 1 347 ? -15.043 -3.222 5.163 1.00 93.88 347 ASN A C 1
ATOM 2791 O O . ASN A 1 347 ? -14.368 -3.221 4.134 1.00 93.88 347 ASN A O 1
ATOM 2795 N N . SER A 1 348 ? -14.667 -3.924 6.236 1.00 94.12 348 SER A N 1
ATOM 2796 C CA . SER A 1 348 ? -13.371 -4.609 6.304 1.00 94.12 348 SER A CA 1
ATOM 2797 C C . SER A 1 348 ? -13.186 -5.690 5.229 1.00 94.12 348 SER A C 1
ATOM 2799 O O . SER A 1 348 ? -12.063 -5.884 4.757 1.00 94.12 348 SER A O 1
ATOM 2801 N N . LEU A 1 349 ? -14.256 -6.384 4.822 1.00 94.31 349 LEU A N 1
ATOM 2802 C CA . LEU A 1 349 ? -14.205 -7.345 3.718 1.00 94.31 349 LEU A CA 1
ATOM 2803 C C . LEU A 1 349 ? -13.989 -6.627 2.383 1.00 94.31 349 LEU A C 1
ATOM 2805 O O . LEU A 1 349 ? -13.099 -7.022 1.629 1.00 94.31 349 LEU A O 1
ATOM 2809 N N . ASP A 1 350 ? -14.728 -5.545 2.134 1.00 93.69 350 ASP A N 1
ATOM 2810 C CA . ASP A 1 350 ? -14.587 -4.739 0.916 1.00 93.69 350 ASP A CA 1
ATOM 2811 C C . ASP A 1 350 ? -13.183 -4.147 0.811 1.00 93.69 350 ASP A C 1
ATOM 2813 O O . ASP A 1 350 ? -12.554 -4.247 -0.238 1.00 93.69 350 ASP A O 1
ATOM 2817 N N . LEU A 1 351 ? -12.625 -3.633 1.911 1.00 94.81 351 LEU A N 1
ATOM 2818 C CA . LEU A 1 351 ? -11.248 -3.147 1.951 1.00 94.81 351 LEU A CA 1
ATOM 2819 C C . LEU A 1 351 ? -10.235 -4.272 1.694 1.00 94.81 351 LEU A C 1
ATOM 2821 O O . LEU A 1 351 ? -9.247 -4.071 0.984 1.00 94.81 351 LEU A O 1
ATOM 2825 N N . ALA A 1 352 ? -10.455 -5.468 2.246 1.00 92.81 352 ALA A N 1
ATOM 2826 C CA . ALA A 1 352 ? -9.578 -6.606 1.993 1.00 92.81 352 ALA A CA 1
ATOM 2827 C C . ALA A 1 352 ? -9.600 -7.004 0.508 1.00 92.81 352 ALA A C 1
ATOM 2829 O O . ALA A 1 352 ? -8.535 -7.176 -0.090 1.00 92.81 352 ALA A O 1
ATOM 2830 N N . MET A 1 353 ? -10.784 -7.062 -0.108 1.00 90.56 353 MET A N 1
ATOM 2831 C CA . MET A 1 353 ? -10.953 -7.331 -1.539 1.00 90.56 353 MET A CA 1
ATOM 2832 C C . MET A 1 353 ? -10.341 -6.217 -2.397 1.00 90.56 353 MET A C 1
ATOM 2834 O O . MET A 1 353 ? -9.514 -6.488 -3.269 1.00 90.56 353 MET A O 1
ATOM 2838 N N . TYR A 1 354 ? -10.649 -4.957 -2.092 1.00 91.19 354 TYR A N 1
ATOM 2839 C CA . TYR A 1 354 ? -10.120 -3.777 -2.773 1.00 91.19 354 TYR A CA 1
ATOM 2840 C C . TYR A 1 354 ? -8.588 -3.716 -2.711 1.00 91.19 354 TYR A C 1
ATOM 2842 O O . TYR A 1 354 ? -7.933 -3.402 -3.705 1.00 91.19 354 TYR A O 1
ATOM 2850 N N . ALA A 1 355 ? -7.980 -4.116 -1.592 1.00 92.31 355 ALA A N 1
ATOM 2851 C CA . ALA A 1 355 ? -6.529 -4.191 -1.421 1.00 92.31 355 ALA A CA 1
ATOM 2852 C C . ALA A 1 355 ? -5.894 -5.513 -1.894 1.00 92.31 355 ALA A C 1
ATOM 2854 O O . ALA A 1 355 ? -4.667 -5.661 -1.821 1.00 92.31 355 ALA A O 1
ATOM 2855 N N . GLY A 1 356 ? -6.681 -6.476 -2.385 1.00 90.75 356 GLY A N 1
ATOM 2856 C CA . GLY A 1 356 ? -6.199 -7.790 -2.823 1.00 90.75 356 GLY A CA 1
ATOM 2857 C C . GLY A 1 356 ? -5.546 -8.612 -1.707 1.00 90.75 356 GLY A C 1
ATOM 2858 O O . GLY A 1 356 ? -4.484 -9.207 -1.904 1.00 90.75 356 GLY A O 1
ATOM 2859 N N . ARG A 1 357 ? -6.127 -8.582 -0.505 1.00 90.19 357 ARG A N 1
ATOM 2860 C CA . ARG A 1 357 ? -5.707 -9.381 0.654 1.00 90.19 357 ARG A CA 1
ATOM 2861 C C . ARG A 1 357 ? -6.486 -10.695 0.674 1.00 90.19 357 ARG A C 1
ATOM 2863 O O . ARG A 1 357 ? -7.688 -10.711 0.440 1.00 90.19 357 ARG A O 1
ATOM 2870 N N . SER A 1 358 ? -5.807 -11.794 0.997 1.00 87.75 358 SER A N 1
ATOM 2871 C CA . SER A 1 358 ? -6.451 -13.104 1.166 1.00 87.75 358 SER A CA 1
ATOM 2872 C C . SER A 1 358 ? -7.157 -13.254 2.517 1.00 87.75 358 SER A C 1
ATOM 2874 O O . SER A 1 358 ? -7.951 -14.174 2.695 1.00 87.75 358 SER A O 1
ATOM 2876 N N . ARG A 1 359 ? -6.859 -12.369 3.477 1.00 89.12 359 ARG A N 1
ATOM 2877 C CA . ARG A 1 359 ? -7.395 -12.381 4.840 1.00 89.12 359 ARG A CA 1
ATOM 2878 C C . ARG A 1 359 ? -7.800 -10.979 5.274 1.00 89.12 359 ARG A C 1
ATOM 2880 O O . ARG A 1 359 ? -7.046 -10.032 5.059 1.00 89.12 359 ARG A O 1
ATOM 2887 N N . VAL A 1 360 ? -8.942 -10.863 5.948 1.00 92.44 360 VAL A N 1
ATOM 2888 C CA . VAL A 1 360 ? -9.431 -9.581 6.485 1.00 92.44 360 VAL A CA 1
ATOM 2889 C C . VAL A 1 360 ? -8.515 -9.065 7.597 1.00 92.44 360 VAL A C 1
ATOM 2891 O O . VAL A 1 360 ? -8.255 -7.868 7.680 1.00 92.44 360 VAL A O 1
ATOM 2894 N N . GLU A 1 361 ? -7.934 -9.963 8.399 1.00 91.50 361 GLU A N 1
ATOM 2895 C CA . GLU A 1 361 ? -7.017 -9.586 9.488 1.00 91.50 361 GLU A CA 1
ATOM 2896 C C . GLU A 1 361 ? -5.767 -8.835 9.001 1.00 91.50 361 GLU A C 1
ATOM 2898 O O . GLU A 1 361 ? -5.159 -8.093 9.772 1.00 91.50 361 GLU A O 1
ATOM 2903 N N . ASP A 1 362 ? -5.395 -8.981 7.724 1.00 90.56 362 ASP A N 1
ATOM 2904 C CA . ASP A 1 362 ? -4.260 -8.263 7.144 1.00 90.56 362 ASP A CA 1
ATOM 2905 C C . ASP A 1 362 ? -4.531 -6.752 7.015 1.00 90.56 362 ASP A C 1
ATOM 2907 O O . ASP A 1 362 ? -3.576 -5.990 6.865 1.00 90.56 362 ASP A O 1
ATOM 2911 N N . ASN A 1 363 ? -5.788 -6.287 7.099 1.00 94.00 363 ASN A N 1
ATOM 2912 C CA . ASN A 1 363 ? -6.119 -4.855 7.133 1.00 94.00 363 ASN A CA 1
ATOM 2913 C C . ASN A 1 363 ? -5.457 -4.152 8.329 1.00 94.00 363 ASN A C 1
ATOM 2915 O O . ASN A 1 363 ? -4.963 -3.035 8.187 1.00 94.00 363 ASN A O 1
ATOM 2919 N N . LEU A 1 364 ? -5.347 -4.841 9.472 1.00 91.62 364 LEU A N 1
ATOM 2920 C CA . LEU A 1 364 ? -4.814 -4.293 10.725 1.00 91.62 364 LEU A CA 1
ATOM 2921 C C . LEU A 1 364 ? -3.353 -3.835 10.632 1.00 91.62 364 LEU A C 1
ATOM 2923 O O . LEU A 1 364 ? -2.896 -3.084 11.485 1.00 91.62 364 LEU A O 1
ATOM 2927 N N . ALA A 1 365 ? -2.594 -4.310 9.641 1.00 90.94 365 ALA A N 1
ATOM 2928 C CA . ALA A 1 365 ? -1.214 -3.880 9.408 1.00 90.94 365 ALA A CA 1
ATOM 2929 C C . ALA A 1 365 ? -1.112 -2.559 8.619 1.00 90.94 365 ALA A C 1
ATOM 2931 O O . ALA A 1 365 ? -0.013 -2.028 8.461 1.00 90.94 365 ALA A O 1
ATOM 2932 N N . TYR A 1 366 ? -2.234 -2.062 8.088 1.00 93.56 366 TYR A N 1
ATOM 2933 C CA . TYR A 1 366 ? -2.305 -0.876 7.233 1.00 93.56 366 TYR A CA 1
ATOM 2934 C C . TYR A 1 366 ? -3.234 0.216 7.776 1.00 93.56 366 TYR A C 1
ATOM 2936 O O . TYR A 1 366 ? -3.228 1.305 7.216 1.00 93.56 366 TYR A O 1
ATOM 2944 N N . ASP A 1 367 ? -4.028 -0.063 8.814 1.00 94.44 367 ASP A N 1
ATOM 2945 C CA . ASP A 1 367 ? -4.854 0.933 9.502 1.00 94.44 367 ASP A CA 1
ATOM 2946 C C . ASP A 1 367 ? -4.003 1.720 10.506 1.00 94.44 367 ASP A C 1
ATOM 2948 O O . ASP A 1 367 ? -3.757 1.253 11.624 1.00 94.44 367 ASP A O 1
ATOM 2952 N N . LEU A 1 368 ? -3.563 2.911 10.094 1.00 95.31 368 LEU A N 1
ATOM 2953 C CA . LEU A 1 368 ? -2.761 3.820 10.914 1.00 95.31 368 LEU A CA 1
ATOM 2954 C C . LEU A 1 368 ? -3.583 4.961 11.529 1.00 95.31 368 LEU A C 1
ATOM 2956 O O . LEU A 1 368 ? -3.010 5.973 11.929 1.00 95.31 368 LEU A O 1
ATOM 2960 N N . ARG A 1 369 ? -4.913 4.814 11.641 1.00 92.75 369 ARG A N 1
ATOM 2961 C CA . ARG A 1 369 ? -5.719 5.767 12.416 1.00 92.75 369 ARG A CA 1
ATOM 2962 C C . ARG A 1 369 ? -5.208 5.842 13.851 1.00 92.75 369 ARG A C 1
ATOM 2964 O O . ARG A 1 369 ? -4.902 4.816 14.476 1.00 92.75 369 ARG A O 1
ATOM 2971 N N . THR A 1 370 ? -5.158 7.053 14.391 1.00 89.12 370 THR A N 1
ATOM 2972 C CA . THR A 1 370 ? -4.711 7.300 15.759 1.00 89.12 370 THR A CA 1
ATOM 2973 C C . THR A 1 370 ? -5.658 6.648 16.770 1.00 89.12 370 THR A C 1
ATOM 2975 O O . THR A 1 370 ? -6.809 6.309 16.479 1.00 89.12 370 THR A O 1
ATOM 2978 N N . LEU A 1 371 ? -5.184 6.465 18.006 1.00 84.19 371 LEU A N 1
ATOM 2979 C CA . LEU A 1 371 ? -6.050 5.960 19.075 1.00 84.19 371 LEU A CA 1
ATOM 2980 C C . LEU A 1 371 ? -7.214 6.920 19.357 1.00 84.19 371 LEU A C 1
ATOM 2982 O O . LEU A 1 371 ? -8.306 6.466 19.694 1.00 84.19 371 LEU A O 1
ATOM 2986 N N . GLU A 1 372 ? -6.985 8.223 19.199 1.00 86.06 372 GLU A N 1
ATOM 2987 C CA . GLU A 1 372 ? -8.018 9.245 19.334 1.00 86.06 372 GLU A CA 1
ATOM 2988 C C . GLU A 1 372 ? -9.102 9.072 18.267 1.00 86.06 372 GLU A C 1
ATOM 2990 O O . GLU A 1 372 ? -10.271 8.962 18.626 1.00 86.06 372 GLU A O 1
ATOM 2995 N N . GLU A 1 373 ? -8.728 8.911 16.991 1.00 89.62 373 GLU A N 1
ATOM 2996 C CA . GLU A 1 373 ? -9.674 8.648 15.895 1.00 89.62 373 GLU A CA 1
ATOM 2997 C C . GLU A 1 373 ? -10.528 7.395 16.166 1.00 89.62 373 GLU A C 1
ATOM 2999 O O . GLU A 1 373 ? -11.754 7.437 16.052 1.00 89.62 373 GLU A O 1
ATOM 3004 N N . LYS A 1 374 ? -9.904 6.292 16.602 1.00 87.25 374 LYS A N 1
ATOM 3005 C CA . LYS A 1 374 ? -10.606 5.030 16.914 1.00 87.25 374 LYS A CA 1
ATOM 3006 C C . LYS A 1 374 ? -11.531 5.149 18.129 1.00 87.25 374 LYS A C 1
ATOM 3008 O O . LYS A 1 374 ? -12.622 4.571 18.159 1.00 87.25 374 LYS A O 1
ATOM 3013 N N . THR A 1 375 ? -11.100 5.891 19.148 1.00 83.50 375 THR A N 1
ATOM 3014 C CA . THR A 1 375 ? -11.902 6.144 20.356 1.00 83.50 375 THR A CA 1
ATOM 3015 C C . THR A 1 375 ? -13.104 7.018 20.023 1.00 83.50 375 THR A C 1
ATOM 3017 O O . THR A 1 375 ? -14.217 6.748 20.472 1.00 83.50 375 THR A O 1
ATOM 3020 N N . GLU A 1 376 ? -12.894 8.030 19.190 1.00 85.56 376 GLU A N 1
ATOM 3021 C CA . GLU A 1 376 ? -13.922 8.939 18.711 1.00 85.56 376 GLU A CA 1
ATOM 3022 C C . GLU A 1 376 ? -14.979 8.218 17.864 1.00 85.56 376 GLU A C 1
ATOM 3024 O O . GLU A 1 376 ? -16.177 8.412 18.066 1.00 85.56 376 GLU A O 1
ATOM 3029 N N . GLU A 1 377 ? -14.564 7.324 16.969 1.00 84.44 377 GLU A N 1
ATOM 3030 C CA . GLU A 1 377 ? -15.469 6.459 16.205 1.00 84.44 377 GLU A CA 1
ATOM 3031 C C . GLU A 1 377 ? -16.296 5.542 17.122 1.00 84.44 377 GLU A C 1
ATOM 3033 O O . GLU A 1 377 ? -17.526 5.480 17.014 1.00 84.44 377 GLU A O 1
ATOM 3038 N N . SER A 1 378 ? -15.643 4.905 18.100 1.00 81.50 378 SER A N 1
ATOM 3039 C CA . SER A 1 378 ? -16.319 4.073 19.106 1.00 81.50 378 SER A CA 1
ATOM 3040 C C . SER A 1 378 ? -17.346 4.877 19.908 1.00 81.50 378 SER A C 1
ATOM 3042 O O . SER A 1 378 ? -18.436 4.391 20.214 1.00 81.50 378 SER A O 1
ATOM 3044 N N . ARG A 1 379 ? -17.032 6.137 20.221 1.00 79.69 379 ARG A N 1
ATOM 3045 C CA . ARG A 1 379 ? -17.937 7.046 20.921 1.00 79.69 379 ARG A CA 1
ATOM 3046 C C . ARG A 1 379 ? -19.119 7.459 20.042 1.00 79.69 379 ARG A C 1
ATOM 3048 O O . ARG A 1 379 ? -20.258 7.388 20.500 1.00 79.69 379 ARG A O 1
ATOM 3055 N N . LYS A 1 380 ? -18.885 7.794 18.768 1.00 84.06 380 LYS A N 1
ATOM 3056 C CA . LYS A 1 380 ? -19.951 8.086 17.791 1.00 84.06 380 LYS A CA 1
ATOM 3057 C C . LYS A 1 380 ? -20.945 6.934 17.672 1.00 84.06 380 LYS A C 1
ATOM 3059 O O . LYS A 1 380 ? -22.138 7.195 17.530 1.00 84.06 380 LYS A O 1
ATOM 3064 N N . LEU A 1 381 ? -20.496 5.680 17.762 1.00 83.12 381 LEU A N 1
ATOM 3065 C CA . LEU A 1 381 ? -21.392 4.521 17.787 1.00 83.12 381 LEU A CA 1
ATOM 3066 C C . LEU A 1 381 ? -22.341 4.568 18.995 1.00 83.12 381 LEU A C 1
ATOM 3068 O O . LEU A 1 381 ? -23.548 4.395 18.832 1.00 83.12 381 LEU A O 1
ATOM 3072 N N . LEU A 1 382 ? -21.832 4.870 20.193 1.00 82.25 382 LEU A N 1
ATOM 3073 C CA . LEU A 1 382 ? -22.665 5.016 21.395 1.00 82.25 382 LEU A CA 1
ATOM 3074 C C . LEU A 1 382 ? -23.672 6.170 21.261 1.00 82.25 382 LEU A C 1
ATOM 3076 O O . LEU A 1 382 ? -24.825 6.024 21.680 1.00 82.25 382 LEU A O 1
ATOM 3080 N N . THR A 1 383 ? -23.268 7.288 20.644 1.00 83.44 383 THR A N 1
ATOM 3081 C CA . THR A 1 383 ? -24.171 8.405 20.323 1.00 83.44 383 THR A CA 1
ATOM 3082 C C . THR A 1 383 ? -25.254 7.976 19.330 1.00 83.44 383 THR A C 1
ATOM 3084 O O . THR A 1 383 ? -26.435 8.201 19.591 1.00 83.44 383 THR A O 1
ATOM 3087 N N . LYS A 1 384 ? -24.882 7.318 18.218 1.00 85.50 384 LYS A N 1
ATOM 3088 C CA . LYS A 1 384 ? -25.807 6.819 17.178 1.00 85.50 384 LYS A CA 1
ATOM 3089 C C . LYS A 1 384 ? -26.832 5.833 17.758 1.00 85.50 384 LYS A C 1
ATOM 3091 O O . LYS A 1 384 ? -27.989 5.848 17.352 1.00 85.50 384 LYS A O 1
ATOM 3096 N N . LEU A 1 385 ? -26.432 5.022 18.739 1.00 86.31 385 LEU A N 1
ATOM 3097 C CA . LEU A 1 385 ? -27.317 4.099 19.463 1.00 86.31 385 LEU A CA 1
ATOM 3098 C C . LEU A 1 385 ? -28.173 4.783 20.551 1.00 86.31 385 LEU A C 1
ATOM 3100 O O . LEU A 1 385 ? -28.978 4.122 21.207 1.00 86.31 385 LEU A O 1
ATOM 3104 N N . GLY A 1 386 ? -28.009 6.091 20.779 1.00 84.94 386 GLY A N 1
ATOM 3105 C CA . GLY A 1 386 ? -28.767 6.845 21.780 1.00 84.94 386 GLY A CA 1
ATOM 3106 C C . GLY A 1 386 ? -28.477 6.413 23.221 1.00 84.94 386 GLY A C 1
ATOM 3107 O O . GLY A 1 386 ? -29.379 6.452 24.069 1.00 84.94 386 GLY A O 1
ATOM 3108 N N . LEU A 1 387 ? -27.247 5.959 23.494 1.00 86.56 387 LEU A N 1
ATOM 3109 C CA . LEU A 1 387 ? -26.833 5.417 24.794 1.00 86.56 387 LEU A CA 1
ATOM 3110 C C . LEU A 1 387 ? -26.077 6.427 25.674 1.00 86.56 387 LEU A C 1
ATOM 3112 O O . LEU A 1 387 ? -25.855 6.163 26.853 1.00 86.56 387 LEU A O 1
ATOM 3116 N N . GLU A 1 388 ? -25.688 7.587 25.141 1.00 75.50 388 GLU A N 1
ATOM 3117 C CA . GLU A 1 388 ? -24.906 8.606 25.859 1.00 75.50 388 GLU A CA 1
ATOM 3118 C C . GLU A 1 388 ? -25.732 9.463 26.841 1.00 75.50 388 GLU A C 1
ATOM 3120 O O . GLU A 1 388 ? -25.695 10.698 26.796 1.00 75.50 388 GLU A O 1
ATOM 3125 N N . SER A 1 389 ? -26.444 8.842 27.780 1.00 81.12 389 SER A N 1
ATOM 3126 C CA . SER A 1 389 ? -27.221 9.551 28.804 1.00 81.12 389 SER A CA 1
ATOM 3127 C C . SER A 1 389 ? -26.913 9.079 30.221 1.00 81.12 389 SER A C 1
ATOM 3129 O O . SER A 1 389 ? -26.321 8.027 30.434 1.00 81.12 389 SER A O 1
ATOM 3131 N N . LEU A 1 390 ? -27.319 9.894 31.195 1.00 84.00 390 LEU A N 1
ATOM 3132 C CA . LEU A 1 390 ? -27.171 9.636 32.630 1.00 84.00 390 LEU A CA 1
ATOM 3133 C C . LEU A 1 390 ? -28.352 8.830 33.149 1.00 84.00 390 LEU A C 1
ATOM 3135 O O . LEU A 1 390 ? -29.120 9.290 33.988 1.00 84.00 390 LEU A O 1
ATOM 3139 N N . ASP A 1 391 ? -28.549 7.671 32.542 1.00 88.12 391 ASP A N 1
ATOM 3140 C CA . ASP A 1 391 ? -29.757 6.883 32.702 1.00 88.12 391 ASP A CA 1
ATOM 3141 C C . ASP A 1 391 ? -29.390 5.401 32.707 1.00 88.12 391 ASP A C 1
ATOM 3143 O O . ASP A 1 391 ? -28.911 4.858 31.707 1.00 88.12 391 ASP A O 1
ATOM 3147 N N . GLY A 1 392 ? -29.640 4.745 33.841 1.00 87.69 392 GLY A N 1
ATOM 3148 C CA . GLY A 1 392 ? -29.323 3.336 34.036 1.00 87.69 392 GLY A CA 1
ATOM 3149 C C . GLY A 1 392 ? -30.082 2.412 33.084 1.00 87.69 392 GLY A C 1
ATOM 3150 O O . GLY A 1 392 ? -29.583 1.322 32.793 1.00 87.69 392 GLY A O 1
ATOM 3151 N N . THR A 1 393 ? -31.207 2.838 32.494 1.00 91.56 393 THR A N 1
ATOM 3152 C CA . THR A 1 393 ? -31.888 2.062 31.441 1.00 91.56 393 THR A CA 1
ATOM 3153 C C . THR A 1 393 ? -31.007 1.892 30.201 1.00 91.56 393 THR A C 1
ATOM 3155 O O . THR A 1 393 ? -31.089 0.874 29.509 1.00 91.56 393 THR A O 1
ATOM 3158 N N . LYS A 1 394 ? -30.089 2.833 29.936 1.00 92.81 394 LYS A N 1
ATOM 3159 C CA . LYS A 1 394 ? -29.118 2.703 28.843 1.00 92.81 394 LYS A CA 1
ATOM 3160 C C . LYS A 1 394 ? -28.098 1.617 29.103 1.00 92.81 394 LYS A C 1
ATOM 3162 O O . LYS A 1 394 ? -27.707 0.960 28.148 1.00 92.81 394 LYS A O 1
ATOM 3167 N N . SER A 1 395 ? -27.732 1.362 30.361 1.00 91.81 395 SER A N 1
ATOM 3168 C CA . SER A 1 395 ? -26.875 0.216 30.686 1.00 91.81 395 SER A CA 1
ATOM 3169 C C . SER A 1 395 ? -27.556 -1.113 30.329 1.00 91.81 395 SER A C 1
ATOM 3171 O O . SER A 1 395 ? -26.908 -2.014 29.804 1.00 91.81 395 SER A O 1
ATOM 3173 N N . LEU A 1 396 ? -28.881 -1.216 30.510 1.00 92.81 396 LEU A N 1
ATOM 3174 C CA . LEU A 1 396 ? -29.653 -2.398 30.112 1.00 92.81 396 LEU A CA 1
ATOM 3175 C C . LEU A 1 396 ? -29.671 -2.561 28.590 1.00 92.81 396 LEU A C 1
ATOM 3177 O O . LEU A 1 396 ? -29.464 -3.659 28.073 1.00 92.81 396 LEU A O 1
ATOM 3181 N N . THR A 1 397 ? -29.899 -1.464 27.865 1.00 91.69 397 THR A N 1
ATOM 3182 C CA . THR A 1 397 ? -29.877 -1.455 26.397 1.00 91.69 397 THR A CA 1
ATOM 3183 C C . THR A 1 397 ? -28.483 -1.774 25.854 1.00 91.69 397 THR A C 1
ATOM 3185 O O . THR A 1 397 ? -28.368 -2.568 24.926 1.00 91.69 397 THR A O 1
ATOM 3188 N N . ALA A 1 398 ? -27.422 -1.238 26.461 1.00 90.75 398 ALA A N 1
ATOM 3189 C CA . ALA A 1 398 ? -26.037 -1.516 26.090 1.00 90.75 398 ALA A CA 1
ATOM 3190 C C . ALA A 1 398 ? -25.709 -3.013 26.199 1.00 90.75 398 ALA A C 1
ATOM 3192 O O . ALA A 1 398 ? -25.192 -3.598 25.249 1.00 90.75 398 ALA A O 1
ATOM 3193 N N . VAL A 1 399 ? -26.112 -3.663 27.298 1.00 90.38 399 VAL A N 1
ATOM 3194 C CA . VAL A 1 399 ? -25.964 -5.120 27.464 1.00 90.38 399 VAL A CA 1
ATOM 3195 C C . VAL A 1 399 ? -26.740 -5.890 26.393 1.00 90.38 399 VAL A C 1
ATOM 3197 O O . VAL A 1 399 ? -26.201 -6.832 25.817 1.00 90.38 399 VAL A O 1
ATOM 3200 N N . LYS A 1 400 ? -27.980 -5.487 26.077 1.00 89.81 400 LYS A N 1
ATOM 3201 C CA . LYS A 1 400 ? -28.790 -6.130 25.020 1.00 89.81 400 LYS A CA 1
ATOM 3202 C C . LYS A 1 400 ? -28.150 -6.016 23.635 1.00 89.81 400 LYS A C 1
ATOM 3204 O O . LYS A 1 400 ? -28.241 -6.952 22.849 1.00 89.81 400 LYS A O 1
ATOM 3209 N N . LEU A 1 401 ? -27.513 -4.883 23.348 1.00 89.56 401 LEU A N 1
ATOM 3210 C CA . LEU A 1 401 ? -26.808 -4.618 22.092 1.00 89.56 401 LEU A CA 1
ATOM 3211 C C . LEU A 1 401 ? -25.365 -5.143 22.089 1.00 89.56 401 LEU A C 1
ATOM 3213 O O . LEU A 1 401 ? -24.668 -4.983 21.092 1.00 89.56 401 LEU A O 1
ATOM 3217 N N . ASN A 1 402 ? -24.922 -5.770 23.184 1.00 88.38 402 ASN A N 1
ATOM 3218 C CA . ASN A 1 402 ? -23.565 -6.273 23.368 1.00 88.38 402 ASN A CA 1
ATOM 3219 C C . ASN A 1 402 ? -22.479 -5.194 23.165 1.00 88.38 402 ASN A C 1
ATOM 3221 O O . ASN A 1 402 ? -21.441 -5.445 22.554 1.00 88.38 402 ASN A O 1
ATOM 3225 N N . VAL A 1 403 ? -22.724 -3.986 23.683 1.00 89.56 403 VAL A N 1
ATOM 3226 C CA . VAL A 1 403 ? -21.763 -2.871 23.691 1.00 89.56 403 VAL A CA 1
ATOM 3227 C C . VAL A 1 403 ? -21.328 -2.523 25.123 1.00 89.56 403 VAL A C 1
ATOM 3229 O O . VAL A 1 403 ? -22.054 -2.827 26.075 1.00 89.56 403 VAL A O 1
ATOM 3232 N N . PRO A 1 404 ? -20.154 -1.890 25.317 1.00 89.38 404 PRO A N 1
ATOM 3233 C CA . PRO A 1 404 ? -19.664 -1.550 26.650 1.00 89.38 404 PRO A CA 1
ATOM 3234 C C . PRO A 1 404 ? -20.585 -0.584 27.411 1.00 89.38 404 PRO A C 1
ATOM 3236 O O . PRO A 1 404 ? -21.126 0.364 26.840 1.00 89.38 404 PRO A O 1
ATOM 3239 N N . VAL A 1 405 ? -20.701 -0.785 28.726 1.00 91.19 405 VAL A N 1
ATOM 3240 C CA . VAL A 1 405 ? -21.400 0.140 29.631 1.00 91.19 405 VAL A CA 1
ATOM 3241 C C . VAL A 1 405 ? -20.431 1.225 30.088 1.00 91.19 405 VAL A C 1
ATOM 3243 O O . VAL A 1 405 ? -19.312 0.926 30.509 1.00 91.19 405 VAL A O 1
ATOM 3246 N N . THR A 1 406 ? -20.848 2.489 30.015 1.00 90.94 406 THR A N 1
ATOM 3247 C CA . THR A 1 406 ? -20.008 3.635 30.394 1.00 90.94 406 THR A CA 1
ATOM 3248 C C . THR A 1 406 ? -20.332 4.163 31.785 1.00 90.94 406 THR A C 1
ATOM 3250 O O . THR A 1 406 ? -21.439 3.984 32.293 1.00 90.94 406 THR A O 1
ATOM 3253 N N . PHE A 1 407 ? -19.383 4.887 32.382 1.00 91.94 407 PHE A N 1
ATOM 3254 C CA . PHE A 1 407 ? -19.605 5.630 33.628 1.00 91.94 407 PHE A CA 1
ATOM 3255 C C . PHE A 1 407 ? -20.817 6.570 33.544 1.00 91.94 407 PHE A C 1
ATOM 3257 O O . PHE A 1 407 ? -21.624 6.637 34.474 1.00 91.94 407 PHE A O 1
ATOM 3264 N N . LYS A 1 408 ? -20.998 7.230 32.393 1.00 91.12 408 LYS A N 1
ATOM 3265 C CA . LYS A 1 408 ? -22.137 8.114 32.130 1.00 91.12 408 LYS A CA 1
ATOM 3266 C C . LYS A 1 408 ? -23.467 7.372 32.238 1.00 91.12 408 LYS A C 1
ATOM 3268 O O . LYS A 1 408 ? -24.363 7.879 32.897 1.00 91.12 408 LYS A O 1
ATOM 3273 N N . MET A 1 409 ? -23.584 6.154 31.702 1.00 93.19 409 MET A N 1
ATOM 3274 C CA . MET A 1 409 ? -24.811 5.346 31.832 1.00 93.19 409 MET A CA 1
ATOM 3275 C C . MET A 1 409 ? -25.166 5.039 33.292 1.00 93.19 409 MET A C 1
ATOM 3277 O O . MET A 1 409 ? -26.333 4.826 33.601 1.00 93.19 409 MET A O 1
ATOM 3281 N N . LEU A 1 410 ? -24.184 5.048 34.198 1.00 93.56 410 LEU A N 1
ATOM 3282 C CA . LEU A 1 410 ? -24.401 4.882 35.635 1.00 93.56 410 LEU A CA 1
ATOM 3283 C C . LEU A 1 410 ? -24.531 6.217 36.393 1.00 93.56 410 LEU A C 1
ATOM 3285 O O . LEU A 1 410 ? -24.550 6.241 37.620 1.00 93.56 410 LEU A O 1
ATOM 3289 N N . GLY A 1 411 ? -24.667 7.343 35.695 1.00 91.44 411 GLY A N 1
ATOM 3290 C CA . GLY A 1 411 ? -24.902 8.654 36.303 1.00 91.44 411 GLY A CA 1
ATOM 3291 C C . GLY A 1 411 ? -23.638 9.445 36.653 1.00 91.44 411 GLY A C 1
ATOM 3292 O O . GLY A 1 411 ? -23.752 10.545 37.192 1.00 91.44 411 GLY A O 1
ATOM 3293 N N . HIS A 1 412 ? -22.445 8.953 36.308 1.00 89.38 412 HIS A N 1
ATOM 3294 C CA . HIS A 1 412 ? -21.194 9.698 36.491 1.00 89.38 412 HIS A CA 1
ATOM 3295 C C . HIS A 1 412 ? -20.936 10.616 35.289 1.00 89.38 412 HIS A C 1
ATOM 3297 O O . HIS A 1 412 ? -20.495 10.163 34.235 1.00 89.38 412 HIS A O 1
ATOM 3303 N N . LYS A 1 413 ? -21.221 11.917 35.439 1.00 84.25 413 LYS A N 1
ATOM 3304 C CA . LYS A 1 413 ? -21.026 12.936 34.385 1.00 84.25 413 LYS A CA 1
ATOM 3305 C C . LYS A 1 413 ? -19.560 13.194 34.053 1.00 84.25 413 LYS A C 1
ATOM 3307 O O . LYS A 1 413 ? -19.231 13.386 32.887 1.00 84.25 413 LYS A O 1
ATOM 3312 N N . ASP A 1 414 ? -18.715 13.176 35.076 1.00 84.06 414 ASP A N 1
ATOM 3313 C CA . ASP A 1 414 ? -17.340 13.682 35.006 1.00 84.06 414 ASP A CA 1
ATOM 3314 C C . ASP A 1 414 ? -16.307 12.566 34.815 1.00 84.06 414 ASP A C 1
ATOM 3316 O O . ASP A 1 414 ? -15.103 12.794 34.907 1.00 84.06 414 ASP A O 1
ATOM 3320 N N . ARG A 1 415 ? -16.770 11.334 34.566 1.00 82.81 415 ARG A N 1
ATOM 3321 C CA . ARG A 1 415 ? -15.906 10.165 34.397 1.00 82.81 415 ARG A CA 1
ATOM 3322 C C . ARG A 1 415 ? -16.033 9.617 32.989 1.00 82.81 415 ARG A C 1
ATOM 3324 O O . ARG A 1 415 ? -17.121 9.275 32.526 1.00 82.81 415 ARG A O 1
ATOM 3331 N N . VAL A 1 416 ? -14.892 9.533 32.317 1.00 78.81 416 VAL A N 1
ATOM 3332 C CA . VAL A 1 416 ? -14.774 9.009 30.958 1.00 78.81 416 VAL A CA 1
ATOM 3333 C C . VAL A 1 416 ? -14.372 7.541 31.024 1.00 78.81 416 VAL A C 1
ATOM 3335 O O . VAL A 1 416 ? -13.567 7.145 31.860 1.00 78.81 416 VAL A O 1
ATOM 3338 N N . GLY A 1 417 ? -14.934 6.730 30.131 1.00 82.94 417 GLY A N 1
ATOM 3339 C CA . GLY A 1 417 ? -14.576 5.322 29.991 1.00 82.94 417 GLY A CA 1
ATOM 3340 C C . GLY A 1 417 ? -15.708 4.365 30.343 1.00 82.94 417 GLY A C 1
ATOM 3341 O O . GLY A 1 417 ? -16.890 4.725 30.358 1.00 82.94 417 GLY A O 1
ATOM 3342 N N . THR A 1 418 ? -15.325 3.114 30.578 1.00 88.56 418 THR A N 1
ATOM 3343 C CA . THR A 1 418 ? -16.241 1.985 30.755 1.00 88.56 418 THR A CA 1
ATOM 3344 C C . THR A 1 418 ? -16.112 1.381 32.142 1.00 88.56 418 THR A C 1
ATOM 3346 O O . THR A 1 418 ? -15.052 1.441 32.763 1.00 88.56 418 THR A O 1
ATOM 3349 N N . VAL A 1 419 ? -17.213 0.819 32.632 1.00 91.50 419 VAL A N 1
ATOM 3350 C CA . VAL A 1 419 ? -17.263 0.117 33.919 1.00 91.50 419 VAL A CA 1
ATOM 3351 C C . VAL A 1 419 ? -17.066 -1.380 33.712 1.00 91.50 419 VAL A C 1
ATOM 3353 O O . VAL A 1 419 ? -17.449 -1.932 32.679 1.00 91.50 419 VAL A O 1
ATOM 3356 N N . GLN A 1 420 ? -16.481 -2.063 34.698 1.00 89.12 420 GLN A N 1
ATOM 3357 C CA . GLN A 1 420 ? -16.263 -3.508 34.608 1.00 89.12 420 GLN A CA 1
ATOM 3358 C C . GLN A 1 420 ? -17.488 -4.273 35.117 1.00 89.12 420 GLN A C 1
ATOM 3360 O O . GLN A 1 420 ? -18.061 -3.927 36.143 1.00 89.12 420 GLN A O 1
ATOM 3365 N N . VAL A 1 421 ? -17.871 -5.359 34.449 1.00 87.94 421 VAL A N 1
ATOM 3366 C CA . VAL A 1 421 ? -18.935 -6.256 34.926 1.00 87.94 421 VAL A CA 1
ATOM 3367 C C . VAL A 1 421 ? -18.409 -7.135 36.069 1.00 87.94 421 VAL A C 1
ATOM 3369 O O . VAL A 1 421 ? -17.422 -7.842 35.886 1.00 87.94 421 VAL A O 1
ATOM 3372 N N . SER A 1 422 ? -19.075 -7.136 37.231 1.00 85.75 422 SER A N 1
ATOM 3373 C CA . SER A 1 422 ? -18.685 -7.958 38.400 1.00 85.75 422 SER A CA 1
ATOM 3374 C C . SER A 1 422 ? -19.455 -9.282 38.519 1.00 85.75 422 SER A C 1
ATOM 3376 O O . SER A 1 422 ? -19.200 -10.078 39.418 1.00 85.75 422 SER A O 1
ATOM 3378 N N . GLY A 1 423 ? -20.447 -9.499 37.650 1.00 81.75 423 GLY A N 1
ATOM 3379 C CA . GLY A 1 423 ? -21.344 -10.657 37.667 1.00 81.75 423 GLY A CA 1
ATOM 3380 C C . GLY A 1 423 ? -22.719 -10.391 38.290 1.00 81.75 423 GLY A C 1
ATOM 3381 O O . GLY A 1 423 ? -23.669 -11.043 37.865 1.00 81.75 423 GLY A O 1
ATOM 3382 N N . TYR A 1 424 ? -22.828 -9.415 39.197 1.00 87.94 424 TYR A N 1
ATOM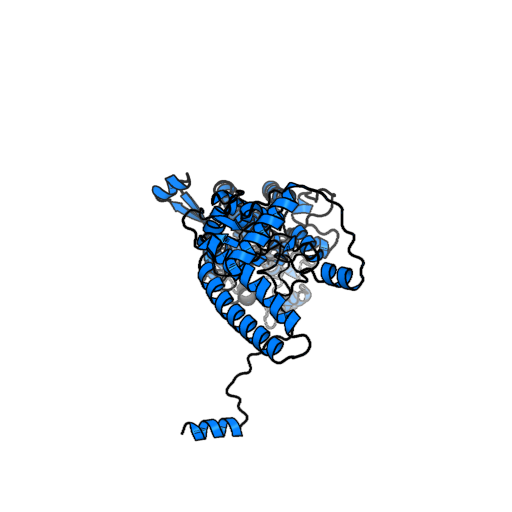 3383 C CA . TYR A 1 424 ? -24.068 -8.977 39.869 1.00 87.94 424 TYR A CA 1
ATOM 3384 C C . TYR A 1 424 ? -24.293 -7.448 39.777 1.00 87.94 424 TYR A C 1
ATOM 3386 O O . TYR A 1 424 ? -24.934 -6.813 40.612 1.00 87.94 424 TYR A O 1
ATOM 3394 N N . GLY A 1 425 ? -23.700 -6.826 38.759 1.00 92.19 425 GLY A N 1
ATOM 3395 C CA . GLY A 1 425 ? -23.708 -5.383 38.537 1.00 92.19 425 GLY A CA 1
ATOM 3396 C C . GLY A 1 425 ? -22.399 -4.931 37.902 1.00 92.19 425 GLY A C 1
ATOM 3397 O O . GLY A 1 425 ? -21.769 -5.687 37.152 1.00 92.19 425 GLY A O 1
ATOM 3398 N N . TYR A 1 426 ? -21.976 -3.722 38.251 1.00 93.50 426 TYR A N 1
ATOM 3399 C CA . TYR A 1 426 ? -20.807 -3.060 37.692 1.00 93.50 426 TYR A CA 1
ATOM 3400 C C . TYR A 1 426 ? -19.872 -2.542 38.783 1.00 93.50 426 TYR A C 1
ATOM 3402 O O . TYR A 1 426 ? -20.308 -2.028 39.809 1.00 93.50 426 TYR A O 1
ATOM 3410 N N . CYS A 1 427 ? -18.573 -2.664 38.540 1.00 92.31 427 CYS A N 1
ATOM 3411 C CA . CYS A 1 427 ? -17.523 -2.025 39.311 1.00 92.31 427 CYS A CA 1
ATOM 3412 C C . CYS A 1 427 ? -17.239 -0.644 38.710 1.00 92.31 427 CYS A C 1
ATOM 3414 O O . CYS A 1 427 ? -16.819 -0.537 37.555 1.00 92.31 427 CYS A O 1
ATOM 3416 N N . GLU A 1 428 ? -17.455 0.397 39.508 1.00 92.19 428 GLU A N 1
ATOM 3417 C CA . GLU A 1 428 ? -17.183 1.797 39.180 1.00 92.19 428 GLU A CA 1
ATOM 3418 C C . GLU A 1 428 ? -15.769 2.229 39.618 1.00 92.19 428 GLU A C 1
ATOM 3420 O O . GLU A 1 428 ? -15.461 3.420 39.635 1.00 92.19 428 GLU A O 1
ATOM 3425 N N . HIS A 1 429 ? -14.896 1.287 39.982 1.00 88.69 429 HIS A N 1
ATOM 3426 C CA . HIS A 1 429 ? -13.513 1.581 40.353 1.00 88.69 429 HIS A CA 1
ATOM 3427 C C . HIS A 1 429 ? -12.762 2.280 39.209 1.00 88.69 429 HIS A C 1
ATOM 3429 O O . HIS A 1 429 ? -12.910 1.912 38.041 1.00 88.69 429 HIS A O 1
ATOM 3435 N N . ASP A 1 430 ? -11.963 3.298 39.535 1.00 82.50 430 ASP A N 1
ATOM 3436 C CA . ASP A 1 430 ? -11.122 3.970 38.544 1.00 82.50 430 ASP A CA 1
ATOM 3437 C C . ASP A 1 430 ? -9.875 3.153 38.218 1.00 82.50 430 ASP A C 1
ATOM 3439 O O . ASP A 1 430 ? -8.975 3.025 39.041 1.00 82.50 430 ASP A O 1
ATOM 3443 N N . TRP A 1 431 ? -9.778 2.647 36.996 1.00 75.00 431 TRP A N 1
ATOM 3444 C CA . TRP A 1 431 ? -8.620 1.859 36.568 1.00 75.00 431 TRP A CA 1
ATOM 3445 C C . TRP A 1 431 ? -7.374 2.701 36.292 1.00 75.00 431 TRP A C 1
ATOM 3447 O O . TRP A 1 431 ? -6.297 2.141 36.106 1.00 75.00 431 TRP A O 1
ATOM 3457 N N . THR A 1 432 ? -7.501 4.031 36.265 1.00 75.50 432 THR A N 1
ATOM 3458 C CA . THR A 1 432 ? -6.340 4.933 36.257 1.00 75.50 432 THR A CA 1
ATOM 3459 C C . THR A 1 432 ? -5.724 5.090 37.649 1.00 75.50 432 THR A C 1
ATOM 3461 O O . THR A 1 432 ? -4.595 5.564 37.773 1.00 75.50 432 THR A O 1
ATOM 3464 N N . MET A 1 433 ? -6.442 4.664 38.693 1.00 80.31 433 MET A N 1
ATOM 3465 C CA . MET A 1 433 ? -5.978 4.671 40.074 1.00 80.31 433 MET A CA 1
ATOM 3466 C C . MET A 1 433 ? -5.312 3.339 40.443 1.00 80.31 433 MET A C 1
ATOM 3468 O O . MET A 1 433 ? -5.192 2.408 39.645 1.00 80.31 433 MET A O 1
ATOM 3472 N N . THR A 1 434 ? -4.833 3.257 41.684 1.00 83.31 434 THR A N 1
ATOM 3473 C CA . THR A 1 434 ? -4.228 2.047 42.247 1.00 83.31 434 THR A CA 1
ATOM 3474 C C . THR A 1 434 ? -5.177 0.848 42.136 1.00 83.31 434 THR A C 1
ATOM 3476 O O . THR A 1 434 ? -6.352 1.007 42.467 1.00 83.31 434 THR A O 1
ATOM 3479 N N . PRO A 1 435 ? -4.683 -0.357 41.777 1.00 84.06 435 PRO A N 1
ATOM 3480 C CA . PRO A 1 435 ? -5.506 -1.560 41.694 1.00 84.06 435 PRO A CA 1
ATOM 3481 C C . PRO A 1 435 ? -6.382 -1.800 42.930 1.00 84.06 435 PRO A C 1
ATOM 3483 O O . PRO A 1 435 ? -5.963 -1.578 44.069 1.00 84.06 435 PRO A O 1
ATOM 3486 N N . CYS A 1 436 ? -7.589 -2.319 42.692 1.00 84.12 436 CYS A N 1
ATOM 3487 C CA . CYS A 1 436 ? -8.582 -2.571 43.729 1.00 84.12 436 CYS A CA 1
ATOM 3488 C C . CYS A 1 436 ? -8.050 -3.487 44.849 1.00 84.12 436 CYS A C 1
ATOM 3490 O O . CYS A 1 436 ? -7.662 -4.633 44.616 1.00 84.12 436 CYS A O 1
ATOM 3492 N N . THR A 1 437 ? -8.120 -3.013 46.094 1.00 82.81 437 THR A N 1
ATOM 3493 C CA . THR A 1 437 ? -7.676 -3.753 47.290 1.00 82.81 437 THR A CA 1
ATOM 3494 C C . THR A 1 437 ? -8.740 -4.693 47.863 1.00 82.81 437 THR A C 1
ATOM 3496 O O . THR A 1 437 ? -8.463 -5.435 48.802 1.00 82.81 437 THR A O 1
ATOM 3499 N N . LYS A 1 438 ? -9.959 -4.689 47.305 1.00 80.19 438 LYS A N 1
ATOM 3500 C CA . LYS A 1 438 ? -11.094 -5.499 47.781 1.00 80.19 438 LYS A CA 1
ATOM 3501 C C . LYS A 1 438 ? -11.010 -6.971 47.369 1.00 80.19 438 LYS A C 1
ATOM 3503 O O . LYS A 1 438 ? -11.780 -7.769 47.884 1.00 80.19 438 LYS A O 1
ATOM 3508 N N . ALA A 1 439 ? -10.123 -7.331 46.436 1.00 77.25 439 ALA A N 1
ATOM 3509 C CA . ALA A 1 439 ? -9.845 -8.717 46.034 1.00 77.25 439 ALA A CA 1
ATOM 3510 C C . ALA A 1 439 ? -11.101 -9.586 45.763 1.00 77.25 439 ALA A C 1
ATOM 3512 O O . ALA A 1 439 ? -11.159 -10.747 46.157 1.00 77.25 439 ALA A O 1
ATOM 3513 N N . GLY A 1 440 ? -12.116 -9.028 45.092 1.00 79.81 440 GLY A N 1
ATOM 3514 C CA . GLY A 1 440 ? -13.366 -9.739 44.774 1.00 79.81 440 GLY A CA 1
ATOM 3515 C C . GLY A 1 440 ? -14.508 -9.543 45.781 1.00 79.81 440 GLY A C 1
ATOM 3516 O O . GLY A 1 440 ? -15.610 -10.038 45.552 1.00 79.81 440 GLY A O 1
ATOM 3517 N N . GLU A 1 441 ? -14.303 -8.762 46.845 1.00 84.69 441 GLU A N 1
ATOM 3518 C CA . GLU A 1 441 ? -15.344 -8.322 47.787 1.00 84.69 441 GLU A CA 1
ATOM 3519 C C . GLU A 1 441 ? -16.235 -7.217 47.175 1.00 84.69 441 GLU A C 1
ATOM 3521 O O . GLU A 1 441 ? -16.401 -6.135 47.732 1.00 84.69 441 GLU A O 1
ATOM 3526 N N . CYS A 1 442 ? -16.770 -7.442 45.968 1.00 87.38 442 CYS A N 1
ATOM 3527 C CA . CYS A 1 442 ? -17.465 -6.394 45.216 1.00 87.38 442 CYS A CA 1
ATOM 3528 C C . CYS A 1 442 ? -18.884 -6.128 45.734 1.00 87.38 442 CYS A C 1
ATOM 3530 O O . CYS A 1 442 ? -19.321 -4.988 45.696 1.00 87.38 442 CYS A O 1
ATOM 3532 N N . ILE A 1 443 ? -19.606 -7.136 46.235 1.00 88.81 443 ILE A N 1
ATOM 3533 C CA . ILE A 1 443 ? -21.024 -6.976 46.617 1.00 88.81 443 ILE A CA 1
ATOM 3534 C C . ILE A 1 443 ? -21.245 -6.025 47.804 1.00 88.81 443 ILE A C 1
ATOM 3536 O O . ILE A 1 443 ? -22.310 -5.430 47.927 1.00 88.81 443 ILE A O 1
ATOM 3540 N N . SER A 1 444 ? -20.246 -5.881 48.677 1.00 87.00 444 SER A N 1
ATOM 3541 C CA . SER A 1 444 ? -20.269 -4.958 49.817 1.00 87.00 444 SER A CA 1
ATOM 3542 C C . SER A 1 444 ? -19.443 -3.688 49.567 1.00 87.00 444 SER A C 1
ATOM 3544 O O . SER A 1 444 ? -19.240 -2.894 50.482 1.00 87.00 444 SER A O 1
ATOM 3546 N N . CYS A 1 445 ? -18.959 -3.488 48.336 1.00 89.00 445 CYS A N 1
ATOM 3547 C CA . CYS A 1 445 ? -18.096 -2.370 47.975 1.00 89.00 445 CYS A CA 1
ATOM 3548 C C . CYS A 1 445 ? -18.911 -1.107 47.665 1.00 89.00 445 CYS A C 1
ATOM 3550 O O . CYS A 1 445 ? -19.842 -1.160 46.862 1.00 89.00 445 CYS A O 1
ATOM 3552 N N . LYS A 1 446 ? -18.506 0.055 48.199 1.00 89.44 446 LYS A N 1
ATOM 3553 C CA . LYS A 1 446 ? -19.135 1.353 47.849 1.00 89.44 446 LYS A CA 1
ATOM 3554 C C . LYS A 1 446 ? -19.010 1.736 46.374 1.00 89.44 446 LYS A C 1
ATOM 3556 O O . LYS A 1 446 ? -19.812 2.510 45.866 1.00 89.44 446 LYS A O 1
ATOM 3561 N N . GLU A 1 447 ? -17.997 1.208 45.691 1.00 90.19 447 GLU A N 1
ATOM 3562 C CA . GLU A 1 447 ? -17.755 1.441 44.262 1.00 90.19 447 GLU A CA 1
ATOM 3563 C C . GLU A 1 447 ? -18.506 0.432 43.378 1.00 90.19 447 GLU A C 1
ATOM 3565 O O . GLU A 1 447 ? -18.253 0.349 42.177 1.00 90.19 447 GLU A O 1
ATOM 3570 N N . HIS A 1 448 ? -19.399 -0.380 43.950 1.00 92.56 448 HIS A N 1
ATOM 3571 C CA . HIS A 1 448 ? -20.237 -1.307 43.200 1.00 92.56 448 HIS A CA 1
ATOM 3572 C C . HIS A 1 448 ? -21.628 -0.721 42.955 1.00 92.56 448 HIS A C 1
ATOM 3574 O O . HIS A 1 448 ? -22.275 -0.192 43.862 1.00 92.56 448 HIS A O 1
ATOM 3580 N N . ALA A 1 449 ? -22.085 -0.835 41.711 1.00 94.12 449 ALA A N 1
ATOM 3581 C CA . ALA A 1 449 ? -23.397 -0.397 41.268 1.00 94.12 449 ALA A CA 1
ATOM 3582 C C . ALA A 1 449 ? -24.205 -1.588 40.741 1.00 94.12 449 ALA A C 1
ATOM 3584 O O . ALA A 1 449 ? -23.836 -2.242 39.762 1.00 94.12 449 ALA A O 1
ATOM 3585 N N . CYS A 1 450 ? -25.349 -1.845 41.364 1.00 94.44 450 CYS A N 1
ATOM 3586 C CA . CYS A 1 450 ? -26.320 -2.835 40.925 1.00 94.44 450 CYS A CA 1
ATOM 3587 C C . CYS A 1 450 ? -27.461 -2.130 40.181 1.00 94.44 450 CYS A C 1
ATOM 3589 O O . CYS A 1 450 ? -28.038 -1.180 40.701 1.00 94.44 450 CYS A O 1
ATOM 3591 N N . VAL A 1 451 ? -27.792 -2.566 38.963 1.00 94.75 451 VAL A N 1
ATOM 3592 C CA . VAL A 1 451 ? -28.866 -1.948 38.164 1.00 94.75 451 VAL A CA 1
ATOM 3593 C C . VAL A 1 451 ? -30.068 -2.888 38.082 1.00 94.75 451 VAL A C 1
ATOM 3595 O O . VAL A 1 451 ? -29.924 -4.055 37.697 1.00 94.75 451 VAL A O 1
ATOM 3598 N N . LYS A 1 452 ? -31.259 -2.386 38.436 1.00 95.12 452 LYS A N 1
ATOM 3599 C CA . LYS A 1 452 ? -32.516 -3.139 38.313 1.00 95.12 452 LYS A CA 1
ATOM 3600 C C . LYS A 1 452 ? -32.823 -3.446 36.846 1.00 95.12 452 LYS A C 1
ATOM 3602 O O . LYS A 1 452 ? -32.642 -2.590 35.985 1.00 95.12 452 LYS A O 1
ATOM 3607 N N . GLY A 1 453 ? -33.258 -4.676 36.573 1.00 92.00 453 GLY A N 1
ATOM 3608 C CA . GLY A 1 453 ? -33.544 -5.164 35.219 1.00 92.00 453 GLY A CA 1
ATOM 3609 C C . GLY A 1 453 ? -32.338 -5.783 34.498 1.00 92.00 453 GLY A C 1
ATOM 3610 O O . GLY A 1 453 ? -32.468 -6.221 33.354 1.00 92.00 453 GLY A O 1
ATOM 3611 N N . LEU A 1 454 ? -31.159 -5.856 35.138 1.00 91.50 454 LEU A N 1
ATOM 3612 C CA . LEU A 1 454 ? -30.003 -6.536 34.547 1.00 91.50 454 LEU A CA 1
ATOM 3613 C C . LEU A 1 454 ? -30.258 -8.043 34.376 1.00 91.50 454 LEU A C 1
ATOM 3615 O O . LEU A 1 454 ? -30.608 -8.715 35.354 1.00 91.50 454 LEU A O 1
ATOM 3619 N N . PRO A 1 455 ? -30.011 -8.611 33.179 1.00 86.75 455 PRO A N 1
ATOM 3620 C CA . PRO A 1 455 ? -30.201 -10.036 32.938 1.00 86.75 455 PRO A CA 1
ATOM 3621 C C . PRO A 1 455 ? -29.396 -10.904 33.912 1.00 86.75 455 PRO A C 1
ATOM 3623 O O . PRO A 1 455 ? -28.205 -10.671 34.118 1.00 86.75 455 PRO A O 1
ATOM 3626 N N . LYS A 1 456 ? -30.042 -11.931 34.481 1.00 88.19 456 LYS A N 1
ATOM 3627 C CA . LYS A 1 456 ? -29.455 -12.918 35.414 1.00 88.19 456 LYS A CA 1
ATOM 3628 C C . LYS A 1 456 ? -28.895 -12.352 36.726 1.00 88.19 456 LYS A C 1
ATOM 3630 O O . LYS A 1 456 ? -28.363 -13.112 37.528 1.00 88.19 456 LYS A O 1
ATOM 3635 N N . ASN A 1 457 ? -29.000 -11.046 36.973 1.00 90.38 457 ASN A N 1
ATOM 3636 C CA . ASN A 1 457 ? -28.441 -10.438 38.179 1.00 90.38 457 ASN A CA 1
ATOM 3637 C C . ASN A 1 457 ? -29.178 -10.916 39.442 1.00 90.38 457 ASN A C 1
ATOM 3639 O O . ASN A 1 457 ? -28.559 -11.413 40.377 1.00 90.38 457 ASN A O 1
ATOM 3643 N N . LEU A 1 458 ? -30.513 -10.852 39.427 1.00 92.25 458 LEU A N 1
ATOM 3644 C CA . LEU A 1 458 ? -31.349 -11.312 40.538 1.00 92.25 458 LEU A CA 1
ATOM 3645 C C . LEU A 1 458 ? -31.160 -12.808 40.836 1.00 92.25 458 LEU A C 1
ATOM 3647 O O . LEU A 1 458 ? -31.037 -13.189 41.993 1.00 92.25 458 LEU A O 1
ATOM 3651 N N . GLU A 1 459 ? -31.106 -13.642 39.796 1.00 93.50 459 GLU A N 1
ATOM 3652 C CA . GLU A 1 459 ? -30.852 -15.085 39.915 1.00 93.50 459 GLU A CA 1
ATOM 3653 C C . GLU A 1 459 ? -29.520 -15.352 40.627 1.00 93.50 459 GLU A C 1
ATOM 3655 O O . GLU A 1 459 ? -29.492 -16.029 41.652 1.00 93.50 459 GLU A O 1
ATOM 3660 N N . LYS A 1 460 ? -28.437 -14.714 40.171 1.00 92.81 460 LYS A N 1
ATOM 3661 C CA . LYS A 1 460 ? -27.114 -14.833 40.799 1.00 92.81 460 LYS A CA 1
ATOM 3662 C C . LYS A 1 460 ? -27.071 -14.305 42.228 1.00 92.81 460 LYS A C 1
ATOM 3664 O O . LYS A 1 460 ? -26.343 -14.843 43.055 1.00 92.81 460 LYS A O 1
ATOM 3669 N N . LEU A 1 461 ? -27.815 -13.243 42.536 1.00 94.25 461 LEU A N 1
ATOM 3670 C CA . LEU A 1 461 ? -27.900 -12.733 43.904 1.00 94.25 461 LEU A CA 1
ATOM 3671 C C . LEU A 1 461 ? -28.621 -13.716 44.826 1.00 94.25 461 LEU A C 1
ATOM 3673 O O . LEU A 1 461 ? -28.174 -13.893 45.954 1.00 94.25 461 LEU A O 1
ATOM 3677 N N . LYS A 1 462 ? -29.667 -14.399 44.348 1.00 95.19 462 LYS A N 1
ATOM 3678 C CA . LYS A 1 462 ? -30.341 -15.473 45.095 1.00 95.19 462 LYS A CA 1
ATOM 3679 C C . LYS A 1 462 ? -29.430 -16.680 45.311 1.00 95.19 462 LYS A C 1
ATOM 3681 O O . LYS A 1 462 ? -29.392 -17.227 46.407 1.00 95.19 462 LYS A O 1
ATOM 3686 N N . GLU A 1 463 ? -28.644 -17.066 44.308 1.00 95.12 463 GLU A N 1
ATOM 3687 C CA . GLU A 1 463 ? -27.603 -18.090 44.482 1.00 95.12 463 GLU A CA 1
ATOM 3688 C C . GLU A 1 463 ? -26.591 -17.670 45.561 1.00 95.12 463 GLU A C 1
ATOM 3690 O O . GLU A 1 463 ? -26.256 -18.452 46.452 1.00 95.12 463 GLU A O 1
ATOM 3695 N N . LEU A 1 464 ? -26.147 -16.410 45.524 1.00 93.44 464 LEU A N 1
ATOM 3696 C CA . LEU A 1 464 ? -25.215 -15.854 46.503 1.00 93.44 464 LEU A CA 1
ATOM 3697 C C . LEU A 1 464 ? -25.824 -15.782 47.913 1.00 93.44 464 LEU A C 1
ATOM 3699 O O . LEU A 1 464 ? -25.122 -16.023 48.893 1.00 93.44 464 LEU A O 1
ATOM 3703 N N . GLU A 1 465 ? -27.119 -15.482 48.027 1.00 96.31 465 GLU A N 1
ATOM 3704 C CA . GLU A 1 465 ? -27.862 -15.488 49.288 1.00 96.31 465 GLU A CA 1
ATOM 3705 C C . GLU A 1 465 ? -27.825 -16.867 49.947 1.00 96.31 465 GLU A C 1
ATOM 3707 O O . GLU A 1 465 ? -27.499 -16.962 51.130 1.00 96.31 465 GLU A O 1
ATOM 3712 N N . VAL A 1 466 ? -28.093 -17.934 49.185 1.00 97.19 466 VAL A N 1
ATOM 3713 C CA . VAL A 1 466 ? -28.055 -19.316 49.690 1.00 97.19 466 VAL A CA 1
ATOM 3714 C C . VAL A 1 466 ? -26.667 -19.656 50.231 1.00 97.19 466 VAL A C 1
ATOM 3716 O O . VAL A 1 466 ? -26.551 -20.177 51.340 1.00 97.19 466 VAL A O 1
ATOM 3719 N N . VAL A 1 467 ? -25.613 -19.304 49.487 1.00 95.19 467 VAL A N 1
ATOM 3720 C CA . VAL A 1 467 ? -24.223 -19.529 49.915 1.00 95.19 467 VAL A CA 1
ATOM 3721 C C . VAL A 1 467 ? -23.928 -18.796 51.225 1.00 95.19 467 VAL A C 1
ATOM 3723 O O . VAL A 1 467 ? -23.433 -19.397 52.175 1.00 95.19 467 VAL A O 1
ATOM 3726 N N . TYR A 1 468 ? -24.260 -17.506 51.320 1.00 94.12 468 TYR A N 1
ATOM 3727 C CA . TYR A 1 468 ? -23.967 -16.722 52.524 1.00 94.12 468 TYR A CA 1
ATOM 3728 C C . TYR A 1 468 ? -24.851 -17.076 53.720 1.00 94.12 468 TYR A C 1
ATOM 3730 O O . TYR A 1 468 ? -24.422 -16.892 54.859 1.00 94.12 468 TYR A O 1
ATOM 3738 N N . GLN A 1 469 ? -26.052 -17.603 53.489 1.00 96.88 469 GLN A N 1
ATOM 3739 C CA . GLN A 1 469 ? -26.903 -18.138 54.545 1.00 96.88 469 GLN A CA 1
ATOM 3740 C C . GLN A 1 469 ? -26.294 -19.407 55.161 1.00 96.88 469 GLN A C 1
ATOM 3742 O O . GLN A 1 469 ? -26.309 -19.542 56.384 1.00 96.88 469 GLN A O 1
ATOM 3747 N N . ASP A 1 470 ? -25.725 -20.301 54.346 1.00 96.88 470 ASP A N 1
ATOM 3748 C CA . ASP A 1 470 ? -25.016 -21.495 54.829 1.00 96.88 470 ASP A CA 1
ATOM 3749 C C . ASP A 1 470 ? -23.747 -21.121 55.613 1.00 96.88 470 ASP A C 1
ATOM 3751 O O . ASP A 1 470 ? -23.546 -21.586 56.736 1.00 96.88 470 ASP A O 1
ATOM 3755 N N . GLU A 1 471 ? -22.937 -20.196 55.091 1.00 95.62 471 GLU A N 1
ATOM 3756 C CA . GLU A 1 471 ? -21.737 -19.709 55.789 1.00 95.62 471 GLU A CA 1
ATOM 3757 C C . GLU A 1 471 ? -22.067 -19.011 57.119 1.00 95.62 471 GLU A C 1
ATOM 3759 O O . GLU A 1 471 ? -21.370 -19.200 58.119 1.00 95.62 471 GLU A O 1
ATOM 3764 N N . LEU A 1 472 ? -23.176 -18.264 57.180 1.00 95.38 472 LEU A N 1
ATOM 3765 C CA . LEU A 1 472 ? -23.653 -17.675 58.431 1.00 95.38 472 LEU A CA 1
ATOM 3766 C C . LEU A 1 472 ? -24.016 -18.750 59.464 1.00 95.38 472 LEU A C 1
ATOM 3768 O O . LEU A 1 472 ? -23.633 -18.632 60.628 1.00 95.38 472 LEU A O 1
ATOM 3772 N N . ASN A 1 473 ? -24.725 -19.800 59.043 1.00 95.94 473 ASN A N 1
ATOM 3773 C CA . ASN A 1 473 ? -25.121 -20.901 59.922 1.00 95.94 473 ASN A CA 1
ATOM 3774 C C . ASN A 1 473 ? -23.893 -21.644 60.470 1.00 95.94 473 ASN A C 1
ATOM 3776 O O . ASN A 1 473 ? -23.836 -21.949 61.663 1.00 95.94 473 ASN A O 1
ATOM 3780 N N . ARG A 1 474 ? -22.878 -21.878 59.626 1.00 95.38 474 ARG A N 1
ATOM 3781 C CA . ARG A 1 474 ? -21.594 -22.472 60.036 1.00 95.38 474 ARG A CA 1
ATOM 3782 C C . ARG A 1 474 ? -20.871 -21.603 61.057 1.00 95.38 474 ARG A C 1
ATOM 3784 O O . ARG A 1 474 ? -20.430 -22.109 62.089 1.00 95.38 474 ARG A O 1
ATOM 3791 N N . ALA A 1 475 ? -20.787 -20.297 60.805 1.00 92.31 475 ALA A N 1
ATOM 3792 C CA . ALA A 1 475 ? -20.165 -19.360 61.732 1.00 92.31 475 ALA A CA 1
ATOM 3793 C C . ALA A 1 475 ? -20.927 -19.268 63.067 1.00 92.31 475 ALA A C 1
ATOM 3795 O O . ALA A 1 475 ? -20.302 -19.153 64.123 1.00 92.31 475 ALA A O 1
ATOM 3796 N N . ALA A 1 476 ? -22.261 -19.364 63.046 1.00 92.69 476 ALA A N 1
ATOM 3797 C CA . ALA A 1 476 ? -23.095 -19.373 64.247 1.00 92.69 476 ALA A CA 1
ATOM 3798 C C . ALA A 1 476 ? -22.858 -20.628 65.096 1.00 92.69 476 ALA A C 1
ATOM 3800 O O . ALA A 1 476 ? -22.634 -20.509 66.301 1.00 92.69 476 ALA A O 1
ATOM 3801 N N . ALA A 1 477 ? -22.830 -21.808 64.467 1.00 95.50 477 ALA A N 1
ATOM 3802 C CA . ALA A 1 477 ? -22.519 -23.067 65.139 1.00 95.50 477 ALA A CA 1
ATOM 3803 C C . ALA A 1 477 ? -21.118 -23.032 65.770 1.00 95.50 477 ALA A C 1
ATOM 3805 O O . ALA A 1 477 ? -20.981 -23.250 66.969 1.00 95.50 477 ALA A O 1
ATOM 3806 N N . ALA A 1 478 ? -20.096 -22.629 65.008 1.00 93.19 478 ALA A N 1
ATOM 3807 C CA . ALA A 1 478 ? -18.729 -22.518 65.519 1.00 93.19 478 ALA A CA 1
ATOM 3808 C C . ALA A 1 478 ? -18.595 -21.492 66.663 1.00 93.19 478 ALA A C 1
ATOM 3810 O O . ALA A 1 478 ? -17.804 -21.680 67.587 1.00 93.19 478 ALA A O 1
ATOM 3811 N N . THR A 1 479 ? -19.373 -20.406 66.630 1.00 90.62 479 THR A N 1
ATOM 3812 C CA . THR A 1 479 ? -19.414 -19.429 67.729 1.00 90.62 479 THR A CA 1
ATOM 3813 C C . THR A 1 479 ? -20.041 -20.036 68.984 1.00 90.62 479 THR A C 1
ATOM 3815 O O . THR A 1 479 ? -19.510 -19.846 70.076 1.00 90.62 479 THR A O 1
ATOM 3818 N N . ASN A 1 480 ? -21.133 -20.791 68.835 1.00 92.94 480 ASN A N 1
ATOM 3819 C CA . ASN A 1 480 ? -21.803 -21.475 69.942 1.00 92.94 480 ASN A CA 1
ATOM 3820 C C . ASN A 1 480 ? -20.927 -22.578 70.564 1.00 92.94 480 ASN A C 1
ATOM 3822 O O . ASN A 1 480 ? -20.907 -22.740 71.780 1.00 92.94 480 ASN A O 1
ATOM 3826 N N . ASP A 1 481 ? -20.139 -23.266 69.738 1.00 94.50 481 ASP A N 1
ATOM 3827 C CA . ASP A 1 481 ? -19.167 -24.278 70.165 1.00 94.50 481 ASP A CA 1
ATOM 3828 C C . ASP A 1 481 ? -17.890 -23.665 70.783 1.00 94.50 481 ASP A C 1
ATOM 3830 O O . ASP A 1 481 ? -16.992 -24.384 71.223 1.00 94.50 481 ASP A O 1
ATOM 3834 N N . GLY A 1 482 ? -17.792 -22.331 70.840 1.00 90.75 482 GLY A N 1
ATOM 3835 C CA . GLY A 1 482 ? -16.710 -21.613 71.514 1.00 90.75 482 GLY A CA 1
ATOM 3836 C C . GLY A 1 482 ? -15.399 -21.524 70.728 1.00 90.75 482 GLY A C 1
ATOM 3837 O O . GLY A 1 482 ? -14.355 -21.240 71.322 1.00 90.75 482 GLY A O 1
ATOM 3838 N N . PHE A 1 483 ? -15.411 -21.737 69.407 1.00 88.06 483 PHE A N 1
ATOM 3839 C CA . PHE A 1 483 ? -14.204 -21.603 68.586 1.00 88.06 483 PHE A CA 1
ATOM 3840 C C . PHE A 1 483 ? -13.706 -20.150 68.558 1.00 88.06 483 PHE A C 1
ATOM 3842 O O . PHE A 1 483 ? -14.429 -19.211 68.209 1.00 88.06 483 PHE A O 1
ATOM 3849 N N . ALA A 1 484 ? -12.429 -19.958 68.895 1.00 85.69 484 ALA A N 1
ATOM 3850 C CA . ALA A 1 484 ? -11.807 -18.640 68.932 1.00 85.69 484 ALA A CA 1
ATOM 3851 C C . ALA A 1 484 ? -11.868 -17.947 67.556 1.00 85.69 484 ALA A C 1
ATOM 3853 O O . ALA A 1 484 ? -11.453 -18.505 66.543 1.00 85.69 484 ALA A O 1
ATOM 3854 N N . GLY A 1 485 ? -12.378 -16.713 67.526 1.00 81.94 485 GLY A N 1
ATOM 3855 C CA . GLY A 1 485 ? -12.490 -15.902 66.307 1.00 81.94 485 GLY A CA 1
ATOM 3856 C C . GLY A 1 485 ? -13.726 -16.175 65.437 1.00 81.94 485 GLY A C 1
ATOM 3857 O O . GLY A 1 485 ? -13.983 -15.400 64.516 1.00 81.94 485 GLY A O 1
ATOM 3858 N N . ALA A 1 486 ? -14.537 -17.197 65.741 1.00 83.19 486 ALA A N 1
ATOM 3859 C CA . ALA A 1 486 ? -15.748 -17.516 64.972 1.00 83.19 486 ALA A CA 1
ATOM 3860 C C . ALA A 1 486 ? -16.788 -16.377 64.984 1.00 83.19 486 ALA A C 1
ATOM 3862 O O . ALA A 1 486 ? -17.418 -16.101 63.962 1.00 83.19 486 ALA A O 1
ATOM 3863 N N . ASN A 1 487 ? -16.887 -15.633 66.093 1.00 83.44 487 ASN A N 1
ATOM 3864 C CA . ASN A 1 487 ? -17.805 -14.496 66.217 1.00 83.44 487 ASN A CA 1
ATOM 3865 C C . ASN A 1 487 ? -17.538 -13.387 65.176 1.00 83.44 487 ASN A C 1
ATOM 3867 O O . ASN A 1 487 ? -18.464 -12.732 64.702 1.00 83.44 487 ASN A O 1
ATOM 3871 N N . SER A 1 488 ? -16.281 -13.183 64.770 1.00 82.12 488 SER A N 1
ATOM 3872 C CA . SER A 1 488 ? -15.940 -12.194 63.738 1.00 82.12 488 SER A CA 1
ATOM 3873 C C . SER A 1 488 ? -16.504 -12.587 62.370 1.00 82.12 488 SER A C 1
ATOM 3875 O O . SER A 1 488 ? -17.028 -11.736 61.649 1.00 82.12 488 SER A O 1
ATOM 3877 N N . TRP A 1 489 ? -16.455 -13.880 62.037 1.00 87.88 489 TRP A N 1
ATOM 3878 C CA . TRP A 1 489 ? -17.042 -14.425 60.812 1.00 87.88 489 TRP A CA 1
ATOM 3879 C C . TRP A 1 489 ? -18.567 -14.383 60.848 1.00 87.88 489 TRP A C 1
ATOM 3881 O O . TRP A 1 489 ? -19.182 -14.008 59.852 1.00 87.88 489 TRP A O 1
ATOM 3891 N N . LEU A 1 490 ? -19.178 -14.658 62.005 1.00 85.31 490 LEU A N 1
ATOM 3892 C CA . LEU A 1 490 ? -20.622 -14.521 62.208 1.00 85.31 490 LEU A CA 1
ATOM 3893 C C . LEU A 1 490 ? -21.099 -13.098 61.867 1.00 85.31 490 LEU A C 1
ATOM 3895 O O . LEU A 1 490 ? -22.036 -12.919 61.090 1.00 85.31 490 LEU A O 1
ATOM 3899 N N . ILE A 1 491 ? -20.403 -12.078 62.380 1.00 84.31 491 ILE A N 1
ATOM 3900 C CA . ILE A 1 491 ? -20.707 -10.669 62.088 1.00 84.31 491 ILE A CA 1
ATOM 3901 C C . ILE A 1 491 ? -20.479 -10.348 60.603 1.00 84.31 491 ILE A C 1
ATOM 3903 O O . ILE A 1 491 ? -21.307 -9.672 59.986 1.00 84.31 491 ILE A O 1
ATOM 3907 N N . TYR A 1 492 ? -19.372 -10.813 60.019 1.00 86.75 492 TYR A N 1
ATOM 3908 C CA . TYR A 1 492 ? -19.036 -10.566 58.614 1.00 86.75 492 TYR A CA 1
ATOM 3909 C C . TYR A 1 492 ? -20.081 -11.161 57.655 1.00 86.75 492 TYR A C 1
ATOM 3911 O O . TYR A 1 492 ? -20.636 -10.431 56.827 1.00 86.75 492 TYR A O 1
ATOM 3919 N N . HIS A 1 493 ? -20.413 -12.449 57.800 1.00 90.94 493 HIS A N 1
ATOM 3920 C CA . HIS A 1 493 ? -21.429 -13.103 56.973 1.00 90.94 493 HIS A CA 1
ATOM 3921 C C . HIS A 1 493 ? -22.808 -12.481 57.193 1.00 90.94 493 HIS A C 1
ATOM 3923 O O . HIS A 1 493 ? -23.540 -12.288 56.225 1.00 90.94 493 HIS A O 1
ATOM 3929 N N . GLY A 1 494 ? -23.137 -12.086 58.429 1.00 89.88 494 GLY A N 1
ATOM 3930 C CA . GLY A 1 494 ? -24.422 -11.464 58.750 1.00 89.88 494 GLY A CA 1
ATOM 3931 C C . GLY A 1 494 ? -24.611 -10.137 58.020 1.00 89.88 494 GLY A C 1
ATOM 3932 O O . GLY A 1 494 ? -25.635 -9.921 57.372 1.00 89.88 494 GLY A O 1
ATOM 3933 N N . LYS A 1 495 ? -23.587 -9.272 58.041 1.00 87.50 495 LYS A N 1
ATOM 3934 C CA . LYS A 1 495 ? -23.592 -8.004 57.294 1.00 87.50 495 LYS A CA 1
ATOM 3935 C C . LYS A 1 495 ? -23.715 -8.229 55.791 1.00 87.50 495 LYS A C 1
ATOM 3937 O O . LYS A 1 495 ? -24.525 -7.580 55.133 1.00 87.50 495 LYS A O 1
ATOM 3942 N N . LYS A 1 496 ? -22.927 -9.158 55.247 1.00 89.56 496 LYS A N 1
ATOM 3943 C CA . LYS A 1 496 ? -22.912 -9.443 53.811 1.00 89.56 496 LYS A CA 1
ATOM 3944 C C . LYS A 1 496 ? -24.252 -9.996 53.328 1.00 89.56 496 LYS A C 1
ATOM 3946 O O . LYS A 1 496 ? -24.784 -9.524 52.326 1.00 89.56 496 LYS A O 1
ATOM 3951 N N . LEU A 1 497 ? -24.841 -10.920 54.084 1.00 93.50 497 LEU A N 1
ATOM 3952 C CA . LEU A 1 497 ? -26.160 -11.469 53.798 1.00 93.50 497 LEU A CA 1
ATOM 3953 C C . LEU A 1 497 ? -27.259 -10.403 53.891 1.00 93.50 497 LEU A C 1
ATOM 3955 O O . LEU A 1 497 ? -28.150 -10.383 53.047 1.00 93.50 497 LEU A O 1
ATOM 3959 N N . ALA A 1 498 ? -27.181 -9.485 54.859 1.00 91.50 498 ALA A N 1
ATOM 3960 C CA . ALA A 1 498 ? -28.120 -8.369 54.960 1.00 91.50 498 ALA A CA 1
ATOM 3961 C C . ALA A 1 498 ? -28.069 -7.461 53.719 1.00 91.50 498 ALA A C 1
ATOM 3963 O O . ALA A 1 498 ? -29.118 -7.088 53.191 1.00 91.50 498 ALA A O 1
ATOM 3964 N N . ILE A 1 499 ? -26.869 -7.156 53.207 1.00 91.88 499 ILE A N 1
ATOM 3965 C CA . ILE A 1 499 ? -26.694 -6.398 51.958 1.00 91.88 499 ILE A CA 1
ATOM 3966 C C . ILE A 1 499 ? -27.314 -7.154 50.777 1.00 91.88 499 ILE A C 1
ATOM 3968 O O . ILE A 1 499 ? -28.103 -6.574 50.033 1.00 91.88 499 ILE A O 1
ATOM 3972 N N . ILE A 1 500 ? -27.013 -8.449 50.631 1.00 93.94 500 ILE A N 1
ATOM 3973 C CA . ILE A 1 500 ? -27.541 -9.287 49.542 1.00 93.94 500 ILE A CA 1
ATOM 3974 C C . ILE A 1 500 ? -29.074 -9.320 49.574 1.00 93.94 500 ILE A C 1
ATOM 3976 O O . ILE A 1 500 ? -29.710 -8.991 48.574 1.00 93.94 500 ILE A O 1
ATOM 3980 N N . LYS A 1 501 ? -29.674 -9.635 50.730 1.00 95.12 501 LYS A N 1
ATOM 3981 C CA . LYS A 1 501 ? -31.136 -9.664 50.913 1.00 95.12 501 LYS A CA 1
ATOM 3982 C C . LYS A 1 501 ? -31.777 -8.310 50.622 1.00 95.12 501 LYS A C 1
ATOM 3984 O O . LYS A 1 501 ? -32.841 -8.245 50.010 1.00 95.12 501 LYS A O 1
ATOM 3989 N N . THR A 1 502 ? -31.116 -7.222 51.015 1.00 93.56 502 THR A N 1
ATOM 3990 C CA . THR A 1 502 ? -31.580 -5.866 50.706 1.00 93.56 502 THR A CA 1
ATOM 3991 C C . THR A 1 502 ? -31.581 -5.635 49.199 1.00 93.56 502 THR A C 1
ATOM 3993 O O . THR A 1 502 ? -32.613 -5.263 48.650 1.00 93.56 502 THR A O 1
ATOM 3996 N N . LEU A 1 503 ? -30.476 -5.915 48.502 1.00 93.56 503 LEU A N 1
ATOM 3997 C CA . LEU A 1 503 ? -30.409 -5.776 47.045 1.00 93.56 503 LEU A CA 1
ATOM 3998 C C . LEU A 1 503 ? -31.493 -6.606 46.348 1.00 93.56 503 LEU A C 1
ATOM 4000 O O . LEU A 1 503 ? -32.205 -6.062 45.510 1.00 93.56 503 LEU A O 1
ATOM 4004 N N . ILE A 1 504 ? -31.679 -7.872 46.737 1.00 95.25 504 ILE A N 1
ATOM 4005 C CA . ILE A 1 504 ? -32.744 -8.742 46.211 1.00 95.25 504 ILE A CA 1
ATOM 4006 C C . ILE A 1 504 ? -34.114 -8.083 46.388 1.00 95.25 504 ILE A C 1
ATOM 4008 O O . ILE A 1 504 ? -34.836 -7.924 45.407 1.00 95.25 504 ILE A O 1
ATOM 4012 N N . LYS A 1 505 ? -34.433 -7.593 47.592 1.00 95.88 505 LYS A N 1
ATOM 4013 C CA . LYS A 1 505 ? -35.707 -6.917 47.881 1.00 95.88 505 LYS A CA 1
ATOM 4014 C C . LYS A 1 505 ? -35.954 -5.705 46.976 1.00 95.88 505 LYS A C 1
ATOM 4016 O O . LYS A 1 505 ? -37.066 -5.524 46.488 1.00 95.88 505 LYS A O 1
ATOM 4021 N N . TYR A 1 506 ? -34.943 -4.868 46.737 1.00 94.25 506 TYR A N 1
ATOM 4022 C CA . TYR A 1 506 ? -35.075 -3.731 45.815 1.00 94.25 506 TYR A CA 1
ATOM 4023 C C . TYR A 1 506 ? -35.228 -4.193 44.357 1.00 94.25 506 TYR A C 1
ATOM 4025 O O . TYR A 1 506 ? -36.028 -3.633 43.607 1.00 94.25 506 TYR A O 1
ATOM 4033 N N . LEU A 1 507 ? -34.497 -5.230 43.948 1.00 93.00 507 LEU A N 1
ATOM 4034 C CA . LEU A 1 507 ? -34.571 -5.772 42.593 1.00 93.00 507 LEU A CA 1
ATOM 4035 C C . LEU A 1 507 ? -35.905 -6.472 42.300 1.00 93.00 507 LEU A C 1
ATOM 4037 O O . LEU A 1 507 ? -36.365 -6.403 41.164 1.00 93.00 507 LEU A O 1
ATOM 4041 N N . GLU A 1 508 ? -36.550 -7.079 43.295 1.00 94.88 508 GLU A N 1
ATOM 4042 C CA . GLU A 1 508 ? -37.869 -7.724 43.180 1.00 94.88 508 GLU A CA 1
ATOM 4043 C C . GLU A 1 508 ? -39.044 -6.752 43.303 1.00 94.88 508 GLU A C 1
ATOM 4045 O O . GLU A 1 508 ? -40.159 -7.086 42.924 1.00 94.88 508 GLU A O 1
ATOM 4050 N N . ASN A 1 509 ? -38.827 -5.541 43.817 1.00 94.44 509 ASN A N 1
ATOM 4051 C CA . ASN A 1 509 ? -39.914 -4.591 44.015 1.00 94.44 509 ASN A CA 1
ATOM 4052 C C . ASN A 1 509 ? -40.406 -4.014 42.677 1.00 94.44 509 ASN A C 1
ATOM 4054 O O . ASN A 1 509 ? -39.744 -3.152 42.095 1.00 94.44 509 ASN A O 1
ATOM 4058 N N . ASP A 1 510 ? -41.575 -4.456 42.215 1.00 93.19 510 ASP A N 1
ATOM 4059 C CA . ASP A 1 510 ? -42.209 -4.015 40.962 1.00 93.19 510 ASP A CA 1
ATOM 4060 C C . ASP A 1 510 ? -42.605 -2.529 40.942 1.00 93.19 510 ASP A C 1
ATOM 4062 O O . ASP A 1 510 ? -42.839 -1.967 39.875 1.00 93.19 510 ASP A O 1
ATOM 4066 N N . GLN A 1 511 ? -42.654 -1.862 42.101 1.00 94.88 511 GLN A N 1
ATOM 4067 C CA . GLN A 1 511 ? -42.902 -0.416 42.181 1.00 94.88 511 GLN A CA 1
ATOM 4068 C C . GLN A 1 511 ? -41.661 0.420 41.834 1.00 94.88 511 GLN A C 1
ATOM 4070 O O . GLN A 1 511 ? -41.762 1.633 41.656 1.00 94.88 511 GLN A O 1
ATOM 4075 N N . LEU A 1 512 ? -40.481 -0.202 41.764 1.00 93.25 512 LEU A N 1
ATOM 4076 C CA . LEU A 1 512 ? -39.242 0.465 41.381 1.00 93.25 512 LEU A CA 1
ATOM 4077 C C . LEU A 1 512 ? -38.985 0.281 39.881 1.00 93.25 512 LEU A C 1
ATOM 4079 O O . LEU A 1 512 ? -39.122 -0.834 39.382 1.00 93.25 512 LEU A O 1
ATOM 4083 N N . PRO A 1 513 ? -38.582 1.334 39.153 1.00 94.50 513 PRO A N 1
ATOM 4084 C CA . PRO A 1 513 ? -38.371 1.241 37.715 1.00 94.50 513 PRO A CA 1
ATOM 4085 C C . PRO A 1 513 ? -37.103 0.452 37.365 1.00 94.50 513 PRO A C 1
ATOM 4087 O O . PRO A 1 513 ? -36.082 0.533 38.055 1.00 94.50 513 PRO A O 1
ATOM 4090 N N . ASP A 1 514 ? -37.142 -0.259 36.238 1.00 95.00 514 ASP A N 1
ATOM 4091 C CA . ASP A 1 514 ? -35.936 -0.799 35.606 1.00 95.00 514 ASP A CA 1
ATOM 4092 C C . ASP A 1 514 ? -34.953 0.327 35.268 1.00 95.00 514 ASP A C 1
ATOM 4094 O O . ASP A 1 514 ? -35.339 1.451 34.947 1.00 95.00 514 ASP A O 1
ATOM 4098 N N . GLY A 1 515 ? -33.659 0.029 35.355 1.00 92.81 515 GLY A N 1
ATOM 4099 C CA . GLY A 1 515 ? -32.605 1.031 35.229 1.00 92.81 515 GLY A CA 1
ATOM 4100 C C . GLY A 1 515 ? -32.312 1.791 36.525 1.00 92.81 515 GLY A C 1
ATOM 4101 O O . GLY A 1 515 ? -31.371 2.581 36.540 1.00 92.81 515 GLY A O 1
ATOM 4102 N N . LEU A 1 516 ? -33.043 1.543 37.621 1.00 95.69 516 LEU A N 1
ATOM 4103 C CA . LEU A 1 516 ? -32.680 2.071 38.937 1.00 95.69 516 LEU A CA 1
ATOM 4104 C C . LEU A 1 516 ? -31.285 1.576 39.343 1.00 95.69 516 LEU A C 1
ATOM 4106 O O . LEU A 1 516 ? -31.029 0.371 39.370 1.00 95.69 516 LEU A O 1
ATOM 4110 N N . ILE A 1 517 ? -30.402 2.518 39.676 1.00 95.12 517 ILE A N 1
ATOM 4111 C CA . ILE A 1 517 ? -29.024 2.249 40.089 1.00 95.12 517 ILE A CA 1
ATOM 4112 C C . ILE A 1 517 ? -28.963 2.239 41.616 1.00 95.12 517 ILE A C 1
ATOM 4114 O O . ILE A 1 517 ? -29.243 3.243 42.268 1.00 95.12 517 ILE A O 1
ATOM 4118 N N . LEU A 1 518 ? -28.570 1.103 42.177 1.00 93.81 518 LEU A N 1
ATOM 4119 C CA . LEU A 1 518 ? -28.419 0.856 43.605 1.00 93.81 518 LEU A CA 1
ATOM 4120 C C . LEU A 1 518 ? -26.926 0.804 43.940 1.00 93.81 518 LEU A C 1
ATOM 4122 O O . LEU A 1 518 ? -26.172 0.081 43.288 1.00 93.81 518 LEU A O 1
ATOM 4126 N N . ARG A 1 519 ? -26.502 1.556 44.957 1.00 92.25 519 ARG A N 1
ATOM 4127 C CA . ARG A 1 519 ? -25.117 1.581 45.448 1.00 92.25 519 ARG A CA 1
ATOM 4128 C C . ARG A 1 519 ? -25.070 1.245 46.924 1.00 92.25 519 ARG A C 1
ATOM 4130 O O . ARG A 1 519 ? -26.021 1.527 47.654 1.00 92.25 519 ARG A O 1
ATOM 4137 N N . ILE A 1 520 ? -23.950 0.676 47.351 1.00 87.75 520 ILE A N 1
ATOM 4138 C CA . ILE A 1 520 ? -23.694 0.428 48.766 1.00 87.75 520 ILE A CA 1
ATOM 4139 C C . ILE A 1 520 ? -23.271 1.747 49.432 1.00 87.75 520 ILE A C 1
ATOM 4141 O O . ILE A 1 520 ? -22.331 2.386 48.952 1.00 87.75 520 ILE A O 1
ATOM 4145 N N . PRO A 1 521 ? -23.942 2.173 50.518 1.00 86.25 521 PRO A N 1
ATOM 4146 C CA . PRO A 1 521 ? -23.512 3.319 51.312 1.00 86.25 521 PRO A CA 1
ATOM 4147 C C . PRO A 1 521 ? -22.078 3.150 51.824 1.00 86.25 521 PRO A C 1
ATOM 4149 O O . PRO A 1 521 ? -21.650 2.043 52.156 1.00 86.25 521 PRO A O 1
ATOM 4152 N N . GLU A 1 522 ? -21.331 4.248 51.934 1.00 82.62 522 GLU A N 1
ATOM 4153 C CA . GLU A 1 522 ? -19.931 4.207 52.369 1.00 82.62 522 GLU A CA 1
ATOM 4154 C C . GLU A 1 522 ? -19.763 3.665 53.802 1.00 82.62 522 GLU A C 1
ATOM 4156 O O . GLU A 1 522 ? -18.724 3.095 54.144 1.00 82.62 522 GLU A O 1
ATOM 4161 N N . GLU A 1 523 ? -20.785 3.795 54.640 1.00 79.19 523 GLU A N 1
ATOM 4162 C CA . GLU A 1 523 ? -20.812 3.282 56.010 1.00 79.19 523 GLU A CA 1
ATOM 4163 C C . GLU A 1 523 ? -20.832 1.750 56.056 1.00 79.19 523 GLU A C 1
ATOM 4165 O O . GLU A 1 523 ? -20.372 1.151 57.031 1.00 79.19 523 GLU A O 1
ATOM 4170 N N . LEU A 1 524 ? -21.357 1.116 55.005 1.00 78.12 524 LEU A N 1
ATOM 4171 C CA . LEU A 1 524 ? -21.412 -0.338 54.867 1.00 78.12 524 LEU A CA 1
ATOM 4172 C C . LEU A 1 524 ? -20.188 -0.904 54.132 1.00 78.12 524 LEU A C 1
ATOM 4174 O O . LEU A 1 524 ? -20.000 -2.121 54.114 1.00 78.12 524 LEU A O 1
ATOM 4178 N N . ASP A 1 525 ? -19.332 -0.039 53.580 1.00 80.81 525 ASP A N 1
ATOM 4179 C CA . ASP A 1 525 ? -18.127 -0.439 52.863 1.00 80.81 525 ASP A CA 1
ATOM 4180 C C . ASP A 1 525 ? -16.997 -0.857 53.811 1.00 80.81 525 ASP A C 1
ATOM 4182 O O . ASP A 1 525 ? -16.423 -0.058 54.560 1.00 80.81 525 ASP A O 1
ATOM 4186 N N . ILE A 1 526 ? -16.621 -2.133 53.742 1.00 70.50 526 ILE A N 1
ATOM 4187 C CA . ILE A 1 526 ? -15.597 -2.710 54.616 1.00 70.50 526 ILE A CA 1
ATOM 4188 C C . ILE A 1 526 ? -14.205 -2.297 54.120 1.00 70.50 526 ILE A C 1
ATOM 4190 O O . ILE A 1 526 ? -13.640 -2.915 53.219 1.00 70.50 526 ILE A O 1
ATOM 4194 N N . SER A 1 527 ? -13.627 -1.234 54.681 1.00 70.31 527 SER A N 1
ATOM 4195 C CA . SER A 1 527 ? -12.261 -0.793 54.363 1.00 70.31 527 SER A CA 1
ATOM 4196 C C . SER A 1 527 ? -11.238 -1.408 55.321 1.00 70.31 527 SER A C 1
ATOM 4198 O O . SER A 1 527 ? -11.269 -1.136 56.521 1.00 70.31 527 SER A O 1
ATOM 4200 N N . LEU A 1 528 ? -10.284 -2.177 54.781 1.00 70.31 528 LEU A N 1
ATOM 4201 C CA . LEU A 1 528 ? -9.151 -2.717 55.547 1.00 70.31 528 LEU A CA 1
ATOM 4202 C C . LEU A 1 528 ? -8.339 -1.603 56.218 1.00 70.31 528 LEU A C 1
ATOM 4204 O O . LEU A 1 528 ? -7.910 -1.752 57.356 1.00 70.31 528 LEU A O 1
ATOM 4208 N N . THR A 1 529 ? -8.203 -0.453 55.557 1.00 69.81 529 THR A N 1
ATOM 4209 C CA . THR A 1 529 ? -7.555 0.732 56.126 1.00 69.81 529 THR A CA 1
ATOM 4210 C C . THR A 1 529 ? -8.346 1.299 57.304 1.00 69.81 529 THR A C 1
ATOM 4212 O O . THR A 1 529 ? -7.749 1.608 58.330 1.00 69.81 529 THR A O 1
ATOM 4215 N N . LYS A 1 530 ? -9.683 1.406 57.206 1.00 68.50 530 LYS A N 1
ATOM 4216 C CA . LYS A 1 530 ? -10.522 1.848 58.340 1.00 68.50 530 LYS A CA 1
ATOM 4217 C C . LYS A 1 530 ? -10.415 0.873 59.519 1.00 68.50 530 LYS A C 1
ATOM 4219 O O . LYS A 1 530 ? -10.337 1.324 60.657 1.00 68.50 530 LYS A O 1
ATOM 4224 N N . ILE A 1 531 ? -10.367 -0.436 59.253 1.00 70.31 531 ILE A N 1
ATOM 4225 C CA . ILE A 1 531 ? -10.180 -1.469 60.286 1.00 70.31 531 ILE A CA 1
ATOM 4226 C C . ILE A 1 531 ? -8.809 -1.314 60.954 1.00 70.31 531 ILE A C 1
ATOM 4228 O O . ILE A 1 531 ? -8.753 -1.173 62.171 1.00 70.31 531 ILE A O 1
ATOM 4232 N N . ALA A 1 532 ? -7.727 -1.238 60.175 1.00 72.88 532 ALA A N 1
ATOM 4233 C CA . ALA A 1 532 ? -6.368 -1.080 60.695 1.00 72.88 532 ALA A CA 1
ATOM 4234 C C . ALA A 1 532 ? -6.197 0.216 61.511 1.00 72.88 532 ALA A C 1
ATOM 4236 O O . ALA A 1 532 ? -5.592 0.208 62.581 1.00 72.88 532 ALA A O 1
ATOM 4237 N N . LEU A 1 533 ? -6.778 1.331 61.051 1.00 73.38 533 LEU A N 1
ATOM 4238 C CA . LEU A 1 533 ? -6.804 2.587 61.808 1.00 73.38 533 LEU A CA 1
ATOM 4239 C C . LEU A 1 533 ? -7.624 2.454 63.100 1.00 73.38 533 LEU A C 1
ATOM 4241 O O . LEU A 1 533 ? -7.237 3.008 64.126 1.00 73.38 533 LEU A O 1
ATOM 4245 N N . GLY A 1 534 ? -8.730 1.707 63.070 1.00 71.44 534 GLY A N 1
ATOM 4246 C CA . GLY A 1 534 ? -9.533 1.359 64.246 1.00 71.44 534 GLY A CA 1
ATOM 4247 C C . GLY A 1 534 ? -8.744 0.574 65.287 1.00 71.44 534 GLY A C 1
ATOM 4248 O O . GLY A 1 534 ? -8.723 0.956 66.456 1.00 71.44 534 GLY A O 1
ATOM 4249 N N . GLU A 1 535 ? -8.039 -0.470 64.857 1.00 74.38 535 GLU A N 1
ATOM 4250 C CA . GLU A 1 535 ? -7.178 -1.298 65.710 1.00 74.38 535 GLU A CA 1
ATOM 4251 C C . GLU A 1 535 ? -6.035 -0.489 66.334 1.00 74.38 535 GLU A C 1
ATOM 4253 O O . GLU A 1 535 ? -5.696 -0.683 67.501 1.00 74.38 535 GLU A O 1
ATOM 4258 N N . GLN A 1 536 ? -5.496 0.483 65.594 1.00 77.50 536 GLN A N 1
ATOM 4259 C CA . GLN A 1 536 ? -4.473 1.407 66.089 1.00 77.50 536 GLN A CA 1
ATOM 4260 C C . GLN A 1 536 ? -5.041 2.577 66.911 1.00 77.50 536 GLN A C 1
ATOM 4262 O O . GLN A 1 536 ? -4.272 3.407 67.393 1.00 77.50 536 GLN A O 1
ATOM 4267 N N . LYS A 1 537 ? -6.367 2.653 67.109 1.00 75.12 537 LYS A N 1
ATOM 4268 C CA . LYS A 1 537 ? -7.071 3.766 67.781 1.00 75.12 537 LYS A CA 1
ATOM 4269 C C . LYS A 1 537 ? -6.822 5.137 67.132 1.00 75.12 537 LYS A C 1
ATOM 4271 O O . LYS A 1 537 ? -6.855 6.163 67.804 1.00 75.12 537 LYS A 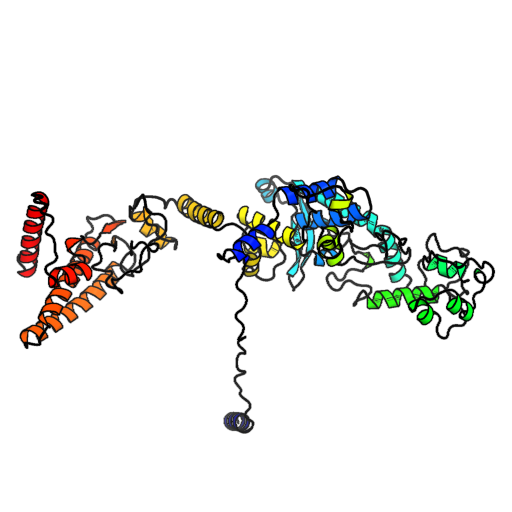O 1
ATOM 4276 N N . LEU A 1 538 ? -6.600 5.154 65.820 1.00 71.00 538 LEU A N 1
ATOM 4277 C CA . LEU A 1 538 ? -6.312 6.342 65.010 1.00 71.00 538 LEU A CA 1
ATOM 4278 C C . LEU A 1 538 ? -7.532 6.843 64.219 1.00 71.00 538 LEU A C 1
ATOM 4280 O O . LEU A 1 538 ? -7.396 7.674 63.321 1.00 71.00 538 LEU A O 1
ATOM 4284 N N . VAL A 1 539 ? -8.736 6.348 64.519 1.00 62.50 539 VAL A N 1
ATOM 4285 C CA . VAL A 1 539 ? -9.965 6.833 63.875 1.00 62.50 539 VAL A CA 1
ATOM 4286 C C . VAL A 1 539 ? -10.316 8.201 64.453 1.00 62.50 539 VAL A C 1
ATOM 4288 O O . VAL A 1 539 ? -10.872 8.307 65.544 1.00 62.50 539 VAL A O 1
ATOM 4291 N N . ASN A 1 540 ? -10.008 9.259 63.706 1.00 50.34 540 ASN A N 1
ATOM 4292 C CA . ASN A 1 540 ? -10.527 10.590 63.991 1.00 50.34 540 ASN A CA 1
ATOM 4293 C C . ASN A 1 540 ? -12.027 10.601 63.683 1.00 50.34 540 ASN A C 1
ATOM 4295 O O . ASN A 1 540 ? -12.431 10.521 62.523 1.00 50.34 540 ASN A O 1
ATOM 4299 N N . ALA A 1 541 ? -12.858 10.705 64.719 1.00 46.34 541 ALA A N 1
ATOM 4300 C CA . ALA A 1 541 ? -14.263 11.031 64.539 1.00 46.34 541 ALA A CA 1
ATOM 4301 C C . ALA A 1 541 ? -14.343 12.461 63.989 1.00 46.34 541 ALA A C 1
ATOM 4303 O O . ALA A 1 541 ? -14.164 13.430 64.729 1.00 46.34 541 ALA A O 1
ATOM 4304 N N . VAL A 1 542 ? -14.586 12.608 62.686 1.00 41.69 542 VAL A N 1
ATOM 4305 C CA . VAL A 1 542 ? -15.048 13.892 62.159 1.00 41.69 542 VAL A CA 1
ATOM 4306 C C . VAL A 1 542 ? -16.402 14.135 62.816 1.00 41.69 542 VAL A C 1
ATOM 4308 O O . VAL A 1 542 ? -17.335 13.347 62.674 1.00 41.69 542 VAL A O 1
ATOM 4311 N N . ASN A 1 543 ? -16.461 15.176 63.640 1.00 43.22 543 ASN A N 1
ATOM 4312 C CA . ASN A 1 543 ? -17.602 15.498 64.482 1.00 43.22 543 ASN A CA 1
ATOM 4313 C C . ASN A 1 543 ? -18.710 16.136 63.628 1.00 43.22 543 ASN A C 1
ATOM 4315 O O . ASN A 1 543 ? -19.007 17.319 63.763 1.00 43.22 543 ASN A O 1
ATOM 4319 N N . GLU A 1 544 ? -19.308 15.371 62.717 1.00 40.62 544 GLU A N 1
ATOM 4320 C CA . GLU A 1 544 ? -20.499 15.798 61.991 1.00 40.62 544 GLU A CA 1
ATOM 4321 C C . GLU A 1 544 ? -21.738 15.400 62.786 1.00 40.62 544 GLU A C 1
ATOM 4323 O O . GLU A 1 544 ? -22.358 14.356 62.587 1.00 40.62 544 GLU A O 1
ATOM 4328 N N . LYS A 1 545 ? -22.134 16.283 63.705 1.00 38.75 545 LYS A N 1
ATOM 4329 C CA . LYS A 1 545 ? -23.513 16.335 64.193 1.00 38.75 545 LYS A CA 1
ATOM 4330 C C . LYS A 1 545 ? -24.426 16.777 63.042 1.00 38.75 545 LYS A C 1
ATOM 4332 O O . LYS A 1 545 ? -24.898 17.909 63.035 1.00 38.75 545 LYS A O 1
ATOM 4337 N N . ASN A 1 546 ? -24.669 15.901 62.068 1.00 43.56 546 ASN A N 1
ATOM 4338 C CA . ASN A 1 546 ? -25.763 16.075 61.123 1.00 43.56 546 ASN A CA 1
ATOM 4339 C C . ASN A 1 546 ? -27.013 15.387 61.710 1.00 43.56 546 ASN A C 1
ATOM 4341 O O . ASN A 1 546 ? -27.046 14.155 61.805 1.00 43.56 546 ASN A O 1
ATOM 4345 N N . PRO A 1 547 ? -28.031 16.147 62.154 1.00 43.62 547 PRO A N 1
ATOM 4346 C CA . PRO A 1 547 ? -29.221 15.585 62.793 1.00 43.62 547 PRO A CA 1
ATOM 4347 C C . PRO A 1 547 ? -30.002 14.630 61.875 1.00 43.62 547 PRO A C 1
ATOM 4349 O O . PRO A 1 547 ? -30.668 13.727 62.377 1.00 43.62 547 PRO A O 1
ATOM 4352 N N . ILE A 1 548 ? -29.856 14.756 60.550 1.00 42.72 548 ILE A N 1
ATOM 4353 C CA . ILE A 1 548 ? -30.479 13.861 59.565 1.00 42.72 548 ILE A CA 1
ATOM 4354 C C . ILE A 1 548 ? -29.826 12.471 59.608 1.00 42.72 548 ILE A C 1
ATOM 4356 O O . ILE A 1 548 ? -30.524 11.460 59.659 1.00 42.72 548 ILE A O 1
ATOM 4360 N N . SER A 1 549 ? -28.494 12.402 59.682 1.00 44.31 549 SER A N 1
ATOM 4361 C CA . SER A 1 549 ? -27.751 11.137 59.751 1.00 44.31 549 SER A CA 1
ATOM 4362 C C . SER A 1 549 ? -28.045 10.375 61.046 1.00 44.31 549 SER A C 1
ATOM 4364 O O . SER A 1 549 ? -28.217 9.160 61.026 1.00 44.31 549 SER A O 1
ATOM 4366 N N . ALA A 1 550 ? -28.186 11.082 62.172 1.00 46.81 550 ALA A N 1
ATOM 4367 C CA . ALA A 1 550 ? -28.562 10.468 63.446 1.00 46.81 550 ALA A CA 1
ATOM 4368 C C . ALA A 1 550 ? -29.982 9.873 63.412 1.00 46.81 550 ALA A C 1
ATOM 4370 O O . ALA A 1 550 ? -30.225 8.817 63.998 1.00 46.81 550 ALA A O 1
ATOM 4371 N N . GLN A 1 551 ? -30.909 10.526 62.708 1.00 45.84 551 GLN A N 1
ATOM 4372 C CA . GLN A 1 551 ? -32.283 10.057 62.570 1.00 45.84 551 GLN A CA 1
ATOM 4373 C C . GLN A 1 551 ? -32.385 8.846 61.633 1.00 45.84 551 GLN A C 1
ATOM 4375 O O . GLN A 1 551 ? -33.008 7.854 62.005 1.00 45.84 551 GLN A O 1
ATOM 4380 N N . ILE A 1 552 ? -31.661 8.857 60.509 1.00 49.28 552 ILE A N 1
ATOM 4381 C CA . ILE A 1 552 ? -31.570 7.720 59.579 1.00 49.28 552 ILE A CA 1
ATOM 4382 C C . ILE A 1 552 ? -30.896 6.510 60.238 1.00 49.28 552 ILE A C 1
ATOM 4384 O O . ILE A 1 552 ? -31.370 5.389 60.079 1.00 49.28 552 ILE A O 1
ATOM 4388 N N . ILE A 1 553 ? -29.825 6.704 61.018 1.00 49.00 553 ILE A N 1
ATOM 4389 C CA . ILE A 1 553 ? -29.168 5.615 61.763 1.00 49.00 553 ILE A CA 1
ATOM 4390 C C . ILE A 1 553 ? -30.126 5.012 62.793 1.00 49.00 553 ILE A C 1
ATOM 4392 O O . ILE A 1 553 ? -30.163 3.791 62.962 1.00 49.00 553 ILE A O 1
ATOM 4396 N N . LYS A 1 554 ? -30.928 5.845 63.463 1.00 50.12 554 LYS A N 1
ATOM 4397 C CA . LYS A 1 554 ? -31.917 5.390 64.442 1.00 50.12 554 LYS A CA 1
ATOM 4398 C C . LYS A 1 554 ? -33.054 4.619 63.766 1.00 50.12 554 LYS A C 1
ATOM 4400 O O . LYS A 1 554 ? -33.371 3.520 64.209 1.00 50.12 554 LYS A O 1
ATOM 4405 N N . GLU A 1 555 ? -33.608 5.127 62.669 1.00 53.12 555 GLU A N 1
ATOM 4406 C CA . GLU A 1 555 ? -34.649 4.451 61.879 1.00 53.12 555 GLU A CA 1
ATOM 4407 C C . GLU A 1 555 ? -34.143 3.144 61.253 1.00 53.12 555 GLU A C 1
ATOM 4409 O O . GLU A 1 555 ? -34.811 2.116 61.352 1.00 53.12 555 GLU A O 1
ATOM 4414 N N . SER A 1 556 ? -32.919 3.137 60.719 1.00 50.28 556 SER A N 1
ATOM 4415 C CA . SER A 1 556 ? -32.283 1.947 60.138 1.00 50.28 556 SER A CA 1
ATOM 4416 C C . SER A 1 556 ? -31.966 0.895 61.197 1.00 50.28 556 SER A C 1
ATOM 4418 O O . SER A 1 556 ? -32.213 -0.282 60.970 1.00 50.28 556 SER A O 1
ATOM 4420 N N . SER A 1 557 ? -31.484 1.299 62.377 1.00 46.72 557 SER A N 1
ATOM 4421 C CA . SER A 1 557 ? -31.232 0.373 63.493 1.00 46.72 557 SER A CA 1
ATOM 4422 C C . SER A 1 557 ? -32.531 -0.221 64.037 1.00 46.72 557 SER A C 1
ATOM 4424 O O . SER A 1 557 ? -32.575 -1.399 64.377 1.00 46.72 557 SER A O 1
ATOM 4426 N N . THR A 1 558 ? -33.602 0.574 64.084 1.00 48.94 558 THR A N 1
ATOM 4427 C CA . THR A 1 558 ? -34.922 0.117 64.542 1.00 48.94 558 THR A CA 1
ATOM 4428 C C . THR A 1 558 ? -35.550 -0.837 63.524 1.00 48.94 558 THR A C 1
ATOM 4430 O O . THR A 1 558 ? -36.072 -1.881 63.900 1.00 48.94 558 THR A O 1
ATOM 4433 N N . SER A 1 559 ? -35.427 -0.535 62.229 1.00 49.81 559 SER A N 1
ATOM 4434 C CA . SER A 1 559 ? -35.888 -1.411 61.147 1.00 49.81 559 SER A CA 1
ATOM 4435 C C . SER A 1 559 ? -35.067 -2.706 61.060 1.00 49.81 559 SER A C 1
ATOM 4437 O O . SER A 1 559 ? -35.627 -3.780 60.861 1.00 49.81 559 SER A O 1
ATOM 4439 N N . PHE A 1 560 ? -33.753 -2.630 61.295 1.00 45.28 560 PHE A N 1
ATOM 4440 C CA . PHE A 1 560 ? -32.856 -3.785 61.382 1.00 45.28 560 PHE A CA 1
ATOM 4441 C C . PHE A 1 560 ? -33.201 -4.703 62.562 1.00 45.28 560 PHE A C 1
ATOM 4443 O O . PHE A 1 560 ? -33.207 -5.920 62.408 1.00 45.28 560 PHE A O 1
ATOM 4450 N N . LEU A 1 561 ? -33.542 -4.135 63.723 1.00 48.19 561 LEU A N 1
ATOM 4451 C CA . LEU A 1 561 ? -33.994 -4.905 64.883 1.00 48.19 561 LEU A CA 1
ATOM 4452 C C . LEU A 1 561 ? -35.364 -5.559 64.649 1.00 48.19 561 LEU A C 1
ATOM 4454 O O . LEU A 1 561 ? -35.510 -6.735 64.963 1.00 48.19 561 LEU A O 1
ATOM 4458 N N . ALA A 1 562 ? -36.319 -4.855 64.033 1.00 48.97 562 ALA A N 1
ATOM 4459 C CA . ALA A 1 562 ? -37.630 -5.413 63.676 1.00 48.97 562 ALA A CA 1
ATOM 4460 C C . ALA A 1 562 ? -37.524 -6.580 62.670 1.00 48.97 562 ALA A C 1
ATOM 4462 O O . ALA A 1 562 ? -38.212 -7.593 62.788 1.00 48.97 562 ALA A O 1
ATOM 4463 N N . LEU A 1 563 ? -36.593 -6.480 61.715 1.00 44.19 563 LEU A N 1
ATOM 4464 C CA . LEU A 1 563 ? -36.275 -7.553 60.765 1.00 44.19 563 LEU A CA 1
ATOM 4465 C C . LEU A 1 563 ? -35.642 -8.787 61.427 1.00 44.19 563 LEU A C 1
ATOM 4467 O O . LEU A 1 563 ? -35.812 -9.895 60.924 1.00 44.19 563 LEU A O 1
ATOM 4471 N N . LEU A 1 564 ? -34.913 -8.614 62.532 1.00 41.25 564 LEU A N 1
ATOM 4472 C CA . LEU A 1 564 ? -34.277 -9.714 63.265 1.00 41.25 564 LEU A CA 1
ATOM 4473 C C . LEU A 1 564 ? -35.244 -10.451 64.201 1.00 41.25 564 LEU A C 1
ATOM 4475 O O . LEU A 1 564 ? -35.023 -11.627 64.481 1.00 41.25 564 LEU A O 1
ATOM 4479 N N . THR A 1 565 ? -36.299 -9.788 64.680 1.00 45.22 565 THR A N 1
ATOM 4480 C CA . THR A 1 565 ? -37.290 -10.378 65.597 1.00 45.22 565 THR A CA 1
ATOM 4481 C C . THR A 1 565 ? -38.515 -10.961 64.894 1.00 45.22 565 THR A C 1
ATOM 4483 O O . THR A 1 565 ? -39.328 -11.610 65.545 1.00 45.22 565 THR A O 1
ATOM 4486 N N . GLY A 1 566 ? -38.645 -10.779 63.575 1.00 35.25 566 GLY A N 1
ATOM 4487 C CA . GLY A 1 566 ? -39.798 -11.265 62.808 1.00 35.25 566 GLY A CA 1
ATOM 4488 C C . GLY A 1 566 ? -41.089 -10.481 63.067 1.00 35.25 566 GLY A C 1
ATOM 4489 O O . GLY A 1 566 ? -42.162 -10.946 62.698 1.00 35.25 566 GLY A O 1
ATOM 4490 N N . GLU A 1 567 ? -40.996 -9.304 63.687 1.00 42.66 567 GLU A N 1
ATOM 4491 C CA . GLU A 1 567 ? -42.121 -8.394 63.902 1.00 42.66 567 GLU A CA 1
ATOM 4492 C C . GLU A 1 567 ? -42.154 -7.351 62.779 1.00 42.66 567 GLU A C 1
ATOM 4494 O O . GLU A 1 567 ? -41.737 -6.205 62.955 1.00 42.66 567 GLU A O 1
ATOM 4499 N N . LEU A 1 568 ? -42.624 -7.768 61.601 1.00 44.09 568 LEU A N 1
ATOM 4500 C CA . LEU A 1 568 ? -43.099 -6.871 60.545 1.00 44.09 568 LEU A CA 1
ATOM 4501 C C . LEU A 1 568 ? -44.357 -7.437 59.893 1.00 44.09 568 LEU A C 1
ATOM 4503 O O . LEU A 1 568 ? -44.295 -8.591 59.410 1.00 44.09 568 LEU A O 1
#

Radius of gyration: 39.78 Å; chains: 1; bounding box: 83×78×120 Å